Protein AF-A0A933HJG2-F1 (afdb_monomer)

Foldseek 3Di:
DDDDDDDDDDDDDDDDDPPPDPPPPPDDQADADAEEAEFDDLDAFAAPDAQPNDQQGPPVGGNHPLSVQSNCLNRADYEYEYEFDENEFDFADEPDQNSHHQEGHHAHEYEYEYPAQVGAEQASCQRAEHYEYPEYAYEYERHEFENAEHQAEQSHYEQAAHHEYEYERHEQEHAEYAAEALRGEHLYYYEYYLYEQDDNREYAAEASRYEYNYEYEAYLYEQENGEYNQPHHYARHYEDDEEYEYALYEYYQGEHQEQQHYEYAQYAYEYELYEYAQGQHAAEAQHYEYANHEYHYYQAEFALGEYEAPYFASAYEYDNVYAAEYELAEFWHGDHHPDTGRYAEEHEYPANYEHQHCPRYDYPDDPRYHYNDHQQWDDWDCPQASYTDTDHDPPGPQAQSAAQCQCAGPPRHHDQAASRRDGPQANQNPPPHGHAGRHRDHHHD

Sequence (445 aa):
MQGKWTIAFSLGAALLLACTFTQANAAPPRAPSSATFTVNSVLDEVDANPGDGNCTSTPSKKCTLRAAIMENNALGGNTIVAPAGKYILSIAGQNEDNDASGDLDITANLVLKGAGAAKTTIDANSLDRVLHLVSGKTKISGITITNGVAPTSGGGVLVASGAKLTLNNGVVTGNVATFTGGGILNAGTLTLKRTTVGTGNYSGLAGGGIGNQGTLKLIKSFVTSNSANFNAGYGGGLYNEGPVFINASTFFHDESNEGGAIRNSGGTITLLNSTLAANTAYVEGGAIYNAGGTLNLFNVTIAENGAPSGASAGGILNTGGGMVHLKNSLLDLNRVGVVSDDCEGVLNSQGYNLIFGASGCTLNADATTILGISSGIGGIANNGGPTPTEALQSGSVAIDYIPVAKCTENQNKSLRQDQRGKPRPADGDGNGKPKCDIGAYEVQP

Solvent-accessible surface area (backbone atoms only — not comparable to full-atom values): 19465 Å² total; per-residue (Å²): 134,88,86,83,83,88,84,85,89,78,90,80,84,82,83,80,80,79,79,78,75,76,74,77,76,73,73,74,83,67,74,69,40,83,50,76,45,66,39,77,40,52,57,58,33,45,40,68,58,64,50,75,84,66,51,33,15,49,90,82,61,36,20,12,58,47,4,38,40,41,29,27,46,60,43,21,49,22,36,39,37,39,52,67,44,67,35,46,43,71,46,79,38,73,95,63,83,76,39,76,29,28,32,46,39,33,61,26,29,35,36,41,38,34,66,28,33,96,42,10,34,44,30,16,71,57,59,13,25,34,33,35,29,59,26,37,50,33,38,41,32,14,31,22,36,25,32,3,34,20,91,46,50,6,0,18,28,29,31,31,64,80,7,32,43,36,39,32,43,26,33,30,24,44,4,29,9,46,34,34,0,0,20,26,22,29,45,15,37,40,36,37,33,48,21,35,33,29,56,53,7,29,7,54,32,23,0,0,19,28,20,34,63,19,42,42,35,39,35,28,17,36,34,26,37,7,29,8,27,62,88,74,3,30,0,0,28,30,19,31,49,20,50,36,42,38,29,23,22,22,37,34,48,6,26,8,14,30,2,0,26,28,19,30,54,54,12,39,41,38,41,31,21,21,32,41,36,47,9,31,10,64,43,26,4,0,29,29,22,32,45,36,13,40,41,39,37,25,19,24,29,42,29,49,8,27,11,40,71,90,35,52,17,0,21,36,21,40,39,76,84,27,46,36,38,40,24,28,21,28,31,35,72,8,14,28,51,88,43,69,20,24,21,25,33,58,38,42,44,72,28,40,28,38,33,30,27,50,85,56,36,48,61,58,70,36,93,59,43,47,69,66,53,77,56,45,64,70,55,80,37,84,79,78,34,72,32,54,39,54,45,74,38,92,87,24,73,33,55,51,59,34,53,61,95,66,37,43,44,78,93,70,40,74,48,56,50,32,29,51,66,46,63,31,58,26,28,41,84,66,83,83,65,54,11,21,35,40,16,20,43,55,57,65,107

Nearest PDB structures (foldseek):
  7o78-assembly1_A  TM=3.677E-01  e=2.362E-01  Pseudopedobacter saltans DSM 12145
  4z06-assembly2_B  TM=2.243E-01  e=9.296E+00  Caldicellulosiruptor bescii DSM 6725

Secondary structure (DSSP, 8-state):
--------PPP--------------PPPPPPPP--EEE----S---BSSTTSS---BTTT-S--HHHHHHHHHHH-SEEEEE-SEEEE--S--SS-SSSSSSSEEE-S-EEEEES-TTTEEEE-TTSS-SEEE-SSEEEEES-EEE--EESSS-SSEEE-TT-EEEEES-EEES-EESSB-SSEEESSEEEEES-EE-SS-EESSB-SSEEESSEEEEES-EEES-EE-TTT-B-SSEEESSEEEEES-EEES-EEEE-SSEEEES-EEEEEEEEEES-EEEEE-SSEEEEB-EEEEEEEEEES-EE-TT-S-SSEEEETT-EEEEES-EEES-EETTEE--EEEEEEE-S--EES--TEEEE---TT-EES----EEEEE--SSSS-EEEEPTT-TTTT-B-GGG-B-GGGPBP-B-TTS-BSSB-TTSSS--BBPSSS-----

pLDDT: mean 92.32, std 15.51, range [30.97, 98.94]

Mean predicted aligned error: 6.68 Å

Structure (mmCIF, N/CA/C/O backbone):
data_AF-A0A933HJG2-F1
#
_entry.id   AF-A0A933HJG2-F1
#
loop_
_atom_site.group_PDB
_atom_site.id
_atom_site.type_symbol
_atom_site.label_atom_id
_atom_site.label_alt_id
_atom_site.label_comp_id
_atom_site.label_asym_id
_atom_site.label_entity_id
_atom_site.label_seq_id
_atom_site.pdbx_PDB_ins_code
_atom_site.Cartn_x
_atom_site.Cartn_y
_atom_site.Cartn_z
_atom_site.occupancy
_atom_site.B_iso_or_equiv
_atom_site.auth_seq_id
_atom_site.auth_comp_id
_atom_site.auth_asym_id
_atom_site.auth_atom_id
_atom_site.pdbx_PDB_model_num
ATOM 1 N N . MET A 1 1 ? 46.324 -17.237 85.308 1.00 41.25 1 MET A N 1
ATOM 2 C CA . MET A 1 1 ? 46.101 -16.614 83.989 1.00 41.25 1 MET A CA 1
ATOM 3 C C . MET A 1 1 ? 45.015 -17.404 83.280 1.00 41.25 1 MET A C 1
ATOM 5 O O . MET A 1 1 ? 45.149 -18.607 83.137 1.00 41.25 1 MET A O 1
ATOM 9 N N . GLN A 1 2 ? 43.913 -16.696 83.038 1.00 37.50 2 GLN A N 1
ATOM 10 C CA . GLN A 1 2 ? 42.702 -16.957 82.246 1.00 37.50 2 GLN A CA 1
ATOM 11 C C . GLN A 1 2 ? 42.429 -18.381 81.721 1.00 37.50 2 GLN A C 1
ATOM 13 O O . GLN A 1 2 ? 43.121 -18.890 80.846 1.00 37.50 2 GLN A O 1
ATOM 18 N N . GLY A 1 3 ? 41.344 -18.971 82.237 1.00 38.62 3 GLY A N 1
ATOM 19 C CA . GLY A 1 3 ? 40.788 -20.248 81.797 1.00 38.62 3 GLY A CA 1
ATOM 20 C C . GLY A 1 3 ? 39.843 -20.151 80.597 1.00 38.62 3 GLY A C 1
ATOM 21 O O . GLY A 1 3 ? 39.492 -19.066 80.136 1.00 38.62 3 GLY A O 1
ATOM 22 N N . LYS A 1 4 ? 39.395 -21.315 80.120 1.00 36.72 4 LYS A N 1
ATOM 23 C CA . LYS A 1 4 ? 38.275 -21.439 79.184 1.00 36.72 4 LYS A CA 1
ATOM 24 C C . LYS A 1 4 ? 37.314 -22.515 79.666 1.00 36.72 4 LYS A C 1
ATOM 26 O O . LYS A 1 4 ? 37.703 -23.648 79.929 1.00 36.72 4 LYS A O 1
ATOM 31 N N . TRP A 1 5 ? 36.069 -22.081 79.790 1.00 33.88 5 TRP A N 1
ATOM 32 C CA . TRP A 1 5 ? 34.883 -22.846 80.123 1.00 33.88 5 TRP A CA 1
ATOM 33 C C . TRP A 1 5 ? 34.332 -23.566 78.883 1.00 33.88 5 TRP A C 1
ATOM 35 O O . TRP A 1 5 ? 34.361 -23.031 77.776 1.00 33.88 5 TRP A O 1
ATOM 45 N N . THR A 1 6 ? 33.811 -24.770 79.102 1.00 42.28 6 THR A N 1
ATOM 46 C CA . THR A 1 6 ? 32.861 -25.518 78.258 1.00 42.28 6 THR A CA 1
ATOM 47 C C . THR A 1 6 ? 31.535 -24.770 78.067 1.00 42.28 6 THR A C 1
ATOM 49 O O . THR A 1 6 ? 31.181 -24.008 78.960 1.00 42.28 6 THR A O 1
ATOM 52 N N . ILE A 1 7 ? 30.775 -25.052 76.987 1.00 34.50 7 ILE A N 1
ATOM 53 C CA . ILE A 1 7 ? 29.321 -25.386 77.003 1.00 34.50 7 ILE A CA 1
ATOM 54 C C . ILE A 1 7 ? 28.732 -25.604 75.579 1.00 34.50 7 ILE A C 1
ATOM 56 O O . ILE A 1 7 ? 28.947 -24.810 74.671 1.00 34.50 7 ILE A O 1
ATOM 60 N N . ALA A 1 8 ? 27.980 -26.714 75.482 1.00 32.59 8 ALA A N 1
ATOM 61 C CA . ALA A 1 8 ? 26.775 -27.092 74.715 1.00 32.59 8 ALA A CA 1
ATOM 62 C C . ALA A 1 8 ? 26.498 -26.642 73.261 1.00 32.59 8 ALA A C 1
ATOM 64 O O . ALA A 1 8 ? 26.390 -25.462 72.947 1.00 32.59 8 ALA A O 1
ATOM 65 N N . PHE A 1 9 ? 26.144 -27.637 72.435 1.00 30.97 9 PHE A N 1
ATOM 66 C CA . PHE A 1 9 ? 25.297 -27.486 71.247 1.00 30.97 9 PHE A CA 1
ATOM 67 C C . PHE A 1 9 ? 23.821 -27.690 71.630 1.00 30.97 9 PHE A C 1
ATOM 69 O O . PHE A 1 9 ? 23.462 -28.741 72.162 1.00 30.97 9 PHE A O 1
ATOM 76 N N . SER A 1 10 ? 22.964 -26.709 71.339 1.00 35.41 10 SER A N 1
ATOM 77 C CA . SER A 1 10 ? 21.503 -26.824 71.398 1.00 35.41 10 SER A CA 1
ATOM 78 C C . SER A 1 10 ? 20.921 -26.976 69.987 1.00 35.41 10 SER A C 1
ATOM 80 O O . SER A 1 10 ? 21.325 -26.285 69.052 1.00 35.41 10 SER A O 1
ATOM 82 N N . LEU A 1 11 ? 19.964 -27.899 69.831 1.00 36.03 11 LEU A N 1
ATOM 83 C CA . LEU A 1 11 ? 19.127 -28.024 68.636 1.00 36.03 11 LEU A CA 1
ATOM 84 C C . LEU A 1 11 ? 18.189 -26.810 68.534 1.00 36.03 11 LEU A C 1
ATOM 86 O O . LEU A 1 11 ? 17.363 -26.595 69.418 1.00 36.03 11 LEU A O 1
ATOM 90 N N . GLY A 1 12 ? 18.272 -26.064 67.433 1.00 34.19 12 GLY A N 1
ATOM 91 C CA . GLY A 1 12 ? 17.255 -25.095 67.024 1.00 34.19 12 GLY A CA 1
ATOM 92 C C . GLY A 1 12 ? 16.346 -25.702 65.957 1.00 34.19 12 GLY A C 1
ATOM 93 O O . GLY A 1 12 ? 16.795 -25.966 64.844 1.00 34.19 12 GLY A O 1
ATOM 94 N N . ALA A 1 13 ? 15.077 -25.935 66.290 1.00 35.19 13 ALA A N 1
ATOM 95 C CA . ALA A 1 13 ? 14.045 -26.315 65.331 1.00 35.19 13 ALA A CA 1
ATOM 96 C C . ALA A 1 13 ? 13.632 -25.085 64.503 1.00 35.19 13 ALA A C 1
ATOM 98 O O . ALA A 1 13 ? 13.115 -24.112 65.050 1.00 35.19 13 ALA A O 1
ATOM 99 N N . ALA A 1 14 ? 13.853 -25.125 63.188 1.00 37.62 14 ALA A N 1
ATOM 100 C CA . ALA A 1 14 ? 13.330 -24.129 62.258 1.00 37.62 14 ALA A CA 1
ATOM 101 C C . ALA A 1 14 ? 11.882 -24.489 61.890 1.00 37.62 14 ALA A C 1
ATOM 103 O O . ALA A 1 14 ? 11.620 -25.502 61.242 1.00 37.62 14 ALA A O 1
ATOM 104 N N . LEU A 1 15 ? 10.940 -23.658 62.334 1.00 33.50 15 LEU A N 1
ATOM 105 C CA . LEU A 1 15 ? 9.524 -23.743 61.994 1.00 33.50 15 LEU A CA 1
ATOM 106 C C . LEU A 1 15 ? 9.335 -23.258 60.541 1.00 33.50 15 LEU A C 1
ATOM 108 O O . LEU A 1 15 ? 9.411 -22.063 60.265 1.00 33.50 15 LEU A O 1
ATOM 112 N N . LEU A 1 16 ? 9.119 -24.180 59.600 1.00 34.22 16 LEU A N 1
ATOM 113 C CA . LEU A 1 16 ? 8.690 -23.861 58.234 1.00 34.22 16 LEU A CA 1
ATOM 114 C C . LEU A 1 16 ? 7.208 -23.454 58.262 1.00 34.22 16 LEU A C 1
ATOM 116 O O . LEU A 1 16 ? 6.326 -24.307 58.345 1.00 34.22 16 LEU A O 1
ATOM 120 N N . LEU A 1 17 ? 6.926 -22.150 58.188 1.00 34.78 17 LEU A N 1
ATOM 121 C CA . LEU A 1 17 ? 5.595 -21.657 57.830 1.00 34.78 17 LEU A CA 1
ATOM 122 C C . LEU A 1 17 ? 5.347 -21.992 56.352 1.00 34.78 17 LEU A C 1
ATOM 124 O O . LEU A 1 17 ? 5.915 -21.368 55.456 1.00 34.78 17 LEU A O 1
ATOM 128 N N . ALA A 1 18 ? 4.501 -22.986 56.090 1.00 36.69 18 ALA A N 1
ATOM 129 C CA . ALA A 1 18 ? 3.959 -23.217 54.761 1.00 36.69 18 ALA A CA 1
ATOM 130 C C . ALA A 1 18 ? 2.960 -22.093 54.436 1.00 36.69 18 ALA A C 1
ATOM 132 O O . ALA A 1 18 ? 1.819 -22.119 54.894 1.00 36.69 18 ALA A O 1
ATOM 133 N N . CYS A 1 19 ? 3.385 -21.098 53.653 1.00 32.25 19 CYS A N 1
ATOM 134 C CA . CYS A 1 19 ? 2.453 -20.217 52.952 1.00 32.25 19 CYS A CA 1
ATOM 135 C C . CYS A 1 19 ? 1.676 -21.064 51.939 1.00 32.25 19 CYS A C 1
ATOM 137 O O . CYS A 1 19 ? 2.197 -21.435 50.886 1.00 32.25 19 CYS A O 1
ATOM 139 N N . THR A 1 20 ? 0.427 -21.384 52.260 1.00 35.59 20 THR A N 1
ATOM 140 C CA . THR A 1 20 ? -0.533 -21.909 51.295 1.00 35.59 20 THR A CA 1
ATOM 141 C C . THR A 1 20 ? -0.868 -20.792 50.312 1.00 35.59 20 THR A C 1
ATOM 143 O O . THR A 1 20 ? -1.713 -19.939 50.566 1.00 35.59 20 THR A O 1
ATOM 146 N N . PHE A 1 21 ? -0.183 -20.775 49.168 1.00 37.69 21 PHE A N 1
ATOM 147 C CA . PHE A 1 21 ? -0.677 -20.049 48.006 1.00 37.69 21 PHE A CA 1
ATOM 148 C C . PHE A 1 21 ? -2.015 -20.678 47.623 1.00 37.69 21 PHE A C 1
ATOM 150 O O . PHE A 1 21 ? -2.065 -21.780 47.076 1.00 37.69 21 PHE A O 1
ATOM 157 N N . THR A 1 22 ? -3.113 -19.991 47.924 1.00 36.16 22 THR A N 1
ATOM 158 C CA . THR A 1 22 ? -4.374 -20.239 47.239 1.00 36.16 22 THR A CA 1
ATOM 159 C C . THR A 1 22 ? -4.120 -19.921 45.772 1.00 36.16 22 THR A C 1
ATOM 161 O O . THR A 1 22 ? -4.031 -18.751 45.399 1.00 36.16 22 THR A O 1
ATOM 164 N N . GLN A 1 23 ? -3.941 -20.950 44.941 1.00 39.53 23 GLN A N 1
ATOM 165 C CA . GLN A 1 23 ? -4.115 -20.790 43.505 1.00 39.53 23 GLN A CA 1
ATOM 166 C C . GLN A 1 23 ? -5.506 -20.192 43.321 1.00 39.53 23 GLN A C 1
ATOM 168 O O . GLN A 1 23 ? -6.511 -20.833 43.630 1.00 39.53 23 GLN A O 1
ATOM 173 N N . ALA A 1 24 ? -5.568 -18.939 42.874 1.00 41.94 24 ALA A N 1
ATOM 174 C CA . ALA A 1 24 ? -6.773 -18.449 42.245 1.00 41.94 24 ALA A CA 1
ATOM 175 C C . ALA A 1 24 ? -7.001 -19.388 41.061 1.00 41.94 24 ALA A C 1
ATOM 177 O O . ALA A 1 24 ? -6.227 -19.376 40.103 1.00 41.94 24 ALA A O 1
ATOM 178 N N . ASN A 1 25 ? -7.992 -20.272 41.178 1.00 38.12 25 ASN A N 1
ATOM 179 C CA . ASN A 1 25 ? -8.471 -21.050 40.051 1.00 38.12 25 ASN A CA 1
ATOM 180 C C . ASN A 1 25 ? -8.864 -20.036 38.979 1.00 38.12 25 ASN A C 1
ATOM 182 O O . ASN A 1 25 ? -9.914 -19.401 39.082 1.00 38.12 25 ASN A O 1
ATOM 186 N N . ALA A 1 26 ? -8.005 -19.855 37.975 1.00 43.41 26 ALA A N 1
ATOM 187 C CA . ALA A 1 26 ? -8.406 -19.201 36.750 1.00 43.41 26 ALA A CA 1
ATOM 188 C C . ALA A 1 26 ? -9.627 -19.973 36.249 1.00 43.41 26 ALA A C 1
ATOM 190 O O . ALA A 1 26 ? -9.566 -21.197 36.079 1.00 43.41 26 ALA A O 1
ATOM 191 N N . ALA A 1 27 ? -10.753 -19.275 36.108 1.00 43.56 27 ALA A N 1
ATOM 192 C CA . ALA A 1 27 ? -11.939 -19.865 35.519 1.00 43.56 27 ALA A CA 1
ATOM 193 C C . ALA A 1 27 ? -11.533 -20.502 34.177 1.00 43.56 27 ALA A C 1
ATOM 195 O O . ALA A 1 27 ? -10.736 -19.905 33.443 1.00 43.56 27 ALA A O 1
ATOM 196 N N . PRO A 1 28 ? -12.018 -21.715 33.857 1.00 41.16 28 PRO A N 1
ATOM 197 C CA . PRO A 1 28 ? -11.735 -22.316 32.563 1.00 41.16 28 PRO A CA 1
ATOM 198 C C . PRO A 1 28 ? -12.122 -21.320 31.459 1.00 41.16 28 PRO A C 1
ATOM 200 O O . PRO A 1 28 ? -13.143 -20.640 31.612 1.00 41.16 28 PRO A O 1
ATOM 203 N N . PRO A 1 29 ? -11.335 -21.203 30.371 1.00 47.66 29 PRO A N 1
ATOM 204 C CA . PRO A 1 29 ? -11.653 -20.286 29.285 1.00 47.66 29 PRO A CA 1
ATOM 205 C C . PRO A 1 29 ? -13.084 -20.555 28.823 1.00 47.66 29 PRO A C 1
ATOM 207 O O . PRO A 1 29 ? -13.423 -21.670 28.413 1.00 47.66 29 PRO A O 1
ATOM 210 N N . ARG A 1 30 ? -13.942 -19.540 28.969 1.00 53.41 30 ARG A N 1
ATOM 211 C CA . ARG A 1 30 ? -15.344 -19.606 28.560 1.00 53.41 30 ARG A CA 1
ATOM 212 C C . ARG A 1 30 ? -15.365 -19.951 27.071 1.00 53.41 30 ARG A C 1
ATOM 214 O O . ARG A 1 30 ? -14.570 -19.417 26.298 1.00 53.41 30 ARG A O 1
ATOM 221 N N . ALA A 1 31 ? -16.222 -20.893 26.677 1.00 52.25 31 ALA A N 1
ATOM 222 C CA . ALA A 1 31 ? -16.365 -21.251 25.270 1.00 52.25 31 ALA A CA 1
ATOM 223 C C . ALA A 1 31 ? -16.665 -19.977 24.454 1.00 52.25 31 ALA A C 1
ATOM 225 O O . ALA A 1 31 ? -17.468 -19.165 24.923 1.00 52.25 31 ALA A O 1
ATOM 226 N N . PRO A 1 32 ? -16.038 -19.790 23.276 1.00 55.75 32 PRO A N 1
ATOM 227 C CA . PRO A 1 32 ? -16.205 -18.576 22.485 1.00 55.75 32 PRO A CA 1
ATOM 228 C C . PRO A 1 32 ? -17.691 -18.338 22.223 1.00 55.75 32 PRO A C 1
ATOM 230 O O . PRO A 1 32 ? -18.380 -19.214 21.688 1.00 55.75 32 PRO A O 1
ATOM 233 N N . SER A 1 33 ? -18.192 -17.173 22.625 1.00 60.72 33 SER A N 1
ATOM 234 C CA . SER A 1 33 ? -19.577 -16.805 22.368 1.00 60.72 33 SER A CA 1
ATOM 235 C C . SER A 1 33 ? -19.726 -16.371 20.911 1.00 60.72 33 SER A C 1
ATOM 237 O O . SER A 1 33 ? -18.871 -15.693 20.351 1.00 60.72 33 SER A O 1
ATOM 239 N N . SER A 1 34 ? -20.830 -16.758 20.272 1.00 78.00 34 SER A N 1
ATOM 240 C CA . SER A 1 34 ? -21.203 -16.269 18.939 1.00 78.00 34 SER A CA 1
ATOM 241 C C . SER A 1 34 ? -22.283 -15.187 19.041 1.00 78.00 34 SER A C 1
ATOM 243 O O . SER A 1 34 ? -23.278 -15.227 18.311 1.00 78.00 34 SER A O 1
ATOM 245 N N . ALA A 1 35 ? -22.149 -14.266 19.998 1.00 90.56 35 ALA A N 1
ATOM 246 C CA . ALA A 1 35 ? -23.117 -13.195 20.184 1.00 90.56 35 ALA A CA 1
ATOM 247 C C . ALA A 1 35 ? -22.948 -12.116 19.104 1.00 90.56 35 ALA A C 1
ATOM 249 O O . ALA A 1 35 ? -21.896 -11.983 18.468 1.00 90.56 35 ALA A O 1
ATOM 250 N N . THR A 1 36 ? -24.018 -11.355 18.876 1.00 96.75 36 THR A N 1
ATOM 251 C CA . THR A 1 36 ? -23.991 -10.167 18.020 1.00 96.75 36 THR A CA 1
ATOM 252 C C . THR A 1 36 ? -24.388 -8.945 18.834 1.00 96.75 36 THR A C 1
ATOM 254 O O . THR A 1 36 ? -25.530 -8.852 19.276 1.00 96.75 36 THR A O 1
ATOM 257 N N . PHE A 1 37 ? -23.468 -7.995 18.983 1.00 97.69 37 PHE A N 1
ATOM 258 C CA . PHE A 1 37 ? -23.735 -6.692 19.586 1.00 97.69 37 PHE A CA 1
ATOM 259 C C . PHE A 1 37 ? -24.031 -5.679 18.482 1.00 97.69 37 PHE A C 1
ATOM 261 O O . PHE A 1 37 ? -23.219 -5.475 17.579 1.00 97.69 37 PHE A O 1
ATOM 268 N N . THR A 1 38 ? -25.213 -5.065 18.522 1.00 98.00 38 THR A N 1
ATOM 269 C CA . THR A 1 38 ? -25.585 -4.008 17.571 1.00 98.00 38 THR A CA 1
ATOM 270 C C . THR A 1 38 ? -25.465 -2.664 18.263 1.00 98.00 38 THR A C 1
ATOM 272 O O . THR A 1 38 ? -26.263 -2.343 19.143 1.00 98.00 38 THR A O 1
ATOM 275 N N . VAL A 1 39 ? -24.469 -1.887 17.845 1.00 98.62 39 VAL A N 1
ATOM 276 C CA . VAL A 1 39 ? -24.215 -0.545 18.368 1.00 98.62 39 VAL A CA 1
ATOM 277 C C . VAL A 1 39 ? -25.411 0.348 18.041 1.00 98.62 39 VAL A C 1
ATOM 279 O O . VAL A 1 39 ? -25.862 0.400 16.897 1.00 98.62 39 VAL A O 1
ATOM 282 N N . ASN A 1 40 ? -25.936 1.048 19.045 1.00 98.25 40 ASN A N 1
ATOM 283 C CA . ASN A 1 40 ? -27.106 1.922 18.914 1.00 98.25 40 ASN A CA 1
ATOM 284 C C . ASN A 1 40 ? -26.849 3.362 19.387 1.00 98.25 40 ASN A C 1
ATOM 286 O O . ASN A 1 40 ? -27.776 4.172 19.422 1.00 98.25 40 ASN A O 1
ATOM 290 N N . SER A 1 41 ? -25.601 3.680 19.727 1.00 98.38 41 SER A N 1
ATOM 291 C CA . SER A 1 41 ? -25.156 5.019 20.097 1.00 98.38 41 SER A CA 1
ATOM 292 C C . SER A 1 41 ? -23.775 5.310 19.518 1.00 98.38 41 SER A C 1
ATOM 294 O O . SER A 1 41 ? -22.926 4.424 19.443 1.00 98.38 41 SER A O 1
ATOM 296 N N . VAL A 1 42 ? -23.566 6.561 19.107 1.00 98.44 42 VAL A N 1
ATOM 297 C CA . VAL A 1 42 ? -22.266 7.083 18.647 1.00 98.44 42 VAL A CA 1
ATOM 298 C C . VAL A 1 42 ? -21.426 7.669 19.781 1.00 98.44 42 VAL A C 1
ATOM 300 O O . VAL A 1 42 ? -20.304 8.098 19.533 1.00 98.44 42 VAL A O 1
ATOM 303 N N . LEU A 1 43 ? -21.976 7.720 21.000 1.00 98.31 43 LEU A N 1
ATOM 304 C CA . LEU A 1 43 ? -21.238 8.158 22.180 1.00 98.31 43 LEU A CA 1
ATOM 305 C C . LEU A 1 43 ? -20.043 7.235 22.429 1.00 98.31 43 LEU A C 1
ATOM 307 O O . LEU A 1 43 ? -20.095 6.043 22.120 1.00 98.31 43 LEU A O 1
ATOM 311 N N . ASP A 1 44 ? -19.001 7.799 23.025 1.00 98.19 44 ASP A N 1
ATOM 312 C CA . ASP A 1 44 ? -17.840 7.062 23.499 1.00 98.19 44 ASP A CA 1
ATOM 313 C C . ASP A 1 44 ? -17.936 6.907 25.020 1.00 98.19 44 ASP A C 1
ATOM 315 O O . ASP A 1 44 ? -17.625 7.821 25.778 1.00 98.19 44 ASP A O 1
ATOM 319 N N . GLU A 1 45 ? -18.463 5.764 25.449 1.00 98.25 45 GLU A N 1
ATOM 320 C CA . GLU A 1 45 ? -18.674 5.404 26.852 1.00 98.25 45 GLU A CA 1
ATOM 321 C C . GLU A 1 45 ? -18.287 3.939 27.056 1.00 98.25 45 GLU A C 1
ATOM 323 O O . GLU A 1 45 ? -18.541 3.105 26.181 1.00 98.25 45 GLU A O 1
ATOM 328 N N . VAL A 1 46 ? -17.718 3.636 28.220 1.00 97.81 46 VAL A N 1
ATOM 329 C CA . VAL A 1 46 ? -17.314 2.283 28.625 1.00 97.81 46 VAL A CA 1
ATOM 330 C C . VAL A 1 46 ? -18.516 1.405 28.966 1.00 97.81 46 VAL A C 1
ATOM 332 O O . VAL A 1 46 ? -19.557 1.915 29.396 1.00 97.81 46 VAL A O 1
ATOM 335 N N . ASP A 1 47 ? -18.364 0.089 28.810 1.00 97.19 47 ASP A N 1
ATOM 336 C CA . ASP A 1 47 ? -19.334 -0.880 29.324 1.00 97.19 47 ASP A CA 1
ATOM 337 C C . ASP A 1 47 ? -19.380 -0.842 30.861 1.00 97.19 47 ASP A C 1
ATOM 339 O O . ASP A 1 47 ? -18.355 -0.668 31.525 1.00 97.19 47 ASP A O 1
ATOM 343 N N . ALA A 1 48 ? -20.576 -0.977 31.435 1.00 96.81 48 ALA A N 1
ATOM 344 C CA . ALA A 1 48 ? -20.763 -0.975 32.878 1.00 96.81 48 ALA A CA 1
ATOM 345 C C . ALA A 1 48 ? -20.231 -2.250 33.557 1.00 96.81 48 ALA A C 1
ATOM 347 O O . ALA A 1 48 ? -19.760 -2.157 34.690 1.00 96.81 48 ALA A O 1
ATOM 348 N N . ASN A 1 49 ? -20.323 -3.416 32.906 1.00 96.00 49 ASN A N 1
ATOM 349 C CA . ASN A 1 49 ? -19.902 -4.715 33.435 1.00 96.00 49 ASN A CA 1
ATOM 350 C C . ASN A 1 49 ? -19.351 -5.646 32.326 1.00 96.00 49 ASN A C 1
ATOM 352 O O . ASN A 1 49 ? -20.008 -6.640 32.000 1.00 96.00 49 ASN A O 1
ATOM 356 N N . PRO A 1 50 ? -18.119 -5.407 31.829 1.00 95.88 50 PRO A N 1
ATOM 357 C CA . PRO A 1 50 ? -17.488 -6.241 30.807 1.00 95.88 50 PRO A CA 1
ATOM 358 C C . PRO A 1 50 ? -17.599 -7.755 31.065 1.00 95.88 50 PRO A C 1
ATOM 360 O O . PRO A 1 50 ? -17.093 -8.271 32.065 1.00 95.88 50 PRO A O 1
ATOM 363 N N . GLY A 1 51 ? -18.208 -8.487 30.132 1.00 95.00 51 GLY A N 1
ATOM 364 C CA . GLY A 1 51 ? -18.329 -9.947 30.142 1.00 95.00 51 GLY A CA 1
ATOM 365 C C . GLY A 1 51 ? -19.660 -10.495 30.659 1.00 95.00 51 GLY A C 1
ATOM 366 O O . GLY A 1 51 ? -19.812 -11.724 30.783 1.00 95.00 51 GLY A O 1
ATOM 367 N N . ASP A 1 52 ? -20.631 -9.629 30.946 1.00 95.00 52 ASP A N 1
ATOM 368 C CA . ASP A 1 52 ? -21.973 -10.034 31.369 1.00 95.00 52 ASP A CA 1
ATOM 369 C C . ASP A 1 52 ? -22.878 -10.463 30.192 1.00 95.00 52 ASP A C 1
ATOM 371 O O . ASP A 1 52 ? -23.907 -11.112 30.407 1.00 95.00 52 ASP A O 1
ATOM 375 N N . GLY A 1 53 ? -22.453 -10.210 28.947 1.00 94.38 53 GLY A N 1
ATOM 376 C CA . GLY A 1 53 ? -23.193 -10.544 27.731 1.00 94.38 53 GLY A CA 1
ATOM 377 C C . GLY A 1 53 ? -24.122 -9.436 27.241 1.00 94.38 53 GLY A C 1
ATOM 378 O O . GLY A 1 53 ? -24.834 -9.657 26.256 1.00 94.38 53 GLY A O 1
ATOM 379 N N . ASN A 1 54 ? -24.128 -8.267 27.882 1.00 94.38 54 ASN A N 1
ATOM 380 C CA . ASN A 1 54 ? -24.953 -7.121 27.535 1.00 94.38 54 ASN A CA 1
ATOM 381 C C . ASN A 1 54 ? -24.075 -5.903 27.255 1.00 94.38 54 ASN A C 1
ATOM 383 O O . ASN A 1 54 ? -23.544 -5.295 28.166 1.00 94.38 54 ASN A O 1
ATOM 387 N N . CYS A 1 55 ? -24.057 -5.445 26.005 1.00 95.19 55 CYS A N 1
ATOM 388 C CA . CYS A 1 55 ? -23.423 -4.177 25.637 1.00 95.19 55 CYS A CA 1
ATOM 389 C C . CYS A 1 55 ? -24.199 -2.980 26.225 1.00 95.19 55 CYS A C 1
ATOM 391 O O . CYS A 1 55 ? -25.097 -2.432 25.573 1.00 95.19 55 CYS A O 1
ATOM 393 N N . THR A 1 56 ? -23.895 -2.602 27.467 1.00 97.38 56 THR A N 1
ATOM 394 C CA . THR A 1 56 ? -24.610 -1.574 28.230 1.00 97.38 56 THR A CA 1
ATOM 395 C C . THR A 1 56 ? -23.622 -0.592 28.833 1.00 97.38 56 THR A C 1
ATOM 397 O O . THR A 1 56 ? -23.035 -0.826 29.886 1.00 97.38 56 THR A O 1
ATOM 400 N N . SER A 1 57 ? -23.498 0.567 28.194 1.00 97.44 57 SER A N 1
ATOM 401 C CA . SER A 1 57 ? -22.601 1.620 28.641 1.00 97.44 57 SER A CA 1
ATOM 402 C C . SER A 1 57 ? -23.081 2.333 29.904 1.00 97.44 57 SER A C 1
ATOM 404 O O . SER A 1 57 ? -24.268 2.337 30.249 1.00 97.44 57 SER A O 1
ATOM 406 N N . THR A 1 58 ? -22.163 3.027 30.566 1.00 95.00 58 THR A N 1
ATOM 407 C CA . THR A 1 58 ? -22.473 3.981 31.636 1.00 95.00 58 THR A CA 1
ATOM 408 C C . THR A 1 58 ? -21.970 5.384 31.267 1.00 95.00 58 THR A C 1
ATOM 410 O O . THR A 1 58 ? -20.853 5.506 30.769 1.00 95.00 58 THR A O 1
ATOM 413 N N . PRO A 1 59 ? -22.754 6.457 31.503 1.00 95.88 59 PRO A N 1
ATOM 414 C CA . PRO A 1 59 ? -24.054 6.482 32.183 1.00 95.88 59 PRO A CA 1
ATOM 415 C C . PRO A 1 59 ? -25.271 6.273 31.265 1.00 95.88 59 PRO A C 1
ATOM 417 O O . PRO A 1 59 ? -26.381 6.111 31.780 1.00 95.88 59 PRO A O 1
ATOM 420 N N . SER A 1 60 ? -25.120 6.301 29.933 1.00 96.81 60 SER A N 1
ATOM 421 C CA . SER A 1 60 ? -26.280 6.399 29.031 1.00 96.81 60 SER A CA 1
ATOM 422 C C . SER A 1 60 ? -27.086 5.105 28.867 1.00 96.81 60 SER A C 1
ATOM 424 O O . SER A 1 60 ? -28.215 5.155 28.362 1.00 96.81 60 SER A O 1
ATOM 426 N N . LYS A 1 61 ? -26.551 3.956 29.311 1.00 97.31 61 LYS A N 1
ATOM 427 C CA . LYS A 1 61 ? -27.160 2.622 29.152 1.00 97.31 61 LYS A CA 1
ATOM 428 C C . LYS A 1 61 ? -27.445 2.292 27.688 1.00 97.31 61 LYS A C 1
ATOM 430 O O . LYS A 1 61 ? -28.483 1.712 27.356 1.00 97.31 61 LYS A O 1
ATOM 435 N N . LYS A 1 62 ? -26.553 2.719 26.794 1.00 98.19 62 LYS A N 1
ATOM 436 C CA . LYS A 1 62 ? -26.609 2.430 25.359 1.00 98.19 62 LYS A CA 1
ATOM 437 C C . LYS A 1 62 ? -25.540 1.415 24.988 1.00 98.19 62 LYS A C 1
ATOM 439 O O . LYS A 1 62 ? -24.586 1.218 25.722 1.00 98.19 62 LYS A O 1
ATOM 444 N N . CYS A 1 63 ? -25.679 0.794 23.825 1.00 98.31 63 CYS A N 1
ATOM 445 C CA . CYS A 1 63 ? -24.586 0.014 23.265 1.00 98.31 63 CYS A CA 1
ATOM 446 C C . CYS A 1 63 ? -23.736 0.949 22.405 1.00 98.31 63 CYS A C 1
ATOM 448 O O . CYS A 1 63 ? -24.127 1.279 21.279 1.00 98.31 63 CYS A O 1
ATOM 450 N N . THR A 1 64 ? -22.627 1.430 22.963 1.00 98.62 64 THR A N 1
ATOM 451 C CA . THR A 1 64 ? -21.590 2.190 22.249 1.00 98.62 64 THR A CA 1
ATOM 452 C C . THR A 1 64 ? -20.627 1.233 21.545 1.00 98.62 64 THR A C 1
ATOM 454 O O . THR A 1 64 ? -20.630 0.027 21.801 1.00 98.62 64 THR A O 1
ATOM 457 N N . LEU A 1 65 ? -19.798 1.752 20.633 1.00 98.62 65 LEU A N 1
ATOM 458 C CA . LEU A 1 65 ? -18.770 0.930 19.989 1.00 98.62 65 LEU A CA 1
ATOM 459 C C . LEU A 1 65 ? -17.742 0.416 21.008 1.00 98.62 65 LEU A C 1
ATOM 461 O O . LEU A 1 65 ? -17.449 -0.776 20.993 1.00 98.62 65 LEU A O 1
ATOM 465 N N . ARG A 1 66 ? -17.258 1.288 21.902 1.00 98.31 66 ARG A N 1
ATOM 466 C CA . ARG A 1 66 ? -16.332 0.919 22.981 1.00 98.31 66 ARG A CA 1
ATOM 467 C C . ARG A 1 66 ? -16.934 -0.147 23.893 1.00 98.31 66 ARG A C 1
ATOM 469 O O . ARG A 1 66 ? -16.359 -1.216 24.025 1.00 98.31 66 ARG A O 1
ATOM 476 N N . ALA A 1 67 ? -18.152 0.054 24.405 1.00 98.25 67 ALA A N 1
ATOM 477 C CA . ALA A 1 67 ? -18.805 -0.951 25.247 1.00 98.25 67 ALA A CA 1
ATOM 478 C C . ALA A 1 67 ? -18.942 -2.317 24.544 1.00 98.25 67 ALA A C 1
ATOM 480 O O . ALA A 1 67 ? -18.674 -3.359 25.136 1.00 98.25 67 ALA A O 1
ATOM 481 N N . ALA A 1 68 ? -19.278 -2.330 23.249 1.00 98.31 68 ALA A N 1
ATOM 482 C CA . ALA A 1 68 ? -19.362 -3.570 22.478 1.00 98.31 68 ALA A CA 1
ATOM 483 C C . ALA A 1 68 ? -18.004 -4.283 22.331 1.00 98.31 68 ALA A C 1
ATOM 485 O O . ALA A 1 68 ? -17.961 -5.517 22.288 1.00 98.31 68 ALA A O 1
ATOM 486 N N . ILE A 1 69 ? -16.907 -3.528 22.211 1.00 98.12 69 ILE A N 1
ATOM 487 C CA . ILE A 1 69 ? -15.547 -4.075 22.136 1.00 98.12 69 ILE A CA 1
ATOM 488 C C . ILE A 1 69 ? -15.113 -4.594 23.507 1.00 98.12 69 ILE A C 1
ATOM 490 O O . ILE A 1 69 ? -14.650 -5.732 23.569 1.00 98.12 69 ILE A O 1
ATOM 494 N N . MET A 1 70 ? -15.363 -3.855 24.591 1.00 97.56 70 MET A N 1
ATOM 495 C CA . MET A 1 70 ? -15.127 -4.308 25.968 1.00 97.56 70 MET A CA 1
ATOM 496 C C . MET A 1 70 ? -15.853 -5.632 26.264 1.00 97.56 70 MET A C 1
ATOM 498 O O . MET A 1 70 ? -15.226 -6.590 26.725 1.00 97.56 70 MET A O 1
ATOM 502 N N . GLU A 1 71 ? -17.136 -5.742 25.899 1.00 96.69 71 GLU A N 1
ATOM 503 C CA . GLU A 1 71 ? -17.895 -6.998 25.987 1.00 96.69 71 GLU A CA 1
ATOM 504 C C . GLU A 1 71 ? -17.250 -8.121 25.165 1.00 96.69 71 GLU A C 1
ATOM 506 O O . GLU A 1 71 ? -17.089 -9.257 25.626 1.00 96.69 71 GLU A O 1
ATOM 511 N N . ASN A 1 72 ? -16.842 -7.826 23.926 1.00 96.94 72 ASN A N 1
ATOM 512 C CA . ASN A 1 72 ? -16.172 -8.813 23.090 1.00 96.94 72 ASN A CA 1
ATOM 513 C C . ASN A 1 72 ? -14.820 -9.252 23.664 1.00 96.94 72 ASN A C 1
ATOM 515 O O . ASN A 1 72 ? -14.491 -10.430 23.560 1.00 96.94 72 ASN A O 1
ATOM 519 N N . ASN A 1 73 ? -14.040 -8.344 2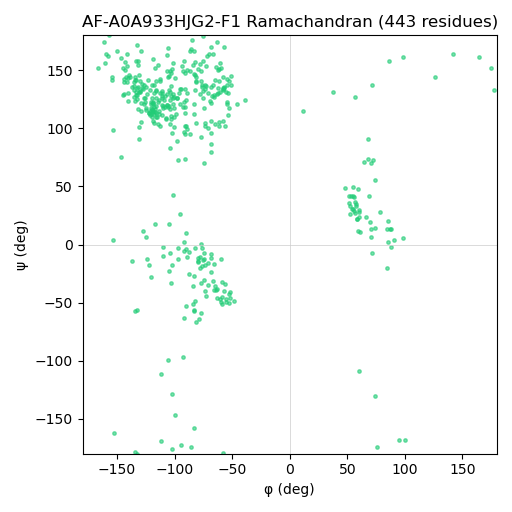4.239 1.00 96.31 73 ASN A N 1
ATOM 520 C CA . ASN A 1 73 ? -12.737 -8.647 24.818 1.00 96.31 73 ASN A CA 1
ATOM 521 C C . ASN A 1 73 ? -12.870 -9.612 26.005 1.00 96.31 73 ASN A C 1
ATOM 523 O O . ASN A 1 73 ? -12.080 -10.548 26.118 1.00 96.31 73 ASN A O 1
ATOM 527 N N . ALA A 1 74 ? -13.914 -9.461 26.825 1.00 95.81 74 ALA A N 1
ATOM 528 C CA . ALA A 1 74 ? -14.181 -10.345 27.959 1.00 95.81 74 ALA A CA 1
ATOM 529 C C . ALA A 1 74 ? -14.742 -11.728 27.560 1.00 95.81 74 ALA A C 1
ATOM 531 O O . ALA A 1 74 ? -14.503 -12.721 28.251 1.00 95.81 74 ALA A O 1
ATOM 532 N N . LEU A 1 75 ? -15.496 -11.818 26.456 1.00 94.38 75 LEU A N 1
ATOM 533 C CA . LEU A 1 75 ? -16.202 -13.046 26.050 1.00 94.38 75 LEU A CA 1
ATOM 534 C C . LEU A 1 75 ? -15.528 -13.824 24.910 1.00 94.38 75 LEU A C 1
ATOM 536 O O . LEU A 1 75 ? -15.601 -15.051 24.860 1.00 94.38 75 LEU A O 1
ATOM 540 N N . GLY A 1 76 ? -14.888 -13.102 23.994 1.00 91.56 76 GLY A N 1
ATOM 541 C CA . GLY A 1 76 ? -14.199 -13.596 22.809 1.00 91.56 76 GLY A CA 1
ATOM 542 C C . GLY A 1 76 ? -15.103 -14.133 21.692 1.00 91.56 76 GLY A C 1
ATOM 543 O O . GLY A 1 76 ? -16.011 -14.929 21.911 1.00 91.56 76 GLY A O 1
ATOM 544 N N . GLY A 1 77 ? -14.772 -13.783 20.443 1.00 90.69 77 GLY A N 1
ATOM 545 C CA . GLY A 1 77 ? -15.329 -14.428 19.246 1.00 90.69 77 GLY A CA 1
ATOM 546 C C . GLY A 1 77 ? -16.638 -13.838 18.719 1.00 90.69 77 GLY A C 1
ATOM 547 O O . GLY A 1 77 ? -17.265 -14.454 17.853 1.00 90.69 77 GLY A O 1
ATOM 548 N N . ASN A 1 78 ? -17.033 -12.652 19.180 1.00 95.81 78 ASN A N 1
ATOM 549 C CA . ASN A 1 78 ? -18.327 -12.062 18.853 1.00 95.81 78 ASN A CA 1
ATOM 550 C C . ASN A 1 78 ? -18.311 -11.250 17.553 1.00 95.81 78 ASN A C 1
ATOM 552 O O . ASN A 1 78 ? -17.269 -10.917 16.976 1.00 95.81 78 ASN A O 1
ATOM 556 N N . THR A 1 79 ? -19.518 -10.934 17.079 1.00 98.06 79 THR A N 1
ATOM 557 C CA . THR A 1 79 ? -19.733 -9.975 15.994 1.00 98.06 79 THR A CA 1
ATOM 558 C C . THR A 1 79 ? -20.239 -8.653 16.557 1.00 98.06 79 THR A C 1
ATOM 560 O O . THR A 1 79 ? -21.219 -8.626 17.292 1.00 98.06 79 THR A O 1
ATOM 563 N N . ILE A 1 80 ? -19.625 -7.549 16.149 1.00 98.62 80 ILE A N 1
ATOM 564 C CA . ILE A 1 80 ? -20.113 -6.196 16.401 1.00 98.62 80 ILE A CA 1
ATOM 565 C C . ILE A 1 80 ? -20.623 -5.623 15.081 1.00 98.62 80 ILE A C 1
ATOM 567 O O . ILE A 1 80 ? -19.924 -5.639 14.063 1.00 98.62 80 ILE A O 1
ATOM 571 N N . VAL A 1 81 ? -21.854 -5.122 15.089 1.00 98.75 81 VAL A N 1
ATOM 572 C CA . VAL A 1 81 ? -22.436 -4.362 13.982 1.00 98.75 81 VAL A CA 1
ATOM 573 C C . VAL A 1 81 ? -22.437 -2.894 14.379 1.00 98.75 81 VAL A C 1
ATOM 575 O O . VAL A 1 81 ? -23.113 -2.516 15.333 1.00 98.75 81 VAL A O 1
ATOM 578 N N . ALA A 1 82 ? -21.691 -2.083 13.633 1.00 98.62 82 ALA A N 1
ATOM 579 C CA . ALA A 1 82 ? -21.646 -0.633 13.749 1.00 98.62 82 ALA A CA 1
ATOM 580 C C . ALA A 1 82 ? -22.453 -0.022 12.587 1.00 98.62 82 ALA A C 1
ATOM 582 O O . ALA A 1 82 ? -21.993 -0.050 11.440 1.00 98.62 82 ALA A O 1
ATOM 583 N N . PRO A 1 83 ? -23.679 0.477 12.832 1.00 98.69 83 PRO A N 1
ATOM 584 C CA . PRO A 1 83 ? -24.466 1.162 11.812 1.00 98.69 83 PRO A CA 1
ATOM 585 C C . PRO A 1 83 ? -23.766 2.392 11.209 1.00 98.69 83 PRO A C 1
ATOM 587 O O . PRO A 1 83 ? -22.632 2.745 11.538 1.00 98.69 83 PRO A O 1
ATOM 590 N N . ALA A 1 84 ? -24.451 3.054 10.274 1.00 98.75 84 ALA A N 1
ATOM 591 C CA . ALA A 1 84 ? -23.973 4.323 9.741 1.00 98.75 84 ALA A CA 1
ATOM 592 C C . ALA A 1 84 ? -23.876 5.359 10.873 1.00 98.75 84 ALA A C 1
ATOM 594 O O . ALA A 1 84 ? -24.818 5.524 11.648 1.00 98.75 84 ALA A O 1
ATOM 595 N N . GLY A 1 85 ? -22.743 6.043 10.960 1.00 98.50 85 GLY A N 1
ATOM 596 C CA . GLY A 1 85 ? -22.440 6.948 12.056 1.00 98.50 85 GLY A CA 1
ATOM 597 C C . GLY A 1 85 ? -20.962 7.305 12.116 1.00 98.50 85 GLY A C 1
ATOM 598 O O . GLY A 1 85 ? -20.106 6.618 11.550 1.00 98.50 85 GLY A O 1
ATOM 599 N N . LYS A 1 86 ? -20.682 8.400 12.820 1.00 98.62 86 LYS A N 1
ATOM 600 C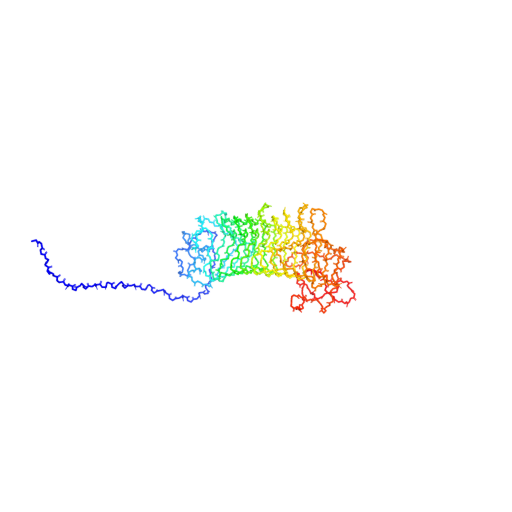 CA . LYS A 1 86 ? -19.331 8.835 13.159 1.00 98.62 86 LYS A CA 1
ATOM 601 C C . LYS A 1 86 ? -19.112 8.589 14.650 1.00 98.62 86 LYS A C 1
ATOM 603 O O . LYS A 1 86 ? -19.713 9.271 15.472 1.00 98.62 86 LYS A O 1
ATOM 608 N N . TYR A 1 87 ? -18.293 7.596 14.964 1.00 98.69 87 TYR A N 1
ATOM 609 C CA . TYR A 1 87 ? -17.917 7.191 16.314 1.00 98.69 87 TYR A CA 1
ATOM 610 C C . TYR A 1 87 ? -16.659 7.967 16.696 1.00 98.69 87 TYR A C 1
ATOM 612 O O . TYR A 1 87 ? -15.561 7.602 16.281 1.00 98.69 87 TYR A O 1
ATOM 620 N N . ILE A 1 88 ? -16.847 9.096 17.381 1.00 98.56 88 ILE A N 1
ATOM 621 C CA . ILE A 1 88 ? -15.762 9.996 17.783 1.00 98.56 88 ILE A CA 1
ATOM 622 C C . ILE A 1 88 ? -15.286 9.573 19.171 1.00 98.56 88 ILE A C 1
ATOM 624 O O . ILE A 1 88 ? -16.073 9.631 20.115 1.00 98.56 88 ILE A O 1
ATOM 628 N N . LEU A 1 89 ? -14.022 9.169 19.292 1.00 98.06 89 LEU A N 1
ATOM 629 C CA . LEU A 1 89 ? -13.414 8.862 20.584 1.00 98.06 89 LEU A CA 1
ATOM 630 C C . LEU A 1 89 ? -13.268 10.160 21.393 1.00 98.06 89 LEU A C 1
ATOM 632 O O . LEU A 1 89 ? -12.892 11.206 20.858 1.00 98.06 89 LEU A O 1
ATOM 636 N N . SER A 1 90 ? -13.624 10.109 22.674 1.00 97.12 90 SER A N 1
ATOM 637 C CA . SER A 1 90 ? -13.669 11.281 23.559 1.00 97.12 90 SER A CA 1
ATOM 638 C C . SER A 1 90 ? -13.094 11.036 24.953 1.00 97.12 90 SER A C 1
ATOM 640 O O . SER A 1 90 ? -12.803 12.000 25.662 1.00 97.12 90 SER A O 1
ATOM 642 N N . ILE A 1 91 ? -12.888 9.775 25.346 1.00 95.44 91 ILE A N 1
ATOM 643 C CA . ILE A 1 91 ? -12.261 9.443 26.625 1.00 95.44 91 ILE A CA 1
ATOM 644 C C . ILE A 1 91 ? -10.745 9.567 26.463 1.00 95.44 91 ILE A C 1
ATOM 646 O O . ILE A 1 91 ? -10.107 8.721 25.846 1.00 95.44 91 ILE A O 1
ATOM 650 N N . ALA A 1 92 ? -10.165 10.637 27.005 1.00 91.25 92 ALA A N 1
ATOM 651 C CA . ALA A 1 92 ? -8.727 10.861 26.929 1.00 91.25 92 ALA A CA 1
ATOM 652 C C . ALA A 1 92 ? -7.940 9.810 27.731 1.00 91.25 92 ALA A C 1
ATOM 654 O O . ALA A 1 92 ? -8.279 9.493 28.869 1.00 91.25 92 ALA A O 1
ATOM 655 N N . GLY A 1 93 ? -6.855 9.332 27.135 1.00 85.25 93 GLY A N 1
ATOM 656 C CA . GLY A 1 93 ? -5.910 8.362 27.676 1.00 85.25 93 GLY A CA 1
ATOM 657 C C . GLY A 1 93 ? -4.909 8.021 26.579 1.00 85.25 93 GLY A C 1
ATOM 658 O O . GLY A 1 93 ? -5.234 8.182 25.406 1.00 85.25 93 GLY A O 1
ATOM 659 N N . GLN A 1 94 ? -3.684 7.650 26.950 1.00 79.44 94 GLN A N 1
ATOM 660 C CA . GLN A 1 94 ? -2.676 7.202 25.989 1.00 79.44 94 GLN A CA 1
ATOM 661 C C . GLN A 1 94 ? -1.970 5.956 26.495 1.00 79.44 94 GLN A C 1
ATOM 663 O O . GLN A 1 94 ? -1.586 5.916 27.667 1.00 79.44 94 GLN A O 1
ATOM 668 N N . ASN A 1 95 ? -1.712 5.007 25.591 1.00 76.31 95 ASN A N 1
ATOM 669 C CA . ASN A 1 95 ? -1.019 3.747 25.902 1.00 76.31 95 ASN A CA 1
ATOM 670 C C . ASN A 1 95 ? -1.703 2.963 27.037 1.00 76.31 95 ASN A C 1
ATOM 672 O O . ASN A 1 95 ? -1.049 2.456 27.951 1.00 76.31 95 ASN A O 1
ATOM 676 N N . GLU A 1 96 ? -3.027 2.942 26.991 1.00 85.12 96 GLU A N 1
ATOM 677 C CA . GLU A 1 96 ? -3.877 2.057 27.776 1.00 85.12 96 GLU A CA 1
ATOM 678 C C . GLU A 1 96 ? -4.140 0.798 26.920 1.00 85.12 96 GLU A C 1
ATOM 680 O O . GLU A 1 96 ? -4.070 0.903 25.704 1.00 85.12 96 GLU A O 1
ATOM 685 N N . ASP A 1 97 ? -4.328 -0.380 27.530 1.00 81.12 97 ASP A N 1
ATOM 686 C CA . ASP A 1 97 ? -4.451 -1.663 26.795 1.00 81.12 97 ASP A CA 1
ATOM 687 C C . ASP A 1 97 ? -5.731 -2.456 27.181 1.00 81.12 97 ASP A C 1
ATOM 689 O O . ASP A 1 97 ? -5.856 -3.654 26.892 1.00 81.12 97 ASP A O 1
ATOM 693 N N . ASN A 1 98 ? -6.673 -1.834 27.900 1.00 82.56 98 ASN A N 1
ATOM 694 C CA . ASN A 1 98 ? -7.925 -2.437 28.374 1.00 82.56 98 ASN A CA 1
ATOM 695 C C . ASN A 1 98 ? -9.176 -1.768 27.781 1.00 82.56 98 ASN A C 1
ATOM 697 O O . ASN A 1 98 ? -10.271 -1.984 28.311 1.00 82.56 98 ASN A O 1
ATOM 701 N N . ASP A 1 99 ? -9.044 -1.006 26.691 1.00 86.44 99 ASP A N 1
ATOM 702 C CA . ASP A 1 99 ? -10.148 -0.332 25.995 1.00 86.44 99 ASP A CA 1
ATOM 703 C C . ASP A 1 99 ? -10.949 0.644 26.891 1.00 86.44 99 ASP A C 1
ATOM 705 O O . ASP A 1 99 ? -12.109 0.965 26.623 1.00 86.44 99 ASP A O 1
ATOM 709 N N . ALA A 1 100 ? -10.351 1.122 27.985 1.00 88.25 100 ALA A N 1
ATOM 710 C CA . ALA A 1 100 ? -10.982 1.998 28.968 1.00 88.25 100 ALA A CA 1
ATOM 711 C C . ALA A 1 100 ? -10.853 3.486 28.606 1.00 88.25 100 ALA A C 1
ATOM 713 O O . ALA A 1 100 ? -11.672 4.300 29.040 1.00 88.25 100 ALA A O 1
ATOM 714 N N . SER A 1 101 ? -9.831 3.854 27.832 1.00 92.38 101 SER A N 1
ATOM 715 C CA . SER A 1 101 ? -9.570 5.226 27.383 1.00 92.38 101 SER A CA 1
ATOM 716 C C . SER A 1 101 ? -8.665 5.238 26.153 1.00 92.38 101 SER A C 1
ATOM 718 O O . SER A 1 101 ? -7.981 4.257 25.909 1.00 92.38 101 SER A O 1
ATOM 720 N N . GLY A 1 102 ? -8.601 6.354 25.427 1.00 94.69 102 GLY A N 1
ATOM 721 C CA . GLY A 1 102 ? -7.718 6.480 24.267 1.00 94.69 102 GLY A CA 1
ATOM 722 C C . GLY A 1 102 ? -8.234 5.696 23.064 1.00 94.69 102 GLY A C 1
ATOM 723 O O . GLY A 1 102 ? -9.408 5.843 22.692 1.00 94.69 102 GLY A O 1
ATOM 724 N N . ASP A 1 103 ? -7.353 4.898 22.460 1.00 95.19 103 ASP A N 1
ATOM 725 C CA . ASP A 1 103 ? -7.665 4.001 21.350 1.00 95.19 103 ASP A CA 1
ATOM 726 C C . ASP A 1 103 ? -8.675 2.906 21.746 1.00 95.19 103 ASP A C 1
ATOM 728 O O . ASP A 1 103 ? -9.171 2.835 22.875 1.00 95.19 103 ASP A O 1
ATOM 732 N N . LEU A 1 104 ? -9.095 2.115 20.755 1.00 97.81 104 LEU A N 1
ATOM 733 C CA . LEU A 1 104 ? -9.912 0.927 20.988 1.00 97.81 104 LEU A CA 1
ATOM 734 C C . LEU A 1 104 ? -9.027 -0.321 20.947 1.00 97.81 104 LEU A C 1
ATOM 736 O O . LEU A 1 104 ? -8.565 -0.720 19.866 1.00 97.81 104 LEU A O 1
ATOM 740 N N . ASP A 1 105 ? -8.826 -0.953 22.102 1.00 97.56 105 ASP A N 1
ATOM 741 C CA . ASP A 1 105 ? -8.036 -2.177 22.215 1.00 97.56 105 ASP A CA 1
ATOM 742 C C . ASP A 1 105 ? -8.855 -3.413 21.860 1.00 97.56 105 ASP A C 1
ATOM 744 O O . ASP A 1 105 ? -9.962 -3.637 22.345 1.00 97.56 105 ASP A O 1
ATOM 748 N N . ILE A 1 106 ? -8.286 -4.285 21.034 1.00 97.62 106 ILE A N 1
ATOM 749 C CA . ILE A 1 106 ? -8.893 -5.555 20.646 1.00 97.62 106 ILE A CA 1
ATOM 750 C C . ILE A 1 106 ? -7.979 -6.680 21.120 1.00 97.62 106 ILE A C 1
ATOM 752 O O . ILE A 1 106 ? -6.936 -6.967 20.523 1.00 97.62 106 ILE A O 1
ATOM 756 N N . THR A 1 107 ? -8.393 -7.341 22.198 1.00 96.81 107 THR A N 1
ATOM 757 C CA . THR A 1 107 ? -7.602 -8.374 22.883 1.00 96.81 107 THR A CA 1
ATOM 758 C C . THR A 1 107 ? -8.087 -9.793 22.581 1.00 96.81 107 THR A C 1
ATOM 760 O O . THR A 1 107 ? -7.397 -10.759 22.910 1.00 96.81 107 THR A O 1
ATOM 763 N N . ALA A 1 108 ? -9.222 -9.947 21.890 1.00 95.62 108 ALA A N 1
ATOM 764 C CA . ALA A 1 108 ? -9.809 -11.234 21.520 1.00 95.62 108 ALA A CA 1
ATOM 765 C C . ALA A 1 108 ? -10.234 -11.297 20.040 1.00 95.62 108 ALA A C 1
ATOM 767 O O . ALA A 1 108 ? -10.232 -10.308 19.310 1.00 95.62 108 ALA A O 1
ATOM 768 N N . ASN A 1 109 ? -10.628 -12.487 19.570 1.00 97.62 109 ASN A N 1
ATOM 769 C CA . ASN A 1 109 ? -11.185 -12.640 18.220 1.00 97.62 109 ASN A CA 1
ATOM 770 C C . ASN A 1 109 ? -12.429 -11.754 18.048 1.00 97.62 109 ASN A C 1
ATOM 772 O O . ASN A 1 109 ? -13.313 -11.785 18.901 1.00 97.62 109 ASN A O 1
ATOM 776 N N . LEU A 1 110 ? -12.521 -11.034 16.929 1.00 97.94 110 LEU A N 1
ATOM 777 C CA . LEU A 1 110 ? -13.602 -10.082 16.664 1.00 97.94 110 LEU A CA 1
ATOM 778 C C . LEU A 1 110 ? -14.002 -10.075 15.184 1.00 97.94 110 LEU A C 1
ATOM 780 O O . LEU A 1 110 ? -13.158 -10.119 14.283 1.00 97.94 110 LEU A O 1
ATOM 784 N N . VAL A 1 111 ? -15.301 -9.942 14.917 1.00 98.56 111 VAL A N 1
ATOM 785 C CA . VAL A 1 111 ? -15.820 -9.524 13.609 1.00 98.56 111 VAL A CA 1
ATOM 786 C C . VAL A 1 111 ? -16.540 -8.185 13.752 1.00 98.56 111 VAL A C 1
ATOM 788 O O . VAL A 1 111 ? -17.635 -8.138 14.293 1.00 98.56 111 VAL A O 1
ATOM 791 N N . LEU A 1 112 ? -15.971 -7.108 13.214 1.00 98.69 112 LEU A N 1
ATOM 792 C CA . LEU A 1 112 ? -16.558 -5.768 13.225 1.00 98.69 112 LEU A CA 1
ATOM 793 C C . LEU A 1 112 ? -17.077 -5.391 11.828 1.00 98.69 112 LEU A C 1
ATOM 795 O O . LEU A 1 112 ? -16.328 -5.353 10.845 1.00 98.69 112 LEU A O 1
ATOM 799 N N . LYS A 1 113 ? -18.378 -5.119 11.725 1.00 98.81 113 LYS A N 1
ATOM 800 C CA . LYS A 1 113 ? -19.065 -4.808 10.465 1.00 98.81 113 LYS A CA 1
ATOM 801 C C . LYS A 1 113 ? -19.628 -3.393 10.499 1.00 98.81 113 LYS A C 1
ATOM 803 O O . LYS A 1 113 ? -20.559 -3.131 11.253 1.00 98.81 113 LYS A O 1
ATOM 808 N N . GLY A 1 114 ? -19.095 -2.520 9.652 1.00 98.75 114 GLY A N 1
ATOM 809 C CA . GLY A 1 114 ? -19.672 -1.215 9.352 1.00 98.75 114 GLY A CA 1
ATOM 810 C C . GLY A 1 114 ? -20.717 -1.273 8.236 1.00 98.75 114 GLY A C 1
ATOM 811 O O . GLY A 1 114 ? -20.810 -2.253 7.491 1.00 98.75 114 GLY A O 1
ATOM 812 N N . ALA A 1 115 ? -21.469 -0.186 8.067 1.00 98.50 115 ALA A N 1
ATOM 813 C CA . ALA A 1 115 ? -22.455 -0.019 6.996 1.00 98.50 115 ALA A CA 1
ATOM 814 C C . ALA A 1 115 ? -21.830 0.314 5.618 1.00 98.50 115 ALA A C 1
ATOM 816 O O . ALA A 1 115 ? -22.553 0.507 4.636 1.00 98.50 115 ALA A O 1
ATOM 817 N N . GLY A 1 116 ? -20.497 0.396 5.539 1.00 98.56 116 GLY A N 1
ATOM 818 C CA . GLY A 1 116 ? -19.713 0.805 4.372 1.00 98.56 116 GLY A CA 1
ATOM 819 C C . GLY A 1 116 ? -18.757 1.942 4.740 1.00 98.56 116 GLY A C 1
ATOM 820 O O . GLY A 1 116 ? -19.118 2.799 5.541 1.00 98.56 116 GLY A O 1
ATOM 821 N N . ALA A 1 117 ? -17.552 1.976 4.156 1.00 97.88 117 ALA A N 1
ATOM 822 C CA . ALA A 1 117 ? -16.510 2.919 4.587 1.00 97.88 117 ALA A CA 1
ATOM 823 C C . ALA A 1 117 ? -16.938 4.395 4.475 1.00 97.88 117 ALA A C 1
ATOM 825 O O . ALA A 1 117 ? -16.594 5.198 5.329 1.00 97.88 117 ALA A O 1
ATOM 826 N N . ALA A 1 118 ? -17.781 4.744 3.499 1.00 98.06 118 ALA A N 1
ATOM 827 C CA . ALA A 1 118 ? -18.333 6.097 3.368 1.00 98.06 118 ALA A CA 1
ATOM 828 C C . ALA A 1 118 ? -19.432 6.447 4.398 1.00 98.06 118 ALA A C 1
ATOM 830 O O . ALA A 1 118 ? -19.914 7.575 4.416 1.00 98.06 118 ALA A O 1
ATOM 831 N N . LYS A 1 119 ? -19.894 5.481 5.202 1.00 98.62 119 LYS A N 1
ATOM 832 C CA . LYS A 1 119 ? -21.048 5.618 6.110 1.00 98.62 119 LYS A CA 1
ATOM 833 C C . LYS A 1 119 ? -20.703 5.375 7.576 1.00 98.62 119 LYS A C 1
ATOM 835 O O . LYS A 1 119 ? -21.401 5.896 8.439 1.00 98.62 119 LYS A O 1
ATOM 840 N N . THR A 1 120 ? -19.684 4.569 7.853 1.00 98.81 120 THR A N 1
ATOM 841 C CA . THR A 1 120 ? -19.249 4.226 9.208 1.00 98.81 120 THR A CA 1
ATOM 842 C C . THR A 1 120 ? -17.806 4.672 9.396 1.00 98.81 120 THR A C 1
ATOM 844 O O . THR A 1 120 ? -16.908 4.140 8.741 1.00 98.81 120 THR A O 1
ATOM 847 N N . THR A 1 121 ? -17.590 5.614 10.310 1.00 98.88 121 THR A N 1
ATOM 848 C CA . THR A 1 121 ? -16.270 6.186 10.605 1.00 98.88 121 THR A CA 1
ATOM 849 C C . THR A 1 121 ? -15.951 6.030 12.082 1.00 98.88 121 THR A C 1
ATOM 851 O O . THR A 1 121 ? -16.763 6.425 12.914 1.00 98.88 121 THR A O 1
ATOM 854 N N . ILE A 1 122 ? -14.769 5.503 12.394 1.00 98.88 122 ILE A N 1
ATOM 855 C CA . ILE A 1 122 ? -14.148 5.575 13.718 1.00 98.88 122 ILE A CA 1
ATOM 856 C C . ILE A 1 122 ? -13.100 6.686 13.648 1.00 98.88 122 ILE A C 1
ATOM 858 O O . ILE A 1 122 ? -12.181 6.626 12.829 1.00 98.88 122 ILE A O 1
ATOM 862 N N . ASP A 1 123 ? -13.299 7.724 14.451 1.00 98.88 123 ASP A N 1
ATOM 863 C CA . ASP A 1 123 ? -12.492 8.942 14.469 1.00 98.88 123 ASP A CA 1
ATOM 864 C C . ASP A 1 123 ? -11.865 9.087 15.857 1.00 98.88 123 ASP A C 1
ATOM 866 O O . ASP A 1 123 ? -12.589 9.273 16.833 1.00 98.88 123 ASP A O 1
ATOM 870 N N . ALA A 1 124 ? -10.539 8.991 15.953 1.00 98.12 124 ALA A N 1
ATOM 871 C CA . ALA A 1 124 ? -9.838 9.107 17.234 1.00 98.12 124 ALA A CA 1
ATOM 872 C C . ALA A 1 124 ? -9.727 10.545 17.756 1.00 98.12 124 ALA A C 1
ATOM 874 O O . ALA A 1 124 ? -9.211 10.758 18.851 1.00 98.12 124 ALA A O 1
ATOM 875 N N . ASN A 1 125 ? -10.212 11.534 16.998 1.00 97.62 125 ASN A N 1
ATOM 876 C CA . ASN A 1 125 ? -10.266 12.934 17.408 1.00 97.62 125 ASN A CA 1
ATOM 877 C C . ASN A 1 125 ? -8.900 13.493 17.848 1.00 97.62 125 ASN A C 1
ATOM 879 O O . ASN A 1 125 ? -8.820 14.353 18.726 1.00 97.62 125 ASN A O 1
ATOM 883 N N . SER A 1 126 ? -7.821 12.973 17.258 1.00 96.38 126 SER A N 1
ATOM 884 C CA . SER A 1 126 ? -6.433 13.290 17.596 1.00 96.38 126 SER A CA 1
ATOM 885 C C . SER A 1 126 ? -6.040 13.020 19.058 1.00 96.38 126 SER A C 1
ATOM 887 O O . SER A 1 126 ? -5.093 13.634 19.547 1.00 96.38 126 SER A O 1
ATOM 889 N N . LEU A 1 127 ? -6.758 12.143 19.771 1.00 93.44 127 LEU A N 1
ATOM 890 C CA . LEU A 1 127 ? -6.504 11.847 21.189 1.00 93.44 127 LEU A CA 1
ATOM 891 C C . LEU A 1 127 ? -5.377 10.824 21.390 1.00 93.44 127 LEU A C 1
ATOM 893 O O . LEU A 1 127 ? -4.472 11.037 22.200 1.00 93.44 127 LEU A O 1
ATOM 897 N N . ASP A 1 128 ? -5.456 9.729 20.643 1.00 94.94 128 ASP A N 1
ATOM 898 C CA . ASP A 1 128 ? -4.493 8.629 20.586 1.00 94.94 128 ASP A CA 1
ATOM 899 C C . ASP A 1 128 ? -4.600 7.989 19.188 1.00 94.94 128 ASP A C 1
ATOM 901 O O . ASP A 1 128 ? -5.160 8.584 18.259 1.00 94.94 128 ASP A O 1
ATOM 905 N N . ARG A 1 129 ? -4.092 6.771 19.017 1.00 96.50 129 ARG A N 1
ATOM 906 C CA . ARG A 1 129 ? -4.404 5.896 17.889 1.00 96.50 129 ARG A CA 1
ATOM 907 C C . ARG A 1 129 ? -5.908 5.639 17.773 1.00 96.50 129 ARG A C 1
ATOM 909 O O . ARG A 1 129 ? -6.695 5.971 18.653 1.00 96.50 129 ARG A O 1
ATOM 916 N N . VAL A 1 130 ? -6.332 5.022 16.671 1.00 98.50 130 VAL A N 1
ATOM 917 C CA . VAL A 1 130 ? -7.738 4.612 16.526 1.00 98.50 130 VAL A CA 1
ATOM 918 C C . VAL A 1 130 ? -7.960 3.201 17.060 1.00 98.50 130 VAL A C 1
ATOM 920 O O . VAL A 1 130 ? -8.863 2.992 17.863 1.00 98.50 130 VAL A O 1
ATOM 923 N N . LEU A 1 131 ? -7.169 2.227 16.597 1.00 98.44 131 LEU A N 1
ATOM 924 C CA . LEU A 1 131 ? -7.317 0.815 16.959 1.00 98.44 131 LEU A CA 1
ATOM 925 C C . LEU A 1 131 ? -5.972 0.193 17.343 1.00 98.44 131 LEU A C 1
ATOM 927 O O . LEU A 1 131 ? -5.013 0.265 16.568 1.00 98.44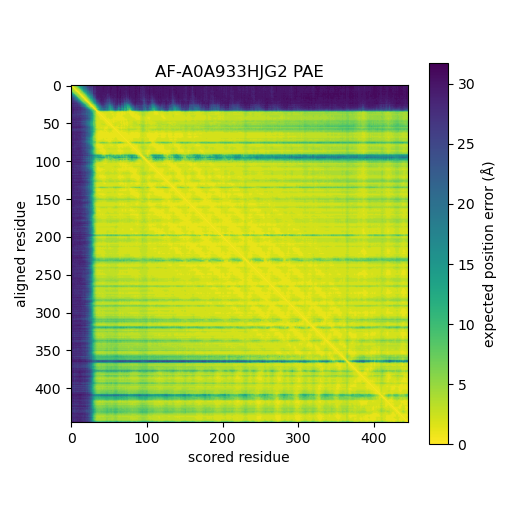 131 LEU A O 1
ATOM 931 N N . HIS A 1 132 ? -5.949 -0.556 18.440 1.00 98.00 132 HIS A N 1
ATOM 932 C CA . HIS A 1 132 ? -4.811 -1.380 18.828 1.00 98.00 132 HIS A CA 1
ATOM 933 C C . HIS A 1 132 ? -5.229 -2.848 18.925 1.00 98.00 132 HIS A C 1
ATOM 935 O O . HIS A 1 132 ? -6.029 -3.264 19.753 1.00 98.00 132 HIS A O 1
ATOM 941 N N . LEU A 1 133 ? -4.713 -3.677 18.019 1.00 98.19 133 LEU A N 1
ATOM 942 C CA . LEU A 1 133 ? -4.936 -5.116 18.062 1.00 98.19 133 LEU A CA 1
ATOM 943 C C . LEU A 1 133 ? -3.813 -5.766 18.856 1.00 98.19 133 LEU A C 1
ATOM 945 O O . LEU A 1 133 ? -2.756 -6.072 18.298 1.00 98.19 133 LEU A O 1
ATOM 949 N N . VAL A 1 134 ? -4.085 -6.018 20.131 1.00 97.25 134 VAL A N 1
ATOM 950 C CA . VAL A 1 134 ? -3.152 -6.647 21.069 1.00 97.25 134 VAL A CA 1
ATOM 951 C C . VAL A 1 134 ? -3.012 -8.141 20.773 1.00 97.25 134 VAL A C 1
ATOM 953 O O . VAL A 1 134 ? -1.921 -8.705 20.827 1.00 97.25 134 VAL A O 1
ATOM 956 N N . SER A 1 135 ? -4.119 -8.815 20.442 1.00 95.31 135 SER A N 1
ATOM 957 C CA . SER A 1 135 ? -4.120 -10.261 20.208 1.00 95.31 135 SER A CA 1
ATOM 958 C C . SER A 1 135 ? -5.287 -10.715 19.319 1.00 95.31 135 SER A C 1
ATOM 960 O O . SER A 1 135 ? -6.097 -9.922 18.844 1.00 95.31 135 SER A O 1
ATOM 962 N N . GLY A 1 136 ? -5.366 -12.020 19.053 1.00 94.38 136 GLY A N 1
ATOM 963 C CA . GLY A 1 136 ? -6.518 -12.619 18.388 1.00 94.38 136 GLY A CA 1
ATOM 964 C C . GLY A 1 136 ? -6.593 -12.372 16.880 1.00 94.38 136 GLY A C 1
ATOM 965 O O . GLY A 1 136 ? -5.666 -11.896 16.220 1.00 94.38 136 GLY A O 1
ATOM 966 N N . LYS A 1 137 ? -7.712 -12.812 16.300 1.00 97.75 137 LYS A N 1
ATOM 967 C CA . LYS A 1 137 ? -8.033 -12.698 14.876 1.00 97.75 137 LYS A CA 1
ATOM 968 C C . LYS A 1 137 ? -9.211 -11.753 14.700 1.00 97.75 137 LYS A C 1
ATOM 970 O O . LYS A 1 137 ? -10.349 -12.115 15.002 1.00 97.75 137 LYS A O 1
ATOM 975 N N . THR A 1 138 ? -8.937 -10.606 14.105 1.00 98.44 138 THR A N 1
ATOM 976 C CA . THR A 1 138 ? -9.914 -9.546 13.883 1.00 98.44 138 THR A CA 1
ATOM 977 C C . THR A 1 138 ? -10.230 -9.413 12.401 1.00 98.44 138 THR A C 1
ATOM 979 O O . THR A 1 138 ? -9.343 -9.363 11.542 1.00 98.44 138 THR A O 1
ATOM 982 N N . LYS A 1 139 ? -11.521 -9.357 12.079 1.00 98.81 139 LYS A N 1
ATOM 983 C CA . LYS A 1 139 ? -12.019 -9.043 10.738 1.00 98.81 139 LYS A CA 1
ATOM 984 C C . LYS A 1 139 ? -12.840 -7.770 10.805 1.00 98.81 139 LYS A C 1
ATOM 986 O O . LYS A 1 139 ? -13.879 -7.756 11.453 1.00 98.81 139 LYS A O 1
ATOM 991 N N . ILE A 1 140 ? -12.405 -6.745 10.086 1.00 98.88 140 ILE A N 1
ATOM 992 C CA . ILE A 1 140 ? -13.113 -5.474 9.962 1.00 98.88 140 ILE A CA 1
ATOM 993 C C . ILE A 1 140 ? -13.602 -5.331 8.523 1.00 98.88 140 ILE A C 1
ATOM 995 O O . ILE A 1 140 ? -12.904 -5.705 7.571 1.00 98.88 140 ILE A O 1
ATOM 999 N N . SER A 1 141 ? -14.811 -4.808 8.339 1.00 98.88 141 SER A N 1
ATOM 1000 C CA . SER A 1 141 ? -15.309 -4.496 7.001 1.00 98.88 141 SER A CA 1
ATOM 1001 C C . SER A 1 141 ? -16.171 -3.249 6.944 1.00 98.88 141 SER A C 1
ATOM 1003 O O . SER A 1 141 ? -17.024 -3.078 7.808 1.00 98.88 141 SER A O 1
ATOM 1005 N N . GLY A 1 142 ? -16.000 -2.441 5.892 1.00 98.69 142 GLY A N 1
ATOM 1006 C CA . GLY A 1 142 ? -16.882 -1.308 5.611 1.00 98.69 142 GLY A CA 1
ATOM 1007 C C . GLY A 1 142 ? -16.758 -0.165 6.616 1.00 98.69 142 GLY A C 1
ATOM 1008 O O . GLY A 1 142 ? -17.786 0.366 7.024 1.00 98.69 142 GLY A O 1
ATOM 1009 N N . ILE A 1 143 ? -15.536 0.176 7.031 1.00 98.88 143 ILE A N 1
ATOM 1010 C CA . ILE A 1 143 ? -15.255 1.210 8.039 1.00 98.88 143 ILE A CA 1
ATOM 1011 C C . ILE A 1 143 ? -14.135 2.136 7.554 1.00 98.88 143 ILE A C 1
ATOM 1013 O O . ILE A 1 143 ? -13.169 1.665 6.947 1.00 98.88 143 ILE A O 1
ATOM 1017 N N . THR A 1 144 ? -14.270 3.429 7.847 1.00 98.94 144 THR A N 1
ATOM 1018 C CA . THR A 1 144 ? -13.184 4.417 7.794 1.00 98.94 144 THR A CA 1
ATOM 1019 C C . THR A 1 144 ? -12.538 4.571 9.171 1.00 98.94 144 THR A C 1
ATOM 1021 O O . THR A 1 144 ? -13.246 4.693 10.166 1.00 98.94 144 THR A O 1
ATOM 1024 N N . ILE A 1 145 ? -11.208 4.569 9.218 1.00 98.94 145 ILE A N 1
ATOM 1025 C CA . ILE A 1 145 ? -10.360 4.726 10.407 1.00 98.94 145 ILE A CA 1
ATOM 1026 C C . ILE A 1 145 ? -9.544 6.009 10.211 1.00 98.94 145 ILE A C 1
ATOM 1028 O O . ILE A 1 145 ? -8.774 6.094 9.247 1.00 98.94 145 ILE A O 1
ATOM 1032 N N . THR A 1 146 ? -9.748 7.016 11.066 1.00 98.94 146 THR A N 1
ATOM 1033 C CA . THR A 1 146 ? -9.207 8.364 10.826 1.00 98.94 146 THR A CA 1
ATOM 1034 C C . THR A 1 146 ? -8.801 9.123 12.081 1.00 98.94 146 THR A C 1
ATOM 1036 O O . THR A 1 146 ? -9.300 8.852 13.174 1.00 98.94 146 THR A O 1
ATOM 1039 N N . ASN A 1 147 ? -7.960 10.142 11.867 1.00 98.69 147 ASN A N 1
ATOM 1040 C CA . ASN A 1 147 ? -7.538 11.145 12.848 1.00 98.69 147 ASN A CA 1
ATOM 1041 C C . ASN A 1 147 ? -6.906 10.553 14.111 1.00 98.69 147 ASN A C 1
ATOM 1043 O O . ASN A 1 147 ? -7.007 11.141 15.186 1.00 98.69 147 ASN A O 1
ATOM 1047 N N . GLY A 1 148 ? -6.275 9.386 14.001 1.00 98.56 148 GLY A N 1
ATOM 1048 C CA . GLY A 1 148 ? -5.427 8.874 15.065 1.00 98.56 148 GLY A CA 1
ATOM 1049 C C . GLY A 1 148 ? -4.086 9.594 15.089 1.00 98.56 148 GLY A C 1
ATOM 1050 O O . GLY A 1 148 ? -3.499 9.850 14.036 1.00 98.56 148 GLY A O 1
ATOM 1051 N N . VAL A 1 149 ? -3.611 9.938 16.283 1.00 98.00 149 VAL A N 1
ATOM 1052 C CA . VAL A 1 149 ? -2.320 10.593 16.512 1.00 98.00 149 VAL A CA 1
ATOM 1053 C C . VAL A 1 149 ? -1.563 9.807 17.575 1.00 98.00 149 VAL A C 1
ATOM 1055 O O . VAL A 1 149 ? -1.866 9.896 18.760 1.00 98.00 149 VAL A O 1
ATOM 1058 N N . ALA A 1 150 ? -0.551 9.054 17.145 1.00 96.50 150 ALA A N 1
ATOM 1059 C CA . ALA A 1 150 ? 0.295 8.270 18.036 1.00 96.50 150 ALA A CA 1
ATOM 1060 C C . ALA A 1 150 ? 1.625 8.987 18.311 1.00 96.50 150 ALA A C 1
ATOM 1062 O O . ALA A 1 150 ? 2.370 9.245 17.357 1.00 96.50 150 ALA A O 1
ATOM 1063 N N . PRO A 1 151 ? 2.023 9.190 19.583 1.00 93.81 151 PRO A N 1
ATOM 1064 C CA . PRO A 1 151 ? 3.389 9.611 19.913 1.00 93.81 151 PRO A CA 1
ATOM 1065 C C . PRO A 1 151 ? 4.426 8.508 19.627 1.00 93.81 151 PRO A C 1
ATOM 1067 O O . PRO A 1 151 ? 5.631 8.731 19.729 1.00 93.81 151 PRO A O 1
ATOM 1070 N N . THR A 1 152 ? 3.961 7.300 19.295 1.00 94.81 152 THR A N 1
ATOM 1071 C CA . THR A 1 152 ? 4.778 6.141 18.942 1.00 94.81 152 THR A CA 1
ATOM 1072 C C . THR A 1 152 ? 4.597 5.778 17.460 1.00 94.81 152 THR A C 1
ATOM 1074 O O . THR A 1 152 ? 5.020 6.526 16.580 1.00 94.81 152 THR A O 1
ATOM 1077 N N . SER A 1 153 ? 3.971 4.640 17.170 1.00 96.94 153 SER A N 1
ATOM 1078 C CA . SER A 1 153 ? 3.795 4.065 15.837 1.00 96.94 153 SER A CA 1
ATOM 1079 C C . SER A 1 153 ? 2.347 3.620 15.632 1.00 96.94 153 SER A C 1
ATOM 1081 O O . SER A 1 153 ? 1.654 3.337 16.605 1.00 96.94 153 SER A O 1
ATOM 1083 N N . GLY A 1 154 ? 1.906 3.497 14.378 1.00 97.75 154 GLY A N 1
ATOM 1084 C CA . GLY A 1 154 ? 0.570 2.997 14.044 1.00 97.75 154 GLY A CA 1
ATOM 1085 C C . GLY A 1 154 ? -0.537 4.004 14.326 1.00 97.75 154 GLY A C 1
ATOM 1086 O O . GLY A 1 154 ? -1.468 3.674 15.048 1.00 97.75 154 GLY A O 1
ATOM 1087 N N . GLY A 1 155 ? -0.440 5.213 13.763 1.00 97.94 155 GLY A N 1
ATOM 1088 C CA . GLY A 1 155 ? -1.353 6.328 14.047 1.00 97.94 155 GLY A CA 1
ATOM 1089 C C . GLY A 1 155 ? -2.824 5.951 13.902 1.00 97.94 155 GLY A C 1
ATOM 1090 O O . GLY A 1 155 ? -3.620 6.224 14.786 1.00 97.94 155 GLY A O 1
ATOM 1091 N N . GLY A 1 156 ? -3.195 5.261 12.825 1.00 98.69 156 GLY A N 1
ATOM 1092 C CA . GLY A 1 156 ? -4.542 4.713 12.678 1.00 98.69 156 GLY A CA 1
ATOM 1093 C C . GLY A 1 156 ? -4.686 3.374 13.391 1.00 98.69 156 GLY A C 1
ATOM 1094 O O . GLY A 1 156 ? -5.571 3.189 14.225 1.00 98.69 156 GLY A O 1
ATOM 1095 N N . VAL A 1 157 ? -3.827 2.420 13.033 1.00 98.88 157 VAL A N 1
ATOM 1096 C CA . VAL A 1 157 ? -3.904 1.040 13.518 1.00 98.88 157 VAL A CA 1
ATOM 1097 C C . VAL A 1 157 ? -2.535 0.516 13.933 1.00 98.88 157 VAL A C 1
ATOM 1099 O O . VAL A 1 157 ? -1.584 0.565 13.150 1.00 98.88 157 VAL A O 1
ATOM 1102 N N . LEU A 1 158 ? -2.470 -0.111 15.105 1.00 98.69 158 LEU A N 1
ATOM 1103 C CA . LEU A 1 158 ? -1.357 -0.962 15.516 1.00 98.69 158 LEU A CA 1
ATOM 1104 C C . LEU A 1 158 ? -1.790 -2.433 15.519 1.00 98.69 158 LEU A C 1
ATOM 1106 O O . LEU A 1 158 ? -2.689 -2.825 16.256 1.00 98.69 158 LEU A O 1
ATOM 1110 N N . VAL A 1 159 ? -1.147 -3.267 14.699 1.00 98.88 159 VAL A N 1
ATOM 1111 C CA . VAL A 1 159 ? -1.296 -4.731 14.753 1.00 98.88 159 VAL A CA 1
ATOM 1112 C C . VAL A 1 159 ? -0.092 -5.308 15.484 1.00 98.88 159 VAL A C 1
ATOM 1114 O O . VAL A 1 159 ? 0.980 -5.443 14.887 1.00 98.88 159 VAL A O 1
ATOM 1117 N N . ALA A 1 160 ? -0.263 -5.647 16.762 1.00 98.44 160 ALA A N 1
ATOM 1118 C CA . ALA A 1 160 ? 0.809 -6.163 17.602 1.00 98.44 160 ALA A CA 1
ATOM 1119 C C . ALA A 1 160 ? 1.293 -7.553 17.152 1.00 98.44 160 ALA A C 1
ATOM 1121 O O . ALA A 1 160 ? 0.635 -8.272 16.388 1.00 98.44 160 ALA A O 1
ATOM 1122 N N . SER A 1 161 ? 2.467 -7.953 17.645 1.00 98.00 161 SER A N 1
ATOM 1123 C CA . SER A 1 161 ? 3.002 -9.295 17.406 1.00 98.00 161 SER A CA 1
ATOM 1124 C C . SER A 1 161 ? 2.021 -10.365 17.902 1.00 98.00 161 SER A C 1
ATOM 1126 O O . SER A 1 161 ? 1.479 -10.277 18.998 1.00 98.00 161 SER A O 1
ATOM 1128 N N . GLY A 1 162 ? 1.758 -11.378 17.074 1.00 96.38 162 GLY A N 1
ATOM 1129 C CA . GLY A 1 162 ? 0.772 -12.428 17.359 1.00 96.38 162 GLY A CA 1
ATOM 1130 C C . GLY A 1 162 ? -0.680 -12.083 16.989 1.00 96.38 162 GLY A C 1
ATOM 1131 O O . GLY A 1 162 ? -1.466 -13.007 16.748 1.00 96.38 162 GLY A O 1
ATOM 1132 N N . ALA A 1 163 ? -1.028 -10.801 16.841 1.00 98.56 163 ALA A N 1
ATOM 1133 C CA . ALA A 1 163 ? -2.348 -10.370 16.387 1.00 98.56 163 ALA A CA 1
ATOM 1134 C C . ALA A 1 163 ? -2.516 -10.506 14.863 1.00 98.56 163 ALA A C 1
ATOM 1136 O O . ALA A 1 163 ? -1.551 -10.515 14.086 1.00 98.56 163 ALA A O 1
ATOM 1137 N N . LYS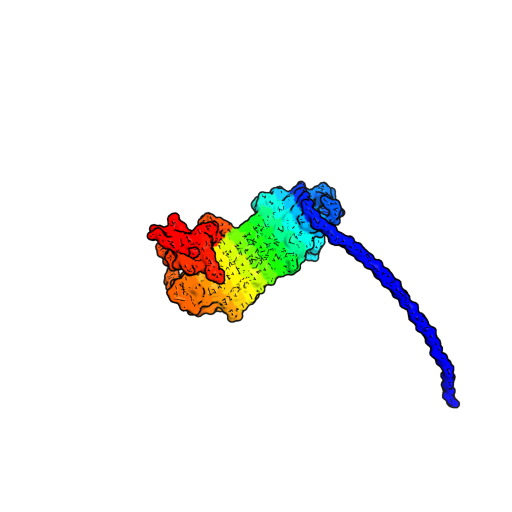 A 1 164 ? -3.770 -10.635 14.410 1.00 98.81 164 LYS A N 1
ATOM 1138 C CA . LYS A 1 164 ? -4.107 -10.743 12.982 1.00 98.81 164 LYS A CA 1
ATOM 1139 C C . LYS A 1 164 ? -5.277 -9.846 12.611 1.00 98.81 164 LYS A C 1
ATOM 1141 O O . LYS A 1 164 ? -6.379 -10.049 13.112 1.00 98.81 164 LYS A O 1
ATOM 1146 N N . LEU A 1 165 ? -5.074 -8.961 11.638 1.00 98.88 165 LEU A N 1
ATOM 1147 C CA . LEU A 1 165 ? -6.121 -8.119 11.063 1.00 98.88 165 LEU A CA 1
ATOM 1148 C C . LEU A 1 165 ? -6.410 -8.499 9.612 1.00 98.88 165 LEU A C 1
ATOM 1150 O O . LEU A 1 165 ? -5.518 -8.565 8.767 1.00 98.88 165 LEU A O 1
ATOM 1154 N N . THR A 1 166 ? -7.689 -8.687 9.291 1.00 98.94 166 THR A N 1
ATOM 1155 C CA . THR A 1 166 ? -8.190 -8.570 7.918 1.00 98.94 166 THR A CA 1
ATOM 1156 C C . THR A 1 166 ? -9.128 -7.374 7.815 1.00 98.94 166 THR A C 1
ATOM 1158 O O . THR A 1 166 ? -10.216 -7.414 8.385 1.00 98.94 166 THR A O 1
ATOM 1161 N N . LEU A 1 167 ? -8.752 -6.358 7.039 1.00 98.94 167 LEU A N 1
ATOM 1162 C CA . LEU A 1 167 ? -9.597 -5.202 6.735 1.00 98.94 167 LEU A CA 1
ATOM 1163 C C . LEU A 1 167 ? -10.088 -5.293 5.285 1.00 98.94 167 LEU A C 1
ATOM 1165 O O . LEU A 1 167 ? -9.285 -5.333 4.351 1.00 98.94 167 LEU A O 1
ATOM 1169 N N . ASN A 1 168 ? -11.409 -5.347 5.103 1.00 98.81 168 ASN A N 1
ATOM 1170 C CA . ASN A 1 168 ? -12.047 -5.446 3.789 1.00 98.81 168 ASN A CA 1
ATOM 1171 C C . ASN A 1 168 ? -12.904 -4.215 3.492 1.00 98.81 168 ASN A C 1
ATOM 1173 O O . ASN A 1 168 ? -13.773 -3.882 4.295 1.00 98.81 168 ASN A O 1
ATOM 1177 N N . ASN A 1 169 ? -12.774 -3.619 2.305 1.00 98.62 169 ASN A N 1
ATOM 1178 C CA . ASN A 1 169 ? -13.585 -2.450 1.929 1.00 98.62 169 ASN A CA 1
ATOM 1179 C C . ASN A 1 169 ? -13.481 -1.329 2.979 1.00 98.62 169 ASN A C 1
ATOM 1181 O O . ASN A 1 169 ? -14.502 -0.789 3.406 1.00 98.62 169 ASN A O 1
ATOM 1185 N N . GLY A 1 170 ? -12.270 -1.091 3.485 1.00 98.69 170 GLY A N 1
ATOM 1186 C CA . GLY A 1 170 ? -11.993 -0.069 4.491 1.00 98.69 170 GLY A CA 1
ATOM 1187 C C . GLY A 1 170 ? -11.275 1.142 3.908 1.00 98.69 170 GLY A C 1
ATOM 1188 O O . GLY A 1 170 ? -10.782 1.096 2.780 1.00 98.69 170 GLY A O 1
ATOM 1189 N N . VAL A 1 171 ? -11.184 2.197 4.710 1.00 98.94 171 VAL A N 1
ATOM 1190 C CA . VAL A 1 171 ? -10.345 3.370 4.439 1.00 98.94 171 VAL A CA 1
ATOM 1191 C C . VAL A 1 171 ? -9.535 3.679 5.697 1.00 98.94 171 VAL A C 1
ATOM 1193 O O . VAL A 1 171 ? -10.101 3.717 6.785 1.00 98.94 171 VAL A O 1
ATOM 1196 N N . VAL A 1 172 ? -8.225 3.878 5.564 1.00 98.94 172 VAL A N 1
ATOM 1197 C CA . VAL A 1 172 ? -7.341 4.356 6.641 1.00 98.94 172 VAL A CA 1
ATOM 1198 C C . VAL A 1 172 ? -6.729 5.672 6.180 1.00 98.94 172 VAL A C 1
ATOM 1200 O O . VAL A 1 172 ? -5.935 5.669 5.242 1.00 98.94 172 VAL A O 1
ATOM 1203 N N . THR A 1 173 ? -7.132 6.792 6.778 1.00 98.88 173 THR A N 1
ATOM 1204 C CA . THR A 1 173 ? -6.875 8.141 6.238 1.00 98.88 173 THR A CA 1
ATOM 1205 C C . THR A 1 173 ? -6.589 9.148 7.345 1.00 98.88 173 THR A C 1
ATOM 1207 O O . THR A 1 173 ? -7.120 9.007 8.439 1.00 98.88 173 THR A O 1
ATOM 1210 N N . GLY A 1 174 ? -5.789 10.181 7.068 1.00 98.69 174 GLY A N 1
ATOM 1211 C CA . GLY A 1 174 ? -5.598 11.298 8.002 1.00 98.69 174 GLY A CA 1
ATOM 1212 C C . GLY A 1 174 ? -5.018 10.911 9.367 1.00 98.69 174 GLY A C 1
ATOM 1213 O O . GLY A 1 174 ? -5.360 11.543 10.362 1.00 98.69 174 GLY A O 1
ATOM 1214 N N . ASN A 1 175 ? -4.211 9.850 9.444 1.00 98.88 175 ASN A N 1
ATOM 1215 C CA . ASN A 1 175 ? -3.602 9.406 10.698 1.00 98.88 175 ASN A CA 1
ATOM 1216 C C . ASN A 1 175 ? -2.122 9.790 10.772 1.00 98.88 175 ASN A C 1
ATOM 1218 O O . ASN A 1 175 ? -1.429 9.843 9.757 1.00 98.88 175 ASN A O 1
ATOM 1222 N N . VAL A 1 176 ? -1.630 10.031 11.982 1.00 98.75 176 VAL A N 1
ATOM 1223 C CA . VAL A 1 176 ? -0.285 10.536 12.241 1.00 98.75 176 VAL A CA 1
ATOM 1224 C C . VAL A 1 176 ? 0.429 9.652 13.258 1.00 98.75 176 VAL A C 1
ATOM 1226 O O . VAL A 1 176 ? -0.120 9.331 14.309 1.00 98.75 176 VAL A O 1
ATOM 1229 N N . ALA A 1 177 ? 1.684 9.306 12.978 1.00 98.38 177 ALA A N 1
ATOM 1230 C CA . ALA A 1 177 ? 2.578 8.668 13.940 1.00 98.38 177 ALA A CA 1
ATOM 1231 C C . ALA A 1 177 ? 3.931 9.383 13.997 1.00 98.38 177 ALA A C 1
ATOM 1233 O O . ALA A 1 177 ? 4.486 9.762 12.964 1.00 98.38 177 ALA A O 1
ATOM 1234 N N . THR A 1 178 ? 4.507 9.524 15.191 1.00 97.88 178 THR A N 1
ATOM 1235 C CA . THR A 1 178 ? 5.854 10.094 15.349 1.00 97.88 178 THR A CA 1
ATOM 1236 C C . THR A 1 178 ? 6.933 9.212 14.721 1.00 97.88 178 THR A C 1
ATOM 1238 O O . THR A 1 178 ? 7.849 9.735 14.093 1.00 97.88 178 THR A O 1
ATOM 1241 N N . PHE A 1 179 ? 6.823 7.888 14.850 1.00 97.12 179 PHE A N 1
ATOM 1242 C CA . PHE A 1 179 ? 7.800 6.942 14.316 1.00 97.12 179 PHE A CA 1
ATOM 1243 C C . PHE A 1 179 ? 7.270 6.234 13.080 1.00 97.12 179 PHE A C 1
ATOM 1245 O O . PHE A 1 179 ? 7.357 6.799 12.001 1.00 97.12 179 PHE A O 1
ATOM 1252 N N . THR A 1 180 ? 6.759 5.009 13.186 1.00 98.00 180 THR A N 1
ATOM 1253 C CA . THR A 1 180 ? 6.510 4.160 12.011 1.00 98.00 180 THR A CA 1
ATOM 1254 C C . THR A 1 180 ? 5.020 3.931 11.773 1.00 98.00 180 THR A C 1
ATOM 1256 O O . THR A 1 180 ? 4.270 3.737 12.726 1.00 98.00 180 THR A O 1
ATOM 1259 N N . GLY A 1 181 ? 4.582 3.892 10.514 1.00 98.31 181 GLY A N 1
ATOM 1260 C CA . GLY A 1 181 ? 3.205 3.543 10.170 1.00 98.31 181 GLY A CA 1
ATOM 1261 C C . GLY A 1 181 ? 2.228 4.652 10.538 1.00 98.31 181 GLY A C 1
ATOM 1262 O O . GLY A 1 181 ? 1.477 4.509 11.500 1.00 98.31 181 GLY A O 1
ATOM 1263 N N . GLY A 1 182 ? 2.232 5.752 9.782 1.00 98.38 182 GLY A N 1
ATOM 1264 C CA . GLY A 1 182 ? 1.298 6.862 10.000 1.00 98.38 182 GLY A CA 1
ATOM 1265 C C . GLY A 1 182 ? -0.150 6.382 9.968 1.00 98.38 182 GLY A C 1
ATOM 1266 O O . GLY A 1 182 ? -0.907 6.587 10.912 1.00 98.38 182 GLY A O 1
ATOM 1267 N N . GLY A 1 183 ? -0.502 5.626 8.927 1.00 98.81 183 GLY A N 1
ATOM 1268 C CA . GLY A 1 183 ? -1.771 4.909 8.842 1.00 98.81 183 GLY A CA 1
ATOM 1269 C C . GLY A 1 183 ? -1.769 3.640 9.687 1.00 98.81 183 GLY A C 1
ATOM 1270 O O . GLY A 1 183 ? -2.620 3.465 10.557 1.00 98.81 183 GLY A O 1
ATOM 1271 N N . ILE A 1 184 ? -0.839 2.724 9.410 1.00 98.94 184 ILE A N 1
ATOM 1272 C CA . ILE A 1 184 ? -0.818 1.390 10.021 1.00 98.94 184 ILE A CA 1
ATOM 1273 C C . ILE A 1 184 ? 0.611 0.963 10.356 1.00 98.94 184 ILE A C 1
ATOM 1275 O O . ILE A 1 184 ? 1.464 0.942 9.471 1.00 98.94 184 ILE A O 1
ATOM 1279 N N . LEU A 1 185 ? 0.850 0.505 11.586 1.00 98.88 185 LEU A N 1
ATOM 1280 C CA . LEU A 1 185 ? 2.008 -0.328 11.916 1.00 98.88 185 LEU A CA 1
ATOM 1281 C C . LEU A 1 185 ? 1.564 -1.793 12.024 1.00 98.88 185 LEU A C 1
ATOM 1283 O O . LEU A 1 185 ? 0.664 -2.127 12.794 1.00 98.88 185 LEU A O 1
ATOM 1287 N N . ASN A 1 186 ? 2.221 -2.682 11.280 1.00 98.94 186 ASN A N 1
ATOM 1288 C CA . ASN A 1 186 ? 2.013 -4.125 11.355 1.00 98.94 186 ASN A CA 1
ATOM 1289 C C . ASN A 1 186 ? 3.253 -4.854 11.884 1.00 98.94 186 ASN A C 1
ATOM 1291 O O . ASN A 1 186 ? 4.188 -5.104 11.125 1.00 98.94 186 ASN A O 1
ATOM 1295 N N . ALA A 1 187 ? 3.209 -5.280 13.146 1.00 98.75 187 ALA A N 1
ATOM 1296 C CA . ALA A 1 187 ? 4.146 -6.237 13.741 1.00 98.75 187 ALA A CA 1
ATOM 1297 C C . ALA A 1 187 ? 3.598 -7.683 13.744 1.00 98.75 187 ALA A C 1
ATOM 1299 O O . ALA A 1 187 ? 4.341 -8.635 13.975 1.00 98.75 187 ALA A O 1
ATOM 1300 N N . GLY A 1 188 ? 2.302 -7.864 13.471 1.00 98.81 188 GLY A N 1
ATOM 1301 C CA . GLY A 1 188 ? 1.626 -9.160 13.394 1.00 98.81 188 GLY A CA 1
ATOM 1302 C C . GLY A 1 188 ? 1.369 -9.643 11.962 1.00 98.81 188 GLY A C 1
ATOM 1303 O O . GLY A 1 188 ? 2.266 -9.754 11.123 1.00 98.81 188 GLY A O 1
ATOM 1304 N N . THR A 1 189 ? 0.119 -10.013 11.670 1.00 98.88 189 THR A N 1
ATOM 1305 C CA . THR A 1 189 ? -0.325 -10.360 10.308 1.00 98.88 189 THR A CA 1
ATOM 1306 C C . THR A 1 189 ? -1.426 -9.421 9.836 1.00 98.88 189 THR A C 1
ATOM 1308 O O . THR A 1 189 ? -2.524 -9.423 10.392 1.00 98.88 189 THR A O 1
ATOM 1311 N N . LEU A 1 190 ? -1.184 -8.716 8.734 1.00 98.94 190 LEU A N 1
ATOM 1312 C CA . LEU A 1 190 ? -2.136 -7.794 8.132 1.00 98.94 190 LEU A CA 1
ATOM 1313 C C . LEU A 1 190 ? -2.554 -8.259 6.736 1.00 98.94 190 LEU A C 1
ATOM 1315 O O . LEU A 1 190 ? -1.740 -8.622 5.890 1.00 98.94 190 LEU A O 1
ATOM 1319 N N . THR A 1 191 ? -3.857 -8.243 6.472 1.00 98.94 191 THR A N 1
ATOM 1320 C CA . THR A 1 191 ? -4.421 -8.433 5.134 1.00 98.94 191 THR A CA 1
ATOM 1321 C C . THR A 1 191 ? -5.399 -7.309 4.821 1.00 98.94 191 THR A C 1
ATOM 1323 O O . THR A 1 191 ? -6.460 -7.215 5.436 1.00 98.94 191 THR A O 1
ATOM 1326 N N . LEU A 1 192 ? -5.068 -6.494 3.823 1.00 98.94 192 LEU A N 1
ATOM 1327 C CA . LEU A 1 192 ? -5.932 -5.445 3.290 1.00 98.94 192 LEU A CA 1
ATOM 1328 C C . LEU A 1 192 ? -6.519 -5.906 1.956 1.00 98.94 192 LEU A C 1
ATOM 1330 O O . LEU A 1 192 ? -5.772 -6.253 1.036 1.00 98.94 192 LEU A O 1
ATOM 1334 N N . LYS A 1 193 ? -7.850 -5.910 1.839 1.00 98.88 193 LYS A N 1
ATOM 1335 C CA . LYS A 1 193 ? -8.544 -6.277 0.597 1.00 98.88 193 LYS A CA 1
ATOM 1336 C C . LYS A 1 193 ? -9.520 -5.196 0.180 1.00 98.88 193 LYS A C 1
ATOM 1338 O O . LYS A 1 193 ? -10.494 -4.967 0.898 1.00 98.88 193 LYS A O 1
ATOM 1343 N N . ARG A 1 194 ? -9.346 -4.636 -1.021 1.00 98.75 194 ARG A N 1
ATOM 1344 C CA . ARG A 1 194 ? -10.215 -3.545 -1.505 1.00 98.75 194 ARG A CA 1
ATOM 1345 C C . ARG A 1 194 ? -10.241 -2.386 -0.515 1.00 98.75 194 ARG A C 1
ATOM 1347 O O . ARG A 1 194 ? -11.302 -1.877 -0.184 1.00 98.75 194 ARG A O 1
ATOM 1354 N N . THR A 1 195 ? -9.077 -2.058 0.027 1.00 98.88 195 THR A N 1
ATOM 1355 C CA . THR A 1 195 ? -8.925 -1.046 1.070 1.00 98.88 195 THR A CA 1
ATOM 1356 C C . THR A 1 195 ? -8.081 0.090 0.531 1.00 98.88 195 THR A C 1
ATOM 1358 O O . THR A 1 195 ? -7.096 -0.163 -0.166 1.00 98.88 195 THR A O 1
ATOM 1361 N N . THR A 1 196 ? -8.450 1.314 0.890 1.00 98.88 196 THR A N 1
ATOM 1362 C CA . THR A 1 196 ? -7.621 2.493 0.647 1.00 98.88 196 THR A CA 1
ATOM 1363 C C . THR A 1 196 ? -6.809 2.813 1.899 1.00 98.88 196 THR A C 1
ATOM 1365 O O . THR A 1 196 ? -7.370 2.878 2.993 1.00 98.88 196 THR A O 1
ATOM 1368 N N . VAL A 1 197 ? -5.500 3.003 1.749 1.00 98.94 197 VAL A N 1
ATOM 1369 C CA . VAL A 1 197 ? -4.628 3.598 2.771 1.00 98.94 197 VAL A CA 1
ATOM 1370 C C . VAL A 1 197 ? -4.155 4.936 2.222 1.00 98.94 197 VAL A C 1
ATOM 1372 O O . VAL A 1 197 ? -3.324 4.989 1.320 1.00 98.94 197 VAL A O 1
ATOM 1375 N N . GLY A 1 198 ? -4.778 5.999 2.709 1.00 95.94 198 GLY A N 1
ATOM 1376 C CA . GLY A 1 198 ? -4.737 7.338 2.140 1.00 95.94 198 GLY A CA 1
ATOM 1377 C C . GLY A 1 198 ? -6.107 8.014 2.256 1.00 95.94 198 GLY A C 1
ATOM 1378 O O . GLY A 1 198 ? -7.109 7.339 2.494 1.00 95.94 198 GLY A O 1
ATOM 1379 N N . THR A 1 199 ? -6.214 9.330 2.097 1.00 95.94 199 THR A N 1
ATOM 1380 C CA . THR A 1 199 ? -5.137 10.308 1.860 1.00 95.94 199 THR A CA 1
ATOM 1381 C C . THR A 1 199 ? -4.645 10.930 3.172 1.00 95.94 199 THR A C 1
ATOM 1383 O O . THR A 1 199 ? -5.401 11.054 4.138 1.00 95.94 199 THR A O 1
ATOM 1386 N N . GLY A 1 200 ? -3.391 11.378 3.205 1.00 96.75 200 GLY A N 1
ATOM 1387 C CA . GLY A 1 200 ? -2.864 12.206 4.292 1.00 96.75 200 GLY A CA 1
ATOM 1388 C C . GLY A 1 200 ? -2.501 11.440 5.559 1.00 96.75 200 GLY A C 1
ATOM 1389 O O . GLY A 1 200 ? -2.571 12.013 6.643 1.00 96.75 200 GLY A O 1
ATOM 1390 N N . ASN A 1 201 ? -2.141 10.156 5.453 1.00 98.88 201 ASN A N 1
ATOM 1391 C CA . ASN A 1 201 ? -1.440 9.528 6.567 1.00 98.88 201 ASN A CA 1
ATOM 1392 C C . ASN A 1 201 ? 0.018 10.002 6.578 1.00 98.88 201 ASN A C 1
ATOM 1394 O O . ASN A 1 201 ? 0.659 10.037 5.524 1.00 98.88 201 ASN A O 1
ATOM 1398 N N . TYR A 1 202 ? 0.522 10.353 7.759 1.00 98.75 202 TYR A N 1
ATOM 1399 C CA . TYR A 1 202 ? 1.859 10.905 7.939 1.00 98.75 202 TYR A CA 1
ATOM 1400 C C . TYR A 1 202 ? 2.658 10.159 9.005 1.00 98.75 202 TYR A C 1
ATOM 1402 O O . TYR A 1 202 ? 2.162 9.855 10.092 1.00 98.75 202 TYR A O 1
ATOM 1410 N N . SER A 1 203 ? 3.931 9.917 8.715 1.00 98.44 203 SER A N 1
ATOM 1411 C CA . SER A 1 203 ? 4.891 9.338 9.647 1.00 98.44 203 SER A CA 1
ATOM 1412 C C . SER A 1 203 ? 6.120 10.235 9.794 1.00 98.44 203 SER A C 1
ATOM 1414 O O . SER A 1 203 ? 6.690 10.705 8.810 1.00 98.44 203 SER A O 1
ATOM 1416 N N . GLY A 1 204 ? 6.578 10.434 11.031 1.00 98.25 204 GLY A N 1
ATOM 1417 C CA . GLY A 1 204 ? 7.811 11.172 11.304 1.00 98.25 204 GLY A CA 1
ATOM 1418 C C . GLY A 1 204 ? 9.104 10.413 10.974 1.00 98.25 204 GLY A C 1
ATOM 1419 O O . GLY A 1 204 ? 10.151 11.056 10.924 1.00 98.25 204 GLY A O 1
ATOM 1420 N N . LEU A 1 205 ? 9.051 9.097 10.717 1.00 97.94 205 LEU A N 1
ATOM 1421 C CA . LEU A 1 205 ? 10.233 8.277 10.419 1.00 97.94 205 LEU A CA 1
ATOM 1422 C C . LEU A 1 205 ? 10.057 7.332 9.224 1.00 97.94 205 LEU A C 1
ATOM 1424 O O . LEU A 1 205 ? 10.866 7.362 8.308 1.00 97.94 205 LEU A O 1
ATOM 1428 N N . ALA A 1 206 ? 9.067 6.443 9.217 1.00 98.00 206 ALA A N 1
ATOM 1429 C CA . ALA A 1 206 ? 8.969 5.427 8.172 1.00 98.00 206 ALA A CA 1
ATOM 1430 C C . ALA A 1 206 ? 7.541 4.929 7.933 1.00 98.00 206 ALA A C 1
ATOM 1432 O O . ALA A 1 206 ? 6.783 4.704 8.874 1.00 98.00 206 ALA A O 1
ATOM 1433 N N . GLY A 1 207 ? 7.178 4.678 6.677 1.00 98.31 207 GLY A N 1
ATOM 1434 C CA . GLY A 1 207 ? 5.869 4.143 6.323 1.00 98.31 207 GLY A CA 1
ATOM 1435 C C . GLY A 1 207 ? 4.766 5.155 6.606 1.00 98.31 207 GLY A C 1
ATOM 1436 O O . GLY A 1 207 ? 4.010 4.985 7.562 1.00 98.31 207 GLY A O 1
ATOM 1437 N N . GLY A 1 208 ? 4.662 6.205 5.787 1.00 98.44 208 GLY A N 1
ATOM 1438 C CA . GLY A 1 208 ? 3.580 7.193 5.899 1.00 98.44 208 GLY A CA 1
ATOM 1439 C C . GLY A 1 208 ? 2.208 6.521 5.908 1.00 98.44 208 GLY A C 1
ATOM 1440 O O . GLY A 1 208 ? 1.410 6.709 6.826 1.00 98.44 208 GLY A O 1
ATOM 1441 N N . GLY A 1 209 ? 1.978 5.638 4.937 1.00 98.81 209 GLY A N 1
ATOM 1442 C CA . GLY A 1 209 ? 0.806 4.772 4.896 1.00 98.81 209 GLY A CA 1
ATOM 1443 C C . GLY A 1 209 ? 0.959 3.578 5.833 1.00 98.81 209 GLY A C 1
ATOM 1444 O O . GLY A 1 209 ? 0.195 3.421 6.788 1.00 98.81 209 GLY A O 1
ATOM 1445 N N . ILE A 1 210 ? 1.934 2.713 5.544 1.00 98.94 210 ILE A N 1
ATOM 1446 C CA . ILE A 1 210 ? 2.104 1.415 6.201 1.00 98.94 210 ILE A CA 1
ATOM 1447 C C . ILE A 1 210 ? 3.566 1.203 6.601 1.00 98.94 210 ILE A C 1
ATOM 1449 O O . ILE A 1 210 ? 4.464 1.264 5.767 1.00 98.94 210 ILE A O 1
ATOM 1453 N N . GLY A 1 211 ? 3.804 0.856 7.861 1.00 98.88 211 GLY A N 1
ATOM 1454 C CA . GLY A 1 211 ? 5.047 0.232 8.305 1.00 98.88 211 GLY A CA 1
ATOM 1455 C C . GLY A 1 211 ? 4.846 -1.262 8.533 1.00 98.88 211 GLY A C 1
ATOM 1456 O O . GLY A 1 211 ? 3.925 -1.658 9.249 1.00 98.88 211 GLY A O 1
ATOM 1457 N N . ASN A 1 212 ? 5.685 -2.104 7.933 1.00 98.88 212 ASN A N 1
ATOM 1458 C CA . ASN A 1 212 ? 5.567 -3.555 8.028 1.00 98.88 212 ASN A CA 1
ATOM 1459 C C . ASN A 1 212 ? 6.818 -4.215 8.620 1.00 98.88 212 ASN A C 1
ATOM 1461 O O . ASN A 1 212 ? 7.842 -4.324 7.953 1.00 98.88 212 ASN A O 1
ATOM 1465 N N . GLN A 1 213 ? 6.666 -4.753 9.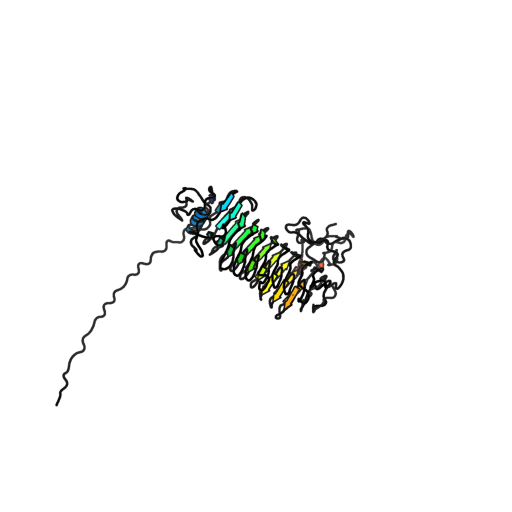827 1.00 98.69 213 GLN A N 1
ATOM 1466 C CA . GLN A 1 213 ? 7.629 -5.616 10.526 1.00 98.69 213 GLN A CA 1
ATOM 1467 C C . GLN A 1 213 ? 7.187 -7.088 10.523 1.00 98.69 213 GLN A C 1
ATOM 1469 O O . GLN A 1 213 ? 7.998 -7.998 10.669 1.00 98.69 213 GLN A O 1
ATOM 1474 N N . GLY A 1 214 ? 5.884 -7.326 10.358 1.00 98.69 214 GLY A N 1
ATOM 1475 C CA . GLY A 1 214 ? 5.279 -8.649 10.284 1.00 98.69 214 GLY A CA 1
ATOM 1476 C C . GLY A 1 214 ? 4.996 -9.106 8.851 1.00 98.69 214 GLY A C 1
ATOM 1477 O O . GLY A 1 214 ? 5.719 -8.802 7.905 1.00 98.69 214 GLY A O 1
ATOM 1478 N N . THR A 1 215 ? 3.913 -9.868 8.673 1.00 98.88 215 THR A N 1
ATOM 1479 C CA . THR A 1 215 ? 3.459 -10.326 7.345 1.00 98.88 215 THR A CA 1
ATOM 1480 C C . THR A 1 215 ? 2.347 -9.440 6.803 1.00 98.88 215 THR A C 1
ATOM 1482 O O . THR A 1 215 ? 1.300 -9.322 7.445 1.00 98.88 215 THR A O 1
ATOM 1485 N N . LEU A 1 216 ? 2.517 -8.914 5.588 1.00 98.94 216 LEU A N 1
ATOM 1486 C CA . LEU A 1 216 ? 1.534 -8.061 4.918 1.00 98.94 216 LEU A CA 1
ATOM 1487 C C . LEU A 1 216 ? 1.015 -8.678 3.614 1.00 98.94 216 LEU A C 1
ATOM 1489 O O . LEU A 1 216 ? 1.771 -9.184 2.783 1.00 98.94 216 LEU A O 1
ATOM 1493 N N . LYS A 1 217 ? -0.300 -8.576 3.398 1.00 98.94 217 LYS A N 1
ATOM 1494 C CA . LYS A 1 217 ? -0.945 -8.817 2.103 1.00 98.94 217 LYS A CA 1
ATOM 1495 C C . LYS A 1 217 ? -1.788 -7.620 1.679 1.00 98.94 217 LYS A C 1
ATOM 1497 O O . LYS A 1 217 ? -2.737 -7.267 2.378 1.00 98.94 217 LYS A O 1
ATOM 1502 N N . LEU A 1 218 ? -1.496 -7.071 0.504 1.00 98.88 218 LEU A N 1
ATOM 1503 C CA . LEU A 1 218 ? -2.300 -6.058 -0.178 1.00 98.88 218 LEU A CA 1
ATOM 1504 C C . LEU A 1 218 ? -2.946 -6.693 -1.407 1.00 98.88 218 LEU A C 1
ATOM 1506 O O . LEU A 1 218 ? -2.256 -7.212 -2.282 1.00 98.88 218 LEU A O 1
ATOM 1510 N N . ILE A 1 219 ? -4.275 -6.719 -1.456 1.00 98.88 219 ILE A N 1
ATOM 1511 C CA . ILE A 1 219 ? -5.009 -7.347 -2.556 1.00 98.88 219 ILE A CA 1
ATOM 1512 C C . ILE A 1 219 ? -6.078 -6.385 -3.040 1.00 98.88 219 ILE A C 1
ATOM 1514 O O . ILE A 1 219 ? -7.044 -6.125 -2.319 1.00 98.88 219 ILE A O 1
ATOM 1518 N N . LYS A 1 220 ? -5.969 -5.943 -4.295 1.00 98.81 220 LYS A N 1
ATOM 1519 C CA . LYS A 1 220 ? -6.946 -5.024 -4.888 1.00 98.81 220 LYS A CA 1
ATOM 1520 C C . LYS A 1 220 ? -7.075 -3.730 -4.080 1.00 98.81 220 LYS A C 1
ATOM 1522 O O . LYS A 1 220 ? -8.184 -3.241 -3.916 1.00 98.81 220 LYS A O 1
ATOM 1527 N N . SER A 1 221 ? -5.975 -3.250 -3.506 1.00 98.94 221 SER A N 1
ATOM 1528 C CA . SER A 1 221 ? -5.949 -2.139 -2.548 1.00 98.94 221 SER A CA 1
ATOM 1529 C C . SER A 1 221 ? -5.205 -0.937 -3.120 1.00 98.94 221 SER A C 1
ATOM 1531 O O . SER A 1 221 ? -4.349 -1.093 -3.989 1.00 98.94 221 SER A O 1
ATOM 1533 N N . PHE A 1 222 ? -5.534 0.252 -2.625 1.00 98.81 222 PHE A N 1
ATOM 1534 C CA . PHE A 1 222 ? -4.967 1.507 -3.105 1.00 98.81 222 PHE A CA 1
ATOM 1535 C C . PHE A 1 222 ? -4.212 2.207 -1.976 1.00 98.81 222 PHE A C 1
ATOM 1537 O O . PHE A 1 222 ? -4.814 2.570 -0.969 1.00 98.81 222 PHE A O 1
ATOM 1544 N N . VAL A 1 223 ? -2.899 2.348 -2.114 1.00 98.94 223 VAL A N 1
ATOM 1545 C CA . VAL A 1 223 ? -2.058 3.131 -1.202 1.00 98.94 223 VAL A CA 1
ATOM 1546 C C . VAL A 1 223 ? -1.787 4.453 -1.901 1.00 98.94 223 VAL A C 1
ATOM 1548 O O . VAL A 1 223 ? -1.358 4.451 -3.052 1.00 98.94 223 VAL A O 1
ATOM 1551 N N . THR A 1 224 ? -2.180 5.568 -1.294 1.00 98.81 224 THR A N 1
ATOM 1552 C CA . THR A 1 224 ? -2.099 6.846 -1.998 1.00 98.81 224 THR A CA 1
ATOM 1553 C C . THR A 1 224 ? -1.972 8.061 -1.101 1.00 98.81 224 THR A C 1
ATOM 1555 O O . THR A 1 224 ? -2.607 8.134 -0.044 1.00 98.81 224 THR A O 1
ATOM 1558 N N . SER A 1 225 ? -1.207 9.048 -1.570 1.00 98.75 225 SER A N 1
ATOM 1559 C CA . SER A 1 225 ? -1.058 10.353 -0.921 1.00 98.75 225 SER A CA 1
ATOM 1560 C C . SER A 1 225 ? -0.692 10.231 0.554 1.00 98.75 225 SER A C 1
ATOM 1562 O O . SER A 1 225 ? -1.261 10.921 1.406 1.00 98.75 225 SER A O 1
ATOM 1564 N N . ASN A 1 226 ? 0.208 9.303 0.867 1.00 98.88 226 ASN A N 1
ATOM 1565 C CA . ASN A 1 226 ? 0.803 9.177 2.184 1.00 98.88 226 ASN A CA 1
ATOM 1566 C C . ASN A 1 226 ? 2.207 9.773 2.179 1.00 98.88 226 ASN A C 1
ATOM 1568 O O . ASN A 1 226 ? 2.900 9.744 1.162 1.00 98.88 226 ASN A O 1
ATOM 1572 N N . SER A 1 227 ? 2.638 10.274 3.332 1.00 98.69 227 SER A N 1
ATOM 1573 C CA . SER A 1 227 ? 3.953 10.887 3.465 1.00 98.69 227 SER A CA 1
ATOM 1574 C C . SER A 1 227 ? 4.730 10.377 4.670 1.00 98.69 227 SER A C 1
ATOM 1576 O O . SER A 1 227 ? 4.211 10.258 5.779 1.00 98.69 227 SER A O 1
ATOM 1578 N N . ALA A 1 228 ? 6.008 10.082 4.463 1.00 98.19 228 ALA A N 1
ATOM 1579 C CA . ALA A 1 228 ? 6.980 10.016 5.548 1.00 98.19 228 ALA A CA 1
ATOM 1580 C C . ALA A 1 228 ? 7.810 11.307 5.543 1.00 98.19 228 ALA A C 1
ATOM 1582 O O . ALA A 1 228 ? 7.913 11.965 4.509 1.00 98.19 228 ALA A O 1
ATOM 1583 N N . ASN A 1 229 ? 8.394 11.669 6.687 1.00 96.62 229 ASN A N 1
ATOM 1584 C CA . ASN A 1 229 ? 9.208 12.877 6.851 1.00 96.62 229 ASN A CA 1
ATOM 1585 C C . ASN A 1 229 ? 10.103 13.162 5.626 1.00 96.62 229 ASN A C 1
ATOM 1587 O O . ASN A 1 229 ? 10.906 12.329 5.217 1.00 96.62 229 ASN A O 1
ATOM 1591 N N . PHE A 1 230 ? 9.995 14.353 5.044 1.00 92.19 230 PHE A N 1
ATOM 1592 C CA . PHE A 1 230 ? 10.664 14.654 3.775 1.00 92.19 230 PHE A CA 1
ATOM 1593 C C . PHE A 1 230 ? 12.187 14.789 3.880 1.00 92.19 230 PHE A C 1
ATOM 1595 O O . PHE A 1 230 ? 12.860 14.724 2.864 1.00 92.19 230 PHE A O 1
ATOM 1602 N N . ASN A 1 231 ? 12.729 14.947 5.092 1.00 91.81 231 ASN A N 1
ATOM 1603 C CA . ASN A 1 231 ? 14.161 15.147 5.332 1.00 91.81 231 ASN A CA 1
ATOM 1604 C C . ASN A 1 231 ? 14.883 13.882 5.822 1.00 91.81 231 ASN A C 1
ATOM 1606 O O . ASN A 1 231 ? 16.110 13.846 5.831 1.00 91.81 231 ASN A O 1
ATOM 1610 N N . ALA A 1 232 ? 14.147 12.885 6.320 1.00 93.88 232 ALA A N 1
ATOM 1611 C CA . ALA A 1 232 ? 14.736 11.688 6.934 1.00 93.88 232 ALA A CA 1
ATOM 1612 C C . ALA A 1 232 ? 13.843 10.439 6.846 1.00 93.88 232 ALA A C 1
ATOM 1614 O O . ALA A 1 232 ? 14.145 9.414 7.454 1.00 93.88 232 ALA A O 1
ATOM 1615 N N . GLY A 1 233 ? 12.703 10.543 6.165 1.00 93.94 233 GLY A N 1
ATOM 1616 C CA . GLY A 1 233 ? 11.644 9.550 6.187 1.00 93.94 233 GLY A CA 1
ATOM 1617 C C . GLY A 1 233 ? 11.766 8.489 5.102 1.00 93.94 233 GLY A C 1
ATOM 1618 O O . GLY A 1 233 ? 12.197 8.756 3.983 1.00 93.94 233 GLY A O 1
ATOM 1619 N N . TYR A 1 234 ? 11.318 7.279 5.407 1.00 97.81 234 TYR A N 1
ATOM 1620 C CA . TYR A 1 234 ? 11.502 6.119 4.537 1.00 97.81 234 TYR A CA 1
ATOM 1621 C C . TYR A 1 234 ? 10.165 5.528 4.105 1.00 97.81 234 TYR A C 1
ATOM 1623 O O . TYR A 1 234 ? 9.369 5.166 4.966 1.00 97.81 234 TYR A O 1
ATOM 1631 N N . GLY A 1 235 ? 9.927 5.362 2.803 1.00 98.12 235 GLY A N 1
ATOM 1632 C CA . GLY A 1 235 ? 8.709 4.718 2.307 1.00 98.12 235 GLY A CA 1
ATOM 1633 C C . GLY A 1 235 ? 7.455 5.550 2.568 1.00 98.12 235 GLY A C 1
ATOM 1634 O O . GLY A 1 235 ? 6.812 5.383 3.606 1.00 98.12 235 GLY A O 1
ATOM 1635 N N . GLY A 1 236 ? 7.069 6.419 1.633 1.00 98.31 236 GLY A N 1
ATOM 1636 C CA . GLY A 1 236 ? 5.856 7.234 1.770 1.00 98.31 236 GLY A CA 1
ATOM 1637 C C . GLY A 1 236 ? 4.606 6.367 1.909 1.00 98.31 236 GLY A C 1
ATOM 1638 O O . GLY A 1 236 ? 3.845 6.497 2.869 1.00 98.31 236 GLY A O 1
ATOM 1639 N N . GLY A 1 237 ? 4.450 5.393 1.012 1.00 98.75 237 GLY A N 1
ATOM 1640 C CA . GLY A 1 237 ? 3.351 4.431 1.041 1.00 98.75 237 GLY A CA 1
ATOM 1641 C C . GLY A 1 237 ? 3.633 3.248 1.967 1.00 98.75 237 GLY A C 1
ATOM 1642 O O . GLY A 1 237 ? 2.810 2.915 2.824 1.00 98.75 237 GLY A O 1
ATOM 1643 N N . LEU A 1 238 ? 4.796 2.607 1.805 1.00 98.94 238 LEU A N 1
ATOM 1644 C CA . LEU A 1 238 ? 5.194 1.406 2.543 1.00 98.94 238 LEU A CA 1
ATOM 1645 C C . LEU A 1 238 ? 6.678 1.423 2.938 1.00 98.94 238 LEU A C 1
ATOM 1647 O O . LEU A 1 238 ? 7.559 1.427 2.081 1.00 98.94 238 LEU A O 1
ATOM 1651 N N . TYR A 1 239 ? 6.950 1.285 4.233 1.00 98.94 239 TYR A N 1
ATOM 1652 C CA . TYR A 1 239 ? 8.250 0.845 4.744 1.00 98.94 239 TYR A CA 1
ATOM 1653 C C . TYR A 1 239 ? 8.178 -0.633 5.132 1.00 98.94 239 TYR A C 1
ATOM 1655 O O . TYR A 1 239 ? 7.257 -1.041 5.845 1.00 98.94 239 TYR A O 1
ATOM 1663 N N . ASN A 1 240 ? 9.125 -1.444 4.664 1.00 98.88 240 ASN A N 1
ATOM 1664 C CA . ASN A 1 240 ? 9.081 -2.891 4.834 1.00 98.88 240 ASN A CA 1
ATOM 1665 C C . ASN A 1 240 ? 10.370 -3.502 5.392 1.00 98.88 240 ASN A C 1
ATOM 1667 O O . ASN A 1 240 ? 11.439 -3.317 4.823 1.00 98.88 240 ASN A O 1
ATOM 1671 N N . GLU A 1 241 ? 10.212 -4.355 6.400 1.00 98.56 241 GLU A N 1
ATOM 1672 C CA . GLU A 1 241 ? 11.250 -5.214 6.992 1.00 98.56 241 GLU A CA 1
ATOM 1673 C C . GLU A 1 241 ? 10.847 -6.704 6.968 1.00 98.56 241 GLU A C 1
ATOM 1675 O O . GLU A 1 241 ? 11.671 -7.588 7.185 1.00 98.56 241 GLU A O 1
ATOM 1680 N N . GLY A 1 242 ? 9.576 -7.007 6.675 1.00 98.44 242 GLY A N 1
ATOM 1681 C CA . GLY A 1 242 ? 9.014 -8.360 6.686 1.00 98.44 242 GLY A CA 1
ATOM 1682 C C . GLY A 1 242 ? 8.632 -8.906 5.300 1.00 98.44 242 GLY A C 1
ATOM 1683 O O . GLY A 1 242 ? 8.991 -8.340 4.262 1.00 98.44 242 GLY A O 1
ATOM 1684 N N . PRO A 1 243 ? 7.905 -10.039 5.242 1.00 98.75 243 PRO A N 1
ATOM 1685 C CA . PRO A 1 243 ? 7.351 -10.566 3.998 1.00 98.75 243 PRO A CA 1
ATOM 1686 C C . PRO A 1 243 ? 6.080 -9.818 3.561 1.00 98.75 243 PRO A C 1
ATOM 1688 O O . PRO A 1 243 ? 5.104 -9.713 4.313 1.00 98.75 243 PRO A O 1
ATOM 1691 N N . VAL A 1 244 ? 6.055 -9.387 2.297 1.00 98.88 244 VAL A N 1
ATOM 1692 C CA . VAL A 1 244 ? 4.935 -8.667 1.675 1.00 98.88 244 VAL A CA 1
ATOM 1693 C C . VAL A 1 244 ? 4.506 -9.334 0.373 1.00 98.88 244 VAL A C 1
ATOM 1695 O O . VAL A 1 244 ? 5.324 -9.637 -0.497 1.00 98.88 244 VAL A O 1
ATOM 1698 N N . PHE A 1 245 ? 3.195 -9.499 0.205 1.00 98.81 245 PHE A N 1
ATOM 1699 C CA . PHE A 1 245 ? 2.582 -9.866 -1.070 1.00 98.81 245 PHE A CA 1
ATOM 1700 C C . PHE A 1 245 ? 1.585 -8.796 -1.518 1.00 98.81 245 PHE A C 1
ATOM 1702 O O . PHE A 1 245 ? 0.606 -8.523 -0.820 1.00 98.81 245 PHE A O 1
ATOM 1709 N N . ILE A 1 246 ? 1.819 -8.220 -2.694 1.00 98.88 246 ILE A N 1
ATOM 1710 C CA . ILE A 1 246 ? 1.013 -7.159 -3.299 1.00 98.88 246 ILE A CA 1
ATOM 1711 C C . ILE A 1 246 ? 0.451 -7.683 -4.616 1.00 98.88 246 ILE A C 1
ATOM 1713 O O . ILE A 1 246 ? 1.202 -8.117 -5.485 1.00 98.88 246 ILE A O 1
ATOM 1717 N N . ASN A 1 247 ? -0.872 -7.667 -4.759 1.00 98.44 247 ASN A N 1
ATOM 1718 C CA . ASN A 1 247 ? -1.542 -8.138 -5.965 1.00 98.44 247 ASN A CA 1
ATOM 1719 C C . ASN A 1 247 ? -2.670 -7.198 -6.383 1.00 98.44 247 ASN A C 1
ATOM 1721 O O . ASN A 1 247 ? -3.486 -6.805 -5.539 1.00 98.44 247 ASN A O 1
ATOM 1725 N N . ALA A 1 248 ? -2.761 -6.894 -7.678 1.00 98.50 248 ALA A N 1
ATOM 1726 C CA . ALA A 1 248 ? -3.822 -6.066 -8.247 1.00 98.50 248 ALA A CA 1
ATOM 1727 C C . ALA A 1 248 ? -3.968 -4.697 -7.551 1.00 98.50 248 ALA A C 1
ATOM 1729 O O . ALA A 1 248 ? -5.078 -4.186 -7.405 1.00 98.50 248 ALA A O 1
ATOM 1730 N N . SER A 1 249 ? -2.873 -4.151 -7.023 1.00 98.94 249 SER A N 1
ATOM 1731 C CA . SER A 1 249 ? -2.883 -2.984 -6.136 1.00 98.94 249 SER A CA 1
ATOM 1732 C C . SER A 1 249 ? -2.105 -1.825 -6.744 1.00 98.94 249 SER A C 1
ATOM 1734 O O . SER A 1 249 ? -1.260 -2.029 -7.614 1.00 98.94 249 SER A O 1
ATOM 1736 N N . THR A 1 250 ? -2.389 -0.619 -6.264 1.00 98.94 250 THR A N 1
ATOM 1737 C CA . THR A 1 250 ? -1.772 0.603 -6.786 1.00 98.94 250 THR A CA 1
ATOM 1738 C C . THR A 1 250 ? -1.141 1.403 -5.658 1.00 98.94 250 THR A C 1
ATOM 1740 O O . THR A 1 250 ? -1.759 1.530 -4.600 1.00 98.94 250 THR A O 1
ATOM 1743 N N . PHE A 1 251 ? 0.061 1.927 -5.894 1.00 98.94 251 PHE A N 1
ATOM 1744 C CA . PHE A 1 251 ? 0.684 2.980 -5.089 1.00 98.94 251 PHE A CA 1
ATOM 1745 C C . PHE A 1 251 ? 0.745 4.248 -5.927 1.00 98.94 251 PHE A C 1
ATOM 1747 O O . PHE A 1 251 ? 1.229 4.199 -7.065 1.00 98.94 251 PHE A O 1
ATOM 1754 N N . PHE A 1 252 ? 0.217 5.346 -5.401 1.00 98.75 252 PHE A N 1
ATOM 1755 C CA . PHE A 1 252 ? 0.080 6.578 -6.164 1.00 98.75 252 PHE A CA 1
ATOM 1756 C C . PHE A 1 252 ? 0.278 7.818 -5.315 1.00 98.75 252 PHE A C 1
ATOM 1758 O O . PHE A 1 252 ? -0.450 8.026 -4.340 1.00 98.75 252 PHE A O 1
ATOM 1765 N N . HIS A 1 253 ? 1.151 8.711 -5.774 1.00 98.50 253 HIS A N 1
ATOM 1766 C CA . HIS A 1 253 ? 1.355 10.007 -5.134 1.00 98.50 253 HIS A CA 1
ATOM 1767 C C . HIS A 1 253 ? 1.829 9.888 -3.679 1.00 98.50 253 HIS A C 1
ATOM 1769 O O . HIS A 1 253 ? 1.517 10.742 -2.857 1.00 98.50 253 HIS A O 1
ATOM 1775 N N . ASP A 1 254 ? 2.526 8.806 -3.342 1.00 98.81 254 ASP A N 1
ATOM 1776 C CA . ASP A 1 254 ? 3.180 8.671 -2.049 1.00 98.81 254 ASP A CA 1
ATOM 1777 C C . ASP A 1 254 ? 4.547 9.377 -2.068 1.00 98.81 254 ASP A C 1
ATOM 1779 O O . ASP A 1 254 ? 5.227 9.438 -3.101 1.00 98.81 254 ASP A O 1
ATOM 1783 N N . GLU A 1 255 ? 4.935 9.931 -0.918 1.00 98.62 255 GLU A N 1
ATOM 1784 C CA . GLU A 1 255 ? 6.094 10.816 -0.799 1.00 98.62 255 GLU A CA 1
ATOM 1785 C C . GLU A 1 255 ? 6.977 10.495 0.416 1.00 98.62 255 GLU A C 1
ATOM 1787 O O . GLU A 1 255 ? 6.494 10.304 1.534 1.00 98.62 255 GLU A O 1
ATOM 1792 N N . SER A 1 256 ? 8.298 10.487 0.241 1.00 98.31 256 SER A N 1
ATOM 1793 C CA . SER A 1 256 ? 9.252 10.345 1.356 1.00 98.31 256 SER A CA 1
ATOM 1794 C C . SER A 1 256 ? 10.652 10.819 0.983 1.00 98.31 256 SER A C 1
ATOM 1796 O O . SER A 1 256 ? 10.916 11.104 -0.178 1.00 98.31 256 SER A O 1
ATOM 1798 N N . ASN A 1 257 ? 11.587 10.856 1.935 1.00 98.06 257 ASN A N 1
ATOM 1799 C CA . ASN A 1 257 ? 12.997 11.103 1.618 1.00 98.06 257 ASN A CA 1
ATOM 1800 C C . ASN A 1 257 ? 13.554 10.019 0.679 1.00 98.06 257 ASN A C 1
ATOM 1802 O O . ASN A 1 257 ? 14.149 10.312 -0.352 1.00 98.06 257 ASN A O 1
ATOM 1806 N N . GLU A 1 258 ? 13.282 8.755 0.994 1.00 97.75 258 GLU A N 1
ATOM 1807 C CA . GLU A 1 258 ? 13.849 7.596 0.301 1.00 97.75 258 GLU A CA 1
ATOM 1808 C C . GLU A 1 258 ? 12.778 6.542 0.018 1.00 97.75 258 GLU A C 1
ATOM 1810 O O . GLU A 1 258 ? 12.103 6.087 0.947 1.00 97.75 258 GLU A O 1
ATOM 1815 N N . GLY A 1 259 ? 12.657 6.116 -1.244 1.00 98.12 259 GLY A N 1
ATOM 1816 C CA . GLY A 1 259 ? 11.627 5.160 -1.655 1.00 98.12 259 GLY A CA 1
ATOM 1817 C C . GLY A 1 259 ? 10.232 5.781 -1.635 1.00 98.12 259 GLY A C 1
ATOM 1818 O O . GLY A 1 259 ? 9.440 5.419 -0.770 1.00 98.12 259 GLY A O 1
ATOM 1819 N N . GLY A 1 260 ? 9.929 6.705 -2.556 1.00 98.25 260 GLY A N 1
ATOM 1820 C CA . GLY A 1 260 ? 8.696 7.511 -2.522 1.00 98.25 260 GLY A CA 1
ATOM 1821 C C . GLY A 1 260 ? 7.432 6.677 -2.287 1.00 98.25 260 GLY A C 1
ATOM 1822 O O . GLY A 1 260 ? 6.671 6.938 -1.356 1.00 98.25 260 GLY A O 1
ATOM 1823 N N . ALA A 1 261 ? 7.273 5.587 -3.043 1.00 98.75 261 ALA A N 1
ATOM 1824 C CA . ALA A 1 261 ? 6.228 4.599 -2.784 1.00 98.75 261 ALA A CA 1
ATOM 1825 C C . ALA A 1 261 ? 6.652 3.595 -1.706 1.00 98.75 261 ALA A C 1
ATOM 1827 O O . ALA A 1 261 ? 5.957 3.404 -0.705 1.00 98.75 261 ALA A O 1
ATOM 1828 N N . ILE A 1 262 ? 7.775 2.908 -1.941 1.00 98.94 262 ILE A N 1
ATOM 1829 C CA . ILE A 1 262 ? 8.206 1.757 -1.146 1.00 98.94 262 ILE A CA 1
ATOM 1830 C C . ILE A 1 262 ? 9.683 1.875 -0.772 1.00 98.94 262 ILE A C 1
ATOM 1832 O O . ILE A 1 262 ? 10.552 1.954 -1.639 1.00 98.94 262 ILE A O 1
ATOM 1836 N N . ARG A 1 263 ? 9.981 1.724 0.520 1.00 98.75 263 ARG A N 1
ATOM 1837 C CA . ARG A 1 263 ? 11.325 1.408 1.015 1.00 98.75 263 ARG A CA 1
ATOM 1838 C C . ARG A 1 263 ? 11.351 -0.019 1.557 1.00 98.75 263 ARG A C 1
ATOM 1840 O O . ARG A 1 263 ? 10.658 -0.331 2.524 1.00 98.75 263 ARG A O 1
ATOM 1847 N N . ASN A 1 264 ? 12.158 -0.886 0.950 1.00 98.75 264 ASN A N 1
ATOM 1848 C CA . ASN A 1 264 ? 12.382 -2.254 1.409 1.00 98.75 264 ASN A CA 1
ATOM 1849 C C . ASN A 1 264 ? 13.734 -2.360 2.125 1.00 98.75 264 ASN A C 1
ATOM 1851 O O . ASN A 1 264 ? 14.777 -2.305 1.480 1.00 98.75 264 ASN A O 1
ATOM 1855 N N . SER A 1 265 ? 13.708 -2.520 3.444 1.00 97.44 265 SER A N 1
ATOM 1856 C CA . SER A 1 265 ? 14.870 -2.563 4.333 1.00 97.44 265 SER A CA 1
ATOM 1857 C C . SER A 1 265 ? 15.144 -4.010 4.754 1.00 97.44 265 SER A C 1
ATOM 1859 O O . SER A 1 265 ? 14.643 -4.492 5.766 1.00 97.44 265 SER A O 1
ATOM 1861 N N . GLY A 1 266 ? 15.845 -4.766 3.905 1.00 94.44 266 GLY A N 1
ATOM 1862 C CA . GLY A 1 266 ? 16.158 -6.185 4.151 1.00 94.44 266 GLY A CA 1
ATOM 1863 C C . GLY A 1 266 ? 14.982 -7.176 4.050 1.00 94.44 266 GLY A C 1
ATOM 1864 O O . GLY A 1 266 ? 15.201 -8.386 4.076 1.00 94.44 266 GLY A O 1
ATOM 1865 N N . GLY A 1 267 ? 13.742 -6.699 3.890 1.00 98.25 267 GLY A N 1
ATOM 1866 C CA . GLY A 1 267 ? 12.549 -7.538 3.749 1.00 98.25 267 GLY A CA 1
ATOM 1867 C C . GLY A 1 267 ? 12.403 -8.209 2.375 1.00 98.25 267 GLY A C 1
ATOM 1868 O O . GLY A 1 267 ? 13.203 -8.020 1.453 1.00 98.25 267 GLY A O 1
ATOM 1869 N N . THR A 1 268 ? 11.334 -8.998 2.211 1.00 98.69 268 THR A N 1
ATOM 1870 C CA . THR A 1 268 ? 10.974 -9.618 0.922 1.00 98.69 268 THR A CA 1
ATOM 1871 C C . THR A 1 268 ? 9.635 -9.098 0.437 1.00 98.69 268 THR A C 1
ATOM 1873 O O . THR A 1 268 ? 8.626 -9.240 1.124 1.00 98.69 268 THR A O 1
ATOM 1876 N N . ILE A 1 269 ? 9.603 -8.584 -0.787 1.00 98.88 269 ILE A N 1
ATOM 1877 C CA . ILE A 1 269 ? 8.383 -8.102 -1.422 1.00 98.88 269 ILE A CA 1
ATOM 1878 C C . ILE A 1 269 ? 8.146 -8.872 -2.723 1.00 98.88 269 ILE A C 1
ATOM 1880 O O . ILE A 1 269 ? 9.047 -9.058 -3.539 1.00 98.88 269 ILE A O 1
ATOM 1884 N N . THR A 1 270 ? 6.911 -9.329 -2.923 1.00 98.69 270 THR A N 1
ATOM 1885 C CA . THR A 1 270 ? 6.416 -9.807 -4.221 1.00 98.69 270 THR A CA 1
ATOM 1886 C C . THR A 1 270 ? 5.290 -8.900 -4.706 1.00 98.69 270 THR A C 1
ATOM 1888 O O . THR A 1 270 ? 4.258 -8.814 -4.037 1.00 98.69 270 THR A O 1
ATOM 1891 N N . LEU A 1 271 ? 5.473 -8.258 -5.862 1.00 98.62 271 LEU A N 1
ATOM 1892 C CA . LEU A 1 271 ? 4.440 -7.501 -6.575 1.00 98.62 271 LEU A CA 1
ATOM 1893 C C . LEU A 1 271 ? 3.975 -8.303 -7.787 1.00 98.62 271 LEU A C 1
ATOM 1895 O O . LEU A 1 271 ? 4.785 -8.797 -8.572 1.00 98.62 271 LEU A O 1
ATOM 1899 N N . LEU A 1 272 ? 2.660 -8.386 -7.941 1.00 97.81 272 LEU A N 1
ATOM 1900 C CA . LEU A 1 272 ? 1.996 -9.059 -9.044 1.00 97.81 272 LEU A CA 1
ATOM 1901 C C . LEU A 1 272 ? 0.893 -8.165 -9.605 1.00 97.81 272 LEU A C 1
ATOM 1903 O O . LEU A 1 272 ? 0.060 -7.688 -8.830 1.00 97.81 272 LEU A O 1
ATOM 1907 N N . ASN A 1 273 ? 0.841 -7.974 -10.927 1.00 97.81 273 ASN A N 1
ATOM 1908 C CA . ASN A 1 273 ? -0.252 -7.246 -11.591 1.00 97.81 273 ASN A CA 1
ATOM 1909 C C . ASN A 1 273 ? -0.566 -5.915 -10.889 1.00 97.81 273 ASN A C 1
ATOM 1911 O O . ASN A 1 273 ? -1.700 -5.683 -10.483 1.00 97.81 273 ASN A O 1
ATOM 1915 N N . SER A 1 274 ? 0.452 -5.115 -10.594 1.00 98.81 274 SER A N 1
ATOM 1916 C CA . SER A 1 274 ? 0.312 -3.928 -9.743 1.00 98.81 274 SER A CA 1
ATOM 1917 C C . SER A 1 274 ? 0.976 -2.721 -10.395 1.00 98.8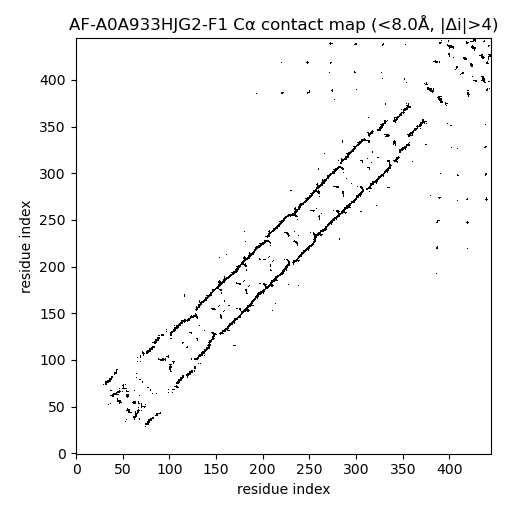1 274 SER A C 1
ATOM 1919 O O . SER A 1 274 ? 1.911 -2.878 -11.181 1.00 98.81 274 SER A O 1
ATOM 1921 N N . THR A 1 275 ? 0.505 -1.526 -10.050 1.00 98.88 275 THR A N 1
ATOM 1922 C CA . THR A 1 275 ? 1.008 -0.261 -10.601 1.00 98.88 275 THR A CA 1
ATOM 1923 C C . THR A 1 275 ? 1.602 0.605 -9.495 1.00 98.88 275 THR A C 1
ATOM 1925 O O . THR A 1 275 ? 0.967 0.816 -8.465 1.00 98.88 275 THR A O 1
ATOM 1928 N N . LEU A 1 276 ? 2.810 1.122 -9.699 1.00 98.94 276 LEU A N 1
ATOM 1929 C CA . LEU A 1 276 ? 3.402 2.177 -8.875 1.00 98.94 276 LEU A CA 1
ATOM 1930 C C . LEU A 1 276 ? 3.575 3.396 -9.774 1.00 98.94 276 LEU A C 1
ATOM 1932 O O . LEU A 1 276 ? 4.409 3.359 -10.680 1.00 98.94 276 LEU A O 1
ATOM 1936 N N . ALA A 1 277 ? 2.784 4.443 -9.545 1.00 98.62 277 ALA A N 1
ATOM 1937 C CA . ALA A 1 277 ? 2.811 5.621 -10.399 1.00 98.62 277 ALA A CA 1
ATOM 1938 C C . ALA A 1 277 ? 2.910 6.940 -9.637 1.00 98.62 277 ALA A C 1
ATOM 1940 O O . ALA A 1 277 ? 2.328 7.079 -8.564 1.00 98.62 277 ALA A O 1
ATOM 1941 N N . ALA A 1 278 ? 3.608 7.914 -10.219 1.00 98.44 278 ALA A N 1
ATOM 1942 C CA . ALA A 1 278 ? 3.678 9.292 -9.725 1.00 98.44 278 ALA A CA 1
ATOM 1943 C C . ALA A 1 278 ? 4.068 9.434 -8.239 1.00 98.44 278 ALA A C 1
ATOM 1945 O O . ALA A 1 278 ? 3.592 10.333 -7.550 1.00 98.44 278 ALA A O 1
ATOM 1946 N N . ASN A 1 279 ? 4.915 8.542 -7.727 1.00 98.81 279 ASN A N 1
ATOM 1947 C CA . ASN A 1 279 ? 5.465 8.646 -6.376 1.00 98.81 279 ASN A CA 1
ATOM 1948 C C . ASN A 1 279 ? 6.757 9.466 -6.402 1.00 98.81 279 ASN A C 1
ATOM 1950 O O . ASN A 1 279 ? 7.464 9.485 -7.414 1.00 98.81 279 ASN A O 1
ATOM 1954 N N . THR A 1 280 ? 7.052 10.158 -5.302 1.00 98.62 280 THR A N 1
ATOM 1955 C CA . THR A 1 280 ? 8.184 11.090 -5.239 1.00 98.62 280 THR A CA 1
ATOM 1956 C C . THR A 1 280 ? 9.098 10.785 -4.060 1.00 98.62 280 THR A C 1
ATOM 1958 O O . THR A 1 280 ? 8.661 10.735 -2.911 1.00 98.62 280 THR A O 1
ATOM 1961 N N . ALA A 1 281 ? 10.389 10.618 -4.342 1.00 98.44 281 ALA A N 1
ATOM 1962 C CA . ALA A 1 281 ? 11.440 10.636 -3.334 1.00 98.44 281 ALA A CA 1
ATOM 1963 C C . ALA A 1 281 ? 12.134 12.005 -3.311 1.00 98.44 281 ALA A C 1
ATOM 1965 O O . ALA A 1 281 ? 12.348 12.602 -4.364 1.00 98.44 281 ALA A O 1
ATOM 1966 N N . TYR A 1 282 ? 12.528 12.485 -2.132 1.00 97.81 282 TYR A N 1
ATOM 1967 C CA . TYR A 1 282 ? 13.294 13.732 -1.977 1.00 97.81 282 TYR A CA 1
ATOM 1968 C C . TYR A 1 282 ? 14.817 13.525 -1.964 1.00 97.81 282 TYR A C 1
ATOM 1970 O O . TYR A 1 282 ? 15.556 14.507 -1.986 1.00 97.81 282 TYR A O 1
ATOM 1978 N N . VAL A 1 283 ? 15.296 12.278 -1.973 1.00 97.06 283 VAL A N 1
ATOM 1979 C CA . VAL A 1 283 ? 16.721 11.936 -2.091 1.00 97.06 283 VAL A CA 1
ATOM 1980 C C . VAL A 1 283 ? 16.955 10.847 -3.123 1.00 97.06 283 VAL A C 1
ATOM 1982 O O . VAL A 1 283 ? 17.724 11.090 -4.040 1.00 97.06 283 VAL A O 1
ATOM 1985 N N . GLU A 1 284 ? 16.329 9.672 -3.017 1.00 96.31 284 GLU A N 1
ATOM 1986 C CA . GLU A 1 284 ? 16.614 8.569 -3.950 1.00 96.31 284 GLU A CA 1
ATOM 1987 C C . GLU A 1 284 ? 15.525 7.485 -4.001 1.00 96.31 284 GLU A C 1
ATOM 1989 O O . GLU A 1 284 ? 14.742 7.312 -3.059 1.00 96.31 284 GLU A O 1
ATOM 1994 N N . GLY A 1 285 ? 15.477 6.754 -5.122 1.00 96.38 285 GLY A N 1
ATOM 1995 C CA . GLY A 1 285 ? 14.485 5.712 -5.387 1.00 96.38 285 GLY A CA 1
ATOM 1996 C C . GLY A 1 285 ? 13.067 6.274 -5.472 1.00 96.38 285 GLY A C 1
ATOM 1997 O O . GLY A 1 285 ? 12.257 6.046 -4.573 1.00 96.38 285 GLY A O 1
ATOM 1998 N N . GLY A 1 286 ? 12.757 7.014 -6.540 1.00 97.69 286 GLY A N 1
ATOM 1999 C CA . GLY A 1 286 ? 11.470 7.712 -6.676 1.00 97.69 286 GLY A CA 1
ATOM 2000 C C . GLY A 1 286 ? 10.246 6.807 -6.482 1.00 97.69 286 GLY A C 1
ATOM 2001 O O . GLY A 1 286 ? 9.326 7.165 -5.748 1.00 97.69 286 GLY A O 1
ATOM 2002 N N . ALA A 1 287 ? 10.258 5.595 -7.049 1.00 98.69 287 ALA A N 1
ATOM 2003 C CA . ALA A 1 287 ? 9.229 4.587 -6.793 1.00 98.69 287 ALA A CA 1
ATOM 2004 C C . ALA A 1 287 ? 9.622 3.664 -5.636 1.00 98.69 287 ALA A C 1
ATOM 2006 O O . ALA A 1 287 ? 8.943 3.602 -4.609 1.00 98.69 287 ALA A O 1
ATOM 2007 N N . ILE A 1 288 ? 10.708 2.911 -5.825 1.00 98.88 288 ILE A N 1
ATOM 2008 C CA . ILE A 1 288 ? 11.146 1.874 -4.898 1.00 98.88 288 ILE A CA 1
ATOM 2009 C C . ILE A 1 288 ? 12.617 2.067 -4.575 1.00 98.88 288 ILE A C 1
ATOM 2011 O O . ILE A 1 288 ? 13.453 2.117 -5.474 1.00 98.88 288 ILE A O 1
ATOM 2015 N N . TYR A 1 289 ? 12.939 2.031 -3.288 1.00 98.81 289 TYR A N 1
ATOM 2016 C CA . TYR A 1 289 ? 14.296 1.799 -2.823 1.00 98.81 289 TYR A CA 1
ATOM 2017 C C . TYR A 1 289 ? 14.388 0.430 -2.135 1.00 98.81 289 TYR A C 1
ATOM 2019 O O . TYR A 1 289 ? 13.839 0.214 -1.053 1.00 98.81 289 TYR A O 1
ATOM 2027 N N . ASN A 1 290 ? 15.102 -0.505 -2.766 1.00 98.75 290 ASN A N 1
ATOM 2028 C CA . ASN A 1 290 ? 15.528 -1.770 -2.178 1.00 98.75 290 ASN A CA 1
ATOM 2029 C C . ASN A 1 290 ? 16.907 -1.657 -1.508 1.00 98.75 290 ASN A C 1
ATOM 2031 O O . ASN A 1 290 ? 17.938 -1.708 -2.178 1.00 98.75 290 ASN A O 1
ATOM 2035 N N . ALA A 1 291 ? 16.925 -1.558 -0.183 1.00 97.50 291 ALA A N 1
ATOM 2036 C CA . ALA A 1 291 ? 18.134 -1.520 0.630 1.00 97.50 291 ALA A CA 1
ATOM 2037 C C . ALA A 1 291 ? 18.418 -2.922 1.199 1.00 97.50 291 ALA A C 1
ATOM 2039 O O . ALA A 1 291 ? 17.922 -3.294 2.264 1.00 97.50 291 ALA A O 1
ATOM 2040 N N . GLY A 1 292 ? 19.170 -3.739 0.455 1.00 95.81 292 GLY A N 1
ATOM 2041 C CA . GLY A 1 292 ? 19.602 -5.074 0.899 1.00 95.81 292 GLY A CA 1
ATOM 2042 C C . GLY A 1 292 ? 18.506 -6.149 0.981 1.00 95.81 292 GLY A C 1
ATOM 2043 O O . GLY A 1 292 ? 18.770 -7.250 1.458 1.00 95.81 292 GLY A O 1
ATOM 2044 N N . GLY A 1 293 ? 17.278 -5.861 0.536 1.00 98.06 293 GLY A N 1
ATOM 2045 C CA . GLY A 1 293 ? 16.161 -6.812 0.534 1.00 98.06 293 GLY A CA 1
ATOM 2046 C C . GLY A 1 293 ? 15.986 -7.575 -0.785 1.00 98.06 293 GLY A C 1
ATOM 2047 O O . GLY A 1 293 ? 16.802 -7.479 -1.703 1.00 98.06 293 GLY A O 1
ATOM 2048 N N . THR A 1 294 ? 14.889 -8.331 -0.897 1.00 98.50 294 THR A N 1
ATOM 2049 C CA . THR A 1 294 ? 14.496 -9.035 -2.133 1.00 98.50 294 THR A CA 1
ATOM 2050 C C . THR A 1 294 ? 13.201 -8.467 -2.710 1.00 98.50 294 THR A C 1
ATOM 2052 O O . THR A 1 294 ? 12.163 -8.488 -2.047 1.00 98.50 294 THR A O 1
ATOM 2055 N N . LEU A 1 295 ? 13.233 -8.041 -3.972 1.00 98.38 295 LEU A N 1
ATOM 2056 C CA . LEU A 1 295 ? 12.062 -7.655 -4.756 1.00 98.38 295 LEU A CA 1
ATOM 2057 C C . LEU A 1 295 ? 11.802 -8.669 -5.865 1.00 98.38 295 LEU A C 1
ATOM 2059 O O . LEU A 1 295 ? 12.675 -8.951 -6.681 1.00 98.38 295 LEU A O 1
ATOM 2063 N N . ASN A 1 296 ? 10.574 -9.172 -5.931 1.00 98.06 296 ASN A N 1
ATOM 2064 C CA . ASN A 1 296 ? 10.103 -10.008 -7.026 1.00 98.06 296 ASN A CA 1
ATOM 2065 C C . ASN A 1 296 ? 8.942 -9.303 -7.728 1.00 98.06 296 ASN A C 1
ATOM 2067 O O . ASN A 1 296 ? 7.875 -9.127 -7.139 1.00 98.06 296 ASN A O 1
ATOM 2071 N N . LEU A 1 297 ? 9.160 -8.888 -8.969 1.00 98.31 297 LEU A N 1
ATOM 2072 C CA . LEU A 1 297 ? 8.258 -8.043 -9.739 1.00 98.31 297 LEU A CA 1
ATOM 2073 C C . LEU A 1 297 ? 7.757 -8.819 -10.963 1.00 98.31 297 LEU A C 1
ATOM 2075 O O . LEU A 1 297 ? 8.532 -9.147 -11.864 1.00 98.31 297 LEU A O 1
ATOM 2079 N N . PHE A 1 298 ? 6.459 -9.123 -10.979 1.00 97.44 298 PHE A N 1
ATOM 2080 C CA . PHE A 1 298 ? 5.805 -9.881 -12.045 1.00 97.44 298 PHE A CA 1
ATOM 2081 C C . PHE A 1 298 ? 4.625 -9.094 -12.603 1.00 97.44 298 PHE A C 1
ATOM 2083 O O . PHE A 1 298 ? 3.654 -8.841 -11.886 1.00 97.44 298 PHE A O 1
ATOM 2090 N N . ASN A 1 299 ? 4.684 -8.736 -13.886 1.00 97.88 299 ASN A N 1
ATOM 2091 C CA . ASN A 1 299 ? 3.612 -7.985 -14.544 1.00 97.88 299 ASN A CA 1
ATOM 2092 C C . ASN A 1 299 ? 3.287 -6.690 -13.794 1.00 97.88 299 ASN A C 1
ATOM 2094 O O . ASN A 1 299 ? 2.141 -6.418 -13.441 1.00 97.88 299 ASN A O 1
ATOM 2098 N N . VAL A 1 300 ? 4.327 -5.926 -13.479 1.00 98.69 300 VAL A N 1
ATOM 2099 C CA . VAL A 1 300 ? 4.225 -4.660 -12.753 1.00 98.69 300 VAL A CA 1
ATOM 2100 C C . VAL A 1 300 ? 4.427 -3.518 -13.736 1.00 98.69 300 VAL A C 1
ATOM 2102 O O . VAL A 1 300 ? 5.227 -3.638 -14.662 1.00 98.69 300 VAL A O 1
ATOM 2105 N N . THR A 1 301 ? 3.716 -2.417 -13.519 1.00 98.88 301 THR A N 1
ATOM 2106 C CA . THR A 1 301 ? 3.985 -1.144 -14.192 1.00 98.88 301 THR A CA 1
ATOM 2107 C C . THR A 1 301 ? 4.531 -0.155 -13.167 1.00 98.88 301 THR A C 1
ATOM 2109 O O . THR A 1 301 ? 3.856 0.128 -12.179 1.00 98.88 301 THR A O 1
ATOM 2112 N N . ILE A 1 302 ? 5.746 0.347 -13.375 1.00 98.88 302 ILE A N 1
ATOM 2113 C CA . ILE A 1 302 ? 6.377 1.376 -12.541 1.00 98.88 302 ILE A CA 1
ATOM 2114 C C . ILE A 1 302 ? 6.634 2.583 -13.432 1.00 98.88 302 ILE A C 1
ATOM 2116 O O . ILE A 1 302 ? 7.518 2.528 -14.286 1.00 98.88 302 ILE A O 1
ATOM 2120 N N . ALA A 1 303 ? 5.849 3.644 -13.262 1.00 98.50 303 ALA A N 1
ATOM 2121 C CA . ALA A 1 303 ? 5.906 4.780 -14.170 1.00 98.50 303 ALA A CA 1
ATOM 2122 C C . ALA A 1 303 ? 5.722 6.141 -13.509 1.00 98.50 303 ALA A C 1
ATOM 2124 O O . ALA A 1 303 ? 5.146 6.254 -12.437 1.00 98.50 303 ALA A O 1
ATOM 2125 N N . GLU A 1 304 ? 6.207 7.196 -14.154 1.00 98.19 304 GLU A N 1
ATOM 2126 C CA . GLU A 1 304 ? 5.997 8.589 -13.724 1.00 98.19 304 GLU A CA 1
ATOM 2127 C C . GLU A 1 304 ? 6.554 8.943 -12.332 1.00 98.19 304 GLU A C 1
ATOM 2129 O O . GLU A 1 304 ? 6.285 10.030 -11.813 1.00 98.19 304 GLU A O 1
ATOM 2134 N N . ASN A 1 305 ? 7.357 8.066 -11.727 1.00 98.75 305 ASN A N 1
ATOM 2135 C CA . ASN A 1 305 ? 7.941 8.298 -10.410 1.00 98.75 305 ASN A CA 1
ATOM 2136 C C . ASN A 1 305 ? 9.162 9.226 -10.509 1.00 98.75 305 ASN A C 1
ATOM 2138 O O . ASN A 1 305 ? 9.835 9.286 -11.541 1.00 98.75 305 ASN A O 1
ATOM 2142 N N . GLY A 1 306 ? 9.431 9.989 -9.450 1.00 98.31 306 GLY A N 1
ATOM 2143 C CA . GLY A 1 306 ? 10.414 11.069 -9.478 1.00 98.31 306 GLY A CA 1
ATOM 2144 C C . GLY A 1 306 ? 11.354 11.095 -8.279 1.00 98.31 306 GLY A C 1
ATOM 2145 O O . GLY A 1 306 ? 10.942 10.848 -7.151 1.00 98.31 306 GLY A O 1
ATOM 2146 N N . ALA A 1 307 ? 12.605 11.466 -8.530 1.00 98.12 307 ALA A N 1
ATOM 2147 C CA . ALA A 1 307 ? 13.583 11.888 -7.529 1.00 98.12 307 ALA A CA 1
ATOM 2148 C C . ALA A 1 307 ? 14.255 13.206 -7.987 1.00 98.12 307 ALA A C 1
ATOM 2150 O O . ALA A 1 307 ? 14.196 13.530 -9.180 1.00 98.12 307 ALA A O 1
ATOM 2151 N N . PRO A 1 308 ? 14.850 14.027 -7.100 1.00 97.62 308 PRO A N 1
ATOM 2152 C CA . PRO A 1 308 ? 15.465 15.300 -7.495 1.00 97.62 308 PRO A CA 1
ATOM 2153 C C . PRO A 1 308 ? 16.750 15.112 -8.310 1.00 97.62 308 PRO A C 1
ATOM 2155 O O . PRO A 1 308 ? 17.353 14.048 -8.313 1.00 97.62 308 PRO A O 1
ATOM 2158 N N . SER A 1 309 ? 17.213 16.162 -8.992 1.00 96.56 309 SER A N 1
ATOM 2159 C CA . SER A 1 309 ? 18.477 16.125 -9.742 1.00 96.56 309 SER A CA 1
ATOM 2160 C C . SER A 1 309 ? 19.661 15.709 -8.858 1.00 96.56 309 SER A C 1
ATOM 2162 O O . SER A 1 309 ? 19.874 16.297 -7.800 1.00 96.56 309 SER A O 1
ATOM 2164 N N . GLY A 1 310 ? 20.460 14.745 -9.325 1.00 93.12 310 GLY A N 1
ATOM 2165 C CA . GLY A 1 310 ? 21.597 14.192 -8.577 1.00 93.12 310 GLY A CA 1
ATOM 2166 C C . GLY A 1 310 ? 21.241 13.026 -7.648 1.00 93.12 310 GLY A C 1
ATOM 2167 O O . GLY A 1 310 ? 22.143 12.469 -7.031 1.00 93.12 310 GLY A O 1
ATOM 2168 N N . ALA A 1 311 ? 19.957 12.664 -7.565 1.00 95.69 311 ALA A N 1
ATOM 2169 C CA . ALA A 1 311 ? 19.487 11.424 -6.960 1.00 95.69 311 ALA A CA 1
ATOM 2170 C C . ALA A 1 311 ? 19.883 10.185 -7.773 1.00 95.69 311 ALA A C 1
ATOM 2172 O O . ALA A 1 311 ? 20.268 10.290 -8.939 1.00 95.69 311 ALA A O 1
ATOM 2173 N N . SER A 1 312 ? 19.667 9.023 -7.161 1.00 95.62 312 SER A N 1
ATOM 2174 C CA . SER A 1 312 ? 19.825 7.707 -7.782 1.00 95.62 312 SER A CA 1
ATOM 2175 C C . SER A 1 312 ? 18.447 7.102 -8.074 1.00 95.62 312 SER A C 1
ATOM 2177 O O . SER A 1 312 ? 17.669 6.872 -7.140 1.00 95.62 312 SER A O 1
ATOM 2179 N N . ALA A 1 313 ? 18.151 6.856 -9.355 1.00 96.31 313 ALA A N 1
ATOM 2180 C CA . ALA A 1 313 ? 16.911 6.297 -9.906 1.00 96.31 313 ALA A CA 1
ATOM 2181 C C . ALA A 1 313 ? 15.588 7.025 -9.579 1.00 96.31 313 ALA A C 1
ATOM 2183 O O . ALA A 1 313 ? 15.159 7.166 -8.429 1.00 96.31 313 ALA A O 1
ATOM 2184 N N . GLY A 1 314 ? 14.828 7.356 -10.626 1.00 97.44 314 GLY A N 1
ATOM 2185 C CA . GLY A 1 314 ? 13.426 7.759 -10.497 1.00 97.44 314 GLY A CA 1
ATOM 2186 C C . GLY A 1 314 ? 12.500 6.564 -10.260 1.00 97.44 314 GLY A C 1
ATOM 2187 O O . GLY A 1 314 ? 11.496 6.686 -9.563 1.00 97.44 314 GLY A O 1
ATOM 2188 N N . GLY A 1 315 ? 12.823 5.401 -10.831 1.00 98.44 315 GLY A N 1
ATOM 2189 C CA . GLY A 1 315 ? 12.050 4.170 -10.661 1.00 98.44 315 GLY A CA 1
ATOM 2190 C C . GLY A 1 315 ? 12.570 3.320 -9.501 1.00 98.44 315 GLY A C 1
ATOM 2191 O O . GLY A 1 315 ? 12.192 3.540 -8.348 1.00 98.44 315 GLY A O 1
ATOM 2192 N N . ILE A 1 316 ? 13.403 2.320 -9.806 1.00 98.69 316 ILE A N 1
ATOM 2193 C CA . ILE A 1 316 ? 13.938 1.365 -8.820 1.00 98.69 316 ILE A CA 1
ATOM 2194 C C . ILE A 1 316 ? 15.402 1.662 -8.500 1.00 98.69 316 ILE A C 1
ATOM 2196 O O . ILE A 1 316 ? 16.264 1.487 -9.354 1.00 98.69 316 ILE A O 1
ATOM 2200 N N . LEU A 1 317 ? 15.702 1.959 -7.240 1.00 98.62 317 LEU A N 1
ATOM 2201 C CA . LEU A 1 317 ? 17.062 1.923 -6.710 1.00 98.62 317 LEU A CA 1
ATOM 2202 C C . LEU A 1 317 ? 17.317 0.598 -5.978 1.00 98.62 317 LEU A C 1
ATOM 2204 O O . LEU A 1 317 ? 16.574 0.245 -5.057 1.00 98.62 317 LEU A O 1
ATOM 2208 N N . ASN A 1 318 ? 18.378 -0.126 -6.346 1.00 98.19 318 ASN A N 1
ATOM 2209 C CA . ASN A 1 318 ? 18.799 -1.356 -5.673 1.00 98.19 318 ASN A CA 1
ATOM 2210 C C . ASN A 1 318 ? 20.233 -1.259 -5.125 1.00 98.19 318 ASN A C 1
ATOM 2212 O O . ASN A 1 318 ? 21.192 -1.219 -5.895 1.00 98.19 318 ASN A O 1
ATOM 2216 N N . THR A 1 319 ? 20.390 -1.301 -3.798 1.00 96.69 319 THR A N 1
ATOM 2217 C CA . THR A 1 319 ? 21.699 -1.205 -3.123 1.00 96.69 319 THR A CA 1
ATOM 2218 C C . THR A 1 319 ? 21.875 -2.277 -2.039 1.00 96.69 319 THR A C 1
ATOM 2220 O O . THR A 1 319 ? 21.014 -3.134 -1.821 1.00 96.69 319 THR A O 1
ATOM 2223 N N . GLY A 1 320 ? 23.032 -2.274 -1.364 1.00 90.25 320 GLY A N 1
ATOM 2224 C CA . GLY A 1 320 ? 23.276 -3.110 -0.181 1.00 90.25 320 GLY A CA 1
ATOM 2225 C C . GLY A 1 320 ? 23.308 -4.618 -0.454 1.00 90.25 320 GLY A C 1
ATOM 2226 O O . GLY A 1 320 ? 23.030 -5.403 0.445 1.00 90.25 320 GLY A O 1
ATOM 2227 N N . GLY A 1 321 ? 23.597 -5.031 -1.694 1.00 91.38 321 GLY A N 1
ATOM 2228 C CA . GLY A 1 321 ? 23.530 -6.438 -2.108 1.00 91.38 321 GLY A CA 1
ATOM 2229 C C . GLY A 1 321 ? 22.103 -6.971 -2.286 1.00 91.38 321 GLY A C 1
ATOM 2230 O O . GLY A 1 321 ? 21.918 -8.184 -2.363 1.00 91.38 321 GLY A O 1
ATOM 2231 N N . GLY A 1 322 ? 21.101 -6.086 -2.346 1.00 95.44 322 GLY A N 1
ATOM 2232 C CA . GLY A 1 322 ? 19.711 -6.458 -2.580 1.00 95.44 322 GLY A CA 1
ATOM 2233 C C . GLY A 1 322 ? 19.503 -7.176 -3.916 1.00 95.44 322 GLY A C 1
ATOM 2234 O O . GLY A 1 322 ? 20.227 -6.966 -4.892 1.00 95.44 322 GLY A O 1
ATOM 2235 N N . MET A 1 323 ? 18.485 -8.033 -3.969 1.00 96.56 323 MET A N 1
ATOM 2236 C CA . MET A 1 323 ? 18.105 -8.773 -5.171 1.00 96.56 323 MET A CA 1
ATOM 2237 C C . MET A 1 323 ? 16.826 -8.200 -5.767 1.00 96.56 323 MET A C 1
ATOM 2239 O O . MET A 1 323 ? 15.813 -8.094 -5.080 1.00 96.56 323 MET A O 1
ATOM 2243 N N . VAL A 1 324 ? 16.845 -7.908 -7.065 1.00 97.50 324 VAL A N 1
ATOM 2244 C CA . VAL A 1 324 ? 15.641 -7.555 -7.823 1.00 97.50 324 VAL A CA 1
ATOM 2245 C C . VAL A 1 324 ? 15.457 -8.561 -8.945 1.00 97.50 324 VAL A C 1
ATOM 2247 O O . VAL A 1 324 ? 16.347 -8.735 -9.772 1.00 97.50 324 VAL A O 1
ATOM 2250 N N . HIS A 1 325 ? 14.305 -9.223 -8.968 1.00 96.12 325 HIS A N 1
ATOM 2251 C CA . HIS A 1 325 ? 13.862 -10.099 -10.046 1.00 96.12 325 HIS A CA 1
ATOM 2252 C C . HIS A 1 325 ? 12.716 -9.424 -10.788 1.00 96.12 325 HIS A C 1
ATOM 2254 O O . HIS A 1 325 ? 11.710 -9.073 -10.172 1.00 96.12 325 HIS A O 1
ATOM 2260 N N . LEU A 1 326 ? 12.863 -9.262 -12.100 1.00 95.62 326 LEU A N 1
ATOM 2261 C CA . LEU A 1 326 ? 11.896 -8.557 -12.936 1.00 95.62 326 LEU A CA 1
ATOM 2262 C C . LEU A 1 326 ? 11.450 -9.452 -14.093 1.00 95.62 326 LEU A C 1
ATOM 2264 O O . LEU A 1 326 ? 12.290 -9.950 -14.845 1.00 95.62 326 LEU A O 1
ATOM 2268 N N . LYS A 1 327 ? 10.142 -9.646 -14.260 1.00 96.00 327 LYS A N 1
ATOM 2269 C CA . LYS A 1 327 ? 9.564 -10.429 -15.360 1.00 96.00 327 LYS A CA 1
ATOM 2270 C C . LYS A 1 327 ? 8.279 -9.793 -15.874 1.00 96.00 327 LYS A C 1
ATOM 2272 O O . LYS A 1 327 ? 7.439 -9.374 -15.069 1.00 96.00 327 LYS A O 1
ATOM 2277 N N . ASN A 1 328 ? 8.082 -9.794 -17.191 1.00 97.06 328 ASN A N 1
ATOM 2278 C CA . ASN A 1 328 ? 6.875 -9.278 -17.847 1.00 97.06 328 ASN A CA 1
ATOM 2279 C C . ASN A 1 328 ? 6.506 -7.837 -17.432 1.00 97.06 328 ASN A C 1
ATOM 2281 O O . ASN A 1 328 ? 5.324 -7.504 -17.387 1.00 97.06 328 ASN A O 1
ATOM 2285 N N . SER A 1 329 ? 7.466 -7.019 -17.004 1.00 97.88 329 SER A N 1
ATOM 2286 C CA . SER A 1 329 ? 7.201 -5.758 -16.299 1.00 97.88 329 SER A CA 1
ATOM 2287 C C . SER A 1 329 ? 7.694 -4.544 -17.078 1.00 97.88 329 SER A C 1
ATOM 2289 O O . SER A 1 329 ? 8.641 -4.635 -17.857 1.00 97.88 329 SER A O 1
ATOM 2291 N N . LEU A 1 330 ? 7.033 -3.415 -16.848 1.00 98.56 330 LEU A N 1
ATOM 2292 C CA . LEU A 1 330 ? 7.217 -2.156 -17.557 1.00 98.56 330 LEU A CA 1
ATOM 2293 C C . LEU A 1 330 ? 7.768 -1.105 -16.592 1.00 98.56 330 LEU A C 1
ATOM 2295 O O . LEU A 1 330 ? 7.138 -0.824 -15.570 1.00 98.56 330 LEU A O 1
ATOM 2299 N N . LEU A 1 331 ? 8.923 -0.537 -16.928 1.00 98.56 331 LEU A N 1
ATOM 2300 C CA . LEU A 1 331 ? 9.496 0.647 -16.299 1.00 98.56 331 LEU A CA 1
ATOM 2301 C C . LEU A 1 331 ? 9.661 1.723 -17.385 1.00 98.56 331 LEU A C 1
ATOM 2303 O O . LEU A 1 331 ? 10.368 1.494 -18.363 1.00 98.56 331 LEU A O 1
ATOM 2307 N N . ASP A 1 332 ? 8.971 2.851 -17.248 1.00 98.06 332 ASP A N 1
ATOM 2308 C CA . ASP A 1 332 ? 9.074 3.981 -18.183 1.00 98.06 332 ASP A CA 1
ATOM 2309 C C . ASP A 1 332 ? 8.627 5.275 -17.490 1.00 98.06 332 ASP A C 1
ATOM 2311 O O . ASP A 1 332 ? 7.930 5.236 -16.481 1.00 98.06 332 ASP A O 1
ATOM 2315 N N . LEU A 1 333 ? 8.978 6.436 -18.038 1.00 97.62 333 LEU A N 1
ATOM 2316 C CA . LEU A 1 333 ? 8.595 7.764 -17.548 1.00 97.62 333 LEU A CA 1
ATOM 2317 C C . LEU A 1 333 ? 9.046 8.078 -16.112 1.00 97.62 333 LEU A C 1
ATOM 2319 O O . LEU A 1 333 ? 8.619 9.086 -15.543 1.00 97.62 333 LEU A O 1
ATOM 2323 N N . ASN A 1 334 ? 9.921 7.267 -15.517 1.00 98.31 334 ASN A N 1
ATOM 2324 C CA . ASN A 1 334 ? 10.515 7.601 -14.234 1.00 98.31 334 ASN A CA 1
ATOM 2325 C C . ASN A 1 334 ? 11.703 8.549 -14.438 1.00 98.31 334 ASN A C 1
ATOM 2327 O O . ASN A 1 334 ? 12.402 8.477 -15.454 1.00 98.31 334 ASN A O 1
ATOM 2331 N N . ARG A 1 335 ? 11.915 9.471 -13.494 1.00 97.50 335 ARG A N 1
ATOM 2332 C CA . ARG A 1 335 ? 12.870 10.572 -13.673 1.00 97.50 335 ARG A CA 1
ATOM 2333 C C . ARG A 1 335 ? 13.707 10.908 -12.445 1.00 97.50 335 ARG A C 1
ATOM 2335 O O . ARG A 1 335 ? 13.212 10.920 -11.321 1.00 97.50 335 ARG A O 1
ATOM 2342 N N . VAL A 1 336 ? 14.947 11.307 -12.708 1.00 97.56 336 VAL A N 1
ATOM 2343 C CA . VAL A 1 336 ? 15.827 12.046 -11.797 1.00 97.56 336 VAL A CA 1
ATOM 2344 C C . VAL A 1 336 ? 15.916 13.479 -12.320 1.00 97.56 336 VAL A C 1
ATOM 2346 O O . VAL A 1 336 ? 16.476 13.750 -13.385 1.00 97.56 336 VAL A O 1
ATOM 2349 N N . GLY A 1 337 ? 15.291 14.418 -11.610 1.00 95.38 337 GLY A N 1
ATOM 2350 C CA . GLY A 1 337 ? 15.052 15.768 -12.112 1.00 95.38 337 GLY A CA 1
ATOM 2351 C C . GLY A 1 337 ? 14.206 15.737 -13.390 1.00 95.38 337 GLY A C 1
ATOM 2352 O O . GLY A 1 337 ? 13.012 15.448 -13.347 1.00 95.38 337 GLY A O 1
ATOM 2353 N N . VAL A 1 338 ? 14.832 16.037 -14.530 1.00 93.06 338 VAL A N 1
ATOM 2354 C CA . VAL A 1 338 ? 14.208 15.998 -15.870 1.00 93.06 338 VAL A CA 1
ATOM 2355 C C . VAL A 1 338 ? 14.733 14.859 -16.748 1.00 93.06 338 VAL A C 1
ATOM 2357 O O . VAL A 1 338 ? 14.301 14.713 -17.888 1.00 93.06 338 VAL A O 1
ATOM 2360 N N . VAL A 1 339 ? 15.696 14.085 -16.248 1.00 94.62 339 VAL A N 1
ATOM 2361 C CA . VAL A 1 339 ? 16.342 13.003 -16.992 1.00 94.62 339 VAL A CA 1
ATOM 2362 C C . VAL A 1 339 ? 15.577 11.718 -16.733 1.00 94.62 339 VAL A C 1
ATOM 2364 O O . VAL A 1 339 ? 15.250 11.422 -15.586 1.00 94.62 339 VAL A O 1
ATOM 2367 N N . SER A 1 340 ? 15.290 10.962 -17.792 1.00 95.31 340 SER A N 1
ATOM 2368 C CA . SER A 1 340 ? 14.707 9.632 -17.641 1.00 95.31 340 SER A CA 1
ATOM 2369 C C . SER A 1 340 ? 15.704 8.701 -16.961 1.00 95.31 340 SER A C 1
ATOM 2371 O O . SER A 1 340 ? 16.841 8.571 -17.413 1.00 95.31 340 SER A O 1
ATOM 2373 N N . ASP A 1 341 ? 15.257 8.069 -15.883 1.00 96.56 341 ASP A N 1
ATOM 2374 C CA . ASP A 1 341 ? 16.045 7.115 -15.120 1.00 96.56 341 ASP A CA 1
ATOM 2375 C C . ASP A 1 341 ? 15.107 6.131 -14.415 1.00 96.56 341 ASP A C 1
ATOM 2377 O O . ASP A 1 341 ? 14.498 6.420 -13.376 1.00 96.56 341 ASP A O 1
ATOM 2381 N N . ASP A 1 342 ? 14.946 4.969 -15.038 1.00 98.06 342 ASP A N 1
ATOM 2382 C CA . ASP A 1 342 ? 14.012 3.944 -14.597 1.00 98.06 342 ASP A CA 1
ATOM 2383 C C . ASP A 1 342 ? 14.587 3.067 -13.501 1.00 98.06 342 ASP A C 1
ATOM 2385 O O . ASP A 1 342 ? 13.829 2.508 -12.700 1.00 98.06 342 ASP A O 1
ATOM 2389 N N . CYS A 1 343 ? 15.908 2.921 -13.449 1.00 97.50 343 CYS A N 1
ATOM 2390 C CA . CYS A 1 343 ? 16.513 2.069 -12.454 1.00 97.50 343 CYS A CA 1
ATOM 2391 C C . CYS A 1 343 ? 18.022 2.259 -12.303 1.00 97.50 343 CYS A C 1
ATOM 2393 O O . CYS A 1 343 ? 18.748 2.529 -13.260 1.00 97.50 343 CYS A O 1
ATOM 2395 N N . GLU A 1 344 ? 18.488 1.977 -11.088 1.00 97.56 344 GLU A N 1
ATOM 2396 C CA . GLU A 1 344 ? 19.896 1.947 -10.726 1.00 97.56 344 GLU A CA 1
ATOM 2397 C C . GLU A 1 344 ? 20.238 0.704 -9.894 1.00 97.56 344 GLU A C 1
ATOM 2399 O O . GLU A 1 344 ? 19.466 0.254 -9.039 1.00 97.56 344 GLU A O 1
ATOM 2404 N N . GLY A 1 345 ? 21.419 0.139 -10.154 1.00 96.50 345 GLY A N 1
ATOM 2405 C CA . GLY A 1 345 ? 21.912 -1.077 -9.510 1.00 96.50 345 GLY A CA 1
ATOM 2406 C C . GLY A 1 345 ? 21.635 -2.349 -10.316 1.00 96.50 345 GLY A C 1
ATOM 2407 O O . GLY A 1 345 ? 21.307 -2.315 -11.502 1.00 96.50 345 GLY A O 1
ATOM 2408 N N . VAL A 1 346 ? 21.833 -3.512 -9.689 1.00 96.25 346 VAL A N 1
ATOM 2409 C CA . VAL A 1 346 ? 21.701 -4.810 -10.375 1.00 96.25 346 VAL A CA 1
ATOM 2410 C C . VAL A 1 346 ? 20.240 -5.249 -10.415 1.00 96.25 346 VAL A C 1
ATOM 2412 O O . VAL A 1 346 ? 19.633 -5.470 -9.367 1.00 96.25 346 VAL A O 1
ATOM 2415 N N . LEU A 1 347 ? 19.704 -5.453 -11.619 1.00 95.81 347 LEU A N 1
ATOM 2416 C CA . LEU A 1 347 ? 18.369 -6.002 -11.856 1.00 95.81 347 LEU A CA 1
ATOM 2417 C C . LEU A 1 347 ? 18.478 -7.320 -12.639 1.00 95.81 347 LEU A C 1
ATOM 2419 O O . LEU A 1 347 ? 18.991 -7.378 -13.759 1.00 95.81 347 LEU A O 1
ATOM 2423 N N . ASN A 1 348 ? 17.956 -8.399 -12.057 1.00 94.31 348 ASN A N 1
ATOM 2424 C CA . ASN A 1 348 ? 17.924 -9.716 -12.685 1.00 94.31 348 ASN A CA 1
ATOM 2425 C C . ASN A 1 348 ? 16.675 -9.837 -13.560 1.00 94.31 348 ASN A C 1
ATOM 2427 O O . ASN A 1 348 ? 15.591 -10.186 -13.077 1.00 94.31 348 ASN A O 1
ATOM 2431 N N . SER A 1 349 ? 16.832 -9.559 -14.854 1.00 94.00 349 SER A N 1
ATOM 2432 C CA . SER A 1 349 ? 15.770 -9.798 -15.827 1.00 94.00 349 SER A CA 1
ATOM 2433 C C . SER A 1 349 ? 15.500 -11.300 -15.956 1.00 94.00 349 SER A C 1
ATOM 2435 O O . SER A 1 349 ? 16.406 -12.097 -16.180 1.00 94.00 349 SER A O 1
ATOM 2437 N N . GLN A 1 350 ? 14.235 -11.687 -15.827 1.00 93.81 350 GLN A N 1
ATOM 2438 C CA . GLN A 1 350 ? 13.719 -13.028 -16.117 1.00 93.81 350 GLN A CA 1
ATOM 2439 C C . GLN A 1 350 ? 12.924 -13.055 -17.437 1.00 93.81 350 GLN A C 1
ATOM 2441 O O . GLN A 1 350 ? 12.154 -13.987 -17.685 1.00 93.81 350 GLN A O 1
ATOM 2446 N N . GLY A 1 351 ? 13.116 -12.028 -18.271 1.00 93.56 351 GLY A N 1
ATOM 2447 C CA . GLY A 1 351 ? 12.548 -11.906 -19.609 1.00 93.56 351 GLY A CA 1
ATOM 2448 C C . GLY A 1 351 ? 11.283 -11.050 -19.698 1.00 93.56 351 GLY A C 1
ATOM 2449 O O . GLY A 1 351 ? 10.576 -10.812 -18.715 1.00 93.56 351 GLY A O 1
ATOM 2450 N N . TYR A 1 352 ? 11.010 -10.623 -20.931 1.00 96.00 352 TYR A N 1
ATOM 2451 C CA . TYR A 1 352 ? 9.812 -9.911 -21.378 1.00 96.00 352 TYR A CA 1
ATOM 2452 C C . TYR A 1 352 ? 9.534 -8.599 -20.642 1.00 96.00 352 TYR A C 1
ATOM 2454 O O . TYR A 1 352 ? 8.384 -8.231 -20.428 1.00 96.00 352 TYR A O 1
ATOM 2462 N N . ASN A 1 353 ? 10.586 -7.898 -20.233 1.00 97.62 353 ASN A N 1
ATOM 2463 C CA . ASN A 1 353 ? 10.461 -6.576 -19.628 1.00 97.62 353 ASN A CA 1
ATOM 2464 C C . ASN A 1 353 ? 10.561 -5.480 -20.692 1.00 97.62 353 ASN A C 1
ATOM 2466 O O . ASN A 1 353 ? 11.152 -5.699 -21.749 1.00 97.62 353 ASN A O 1
ATOM 2470 N N . LEU A 1 354 ? 10.027 -4.302 -20.386 1.00 98.00 354 LEU A N 1
ATOM 2471 C CA . LEU A 1 354 ? 10.187 -3.082 -21.171 1.00 98.00 354 LEU A CA 1
ATOM 2472 C C . LEU A 1 354 ? 10.737 -2.000 -20.248 1.00 98.00 354 LEU A C 1
ATOM 2474 O O . LEU A 1 354 ? 10.079 -1.654 -19.271 1.00 98.00 354 LEU A O 1
ATOM 2478 N N . ILE A 1 355 ? 11.953 -1.529 -20.519 1.00 97.81 355 ILE A N 1
ATOM 2479 C CA . ILE A 1 355 ? 12.642 -0.526 -19.698 1.00 97.81 355 ILE A CA 1
ATOM 2480 C C . ILE A 1 355 ? 13.132 0.589 -20.618 1.00 97.81 355 ILE A C 1
ATOM 2482 O O . ILE A 1 355 ? 13.905 0.323 -21.542 1.00 97.81 355 ILE A O 1
ATOM 2486 N N . PHE A 1 356 ? 12.709 1.828 -20.388 1.00 96.94 356 PHE A N 1
ATOM 2487 C CA . PHE A 1 356 ? 13.122 2.943 -21.233 1.00 96.94 356 PHE A CA 1
ATOM 2488 C C . PHE A 1 356 ? 14.513 3.465 -20.830 1.00 96.94 356 PHE A C 1
ATOM 2490 O O . PHE A 1 356 ? 15.485 3.284 -21.567 1.00 96.94 356 PHE A O 1
ATOM 2497 N N . GLY A 1 357 ? 14.637 4.045 -19.638 1.00 94.00 357 GLY A N 1
ATOM 2498 C CA . GLY A 1 357 ? 15.856 4.622 -19.072 1.00 94.00 357 GLY A CA 1
ATOM 2499 C C . GLY A 1 357 ? 16.675 3.624 -18.251 1.00 94.00 357 GLY A C 1
ATOM 2500 O O . GLY A 1 357 ? 16.716 3.712 -17.030 1.00 94.00 357 GLY A O 1
ATOM 2501 N N . ALA A 1 358 ? 17.351 2.679 -18.909 1.00 93.12 358 ALA A N 1
ATOM 2502 C CA . ALA A 1 358 ? 18.110 1.612 -18.238 1.00 93.12 358 ALA A CA 1
ATOM 2503 C C . ALA A 1 358 ? 19.591 1.940 -17.939 1.00 93.12 358 ALA A C 1
ATOM 2505 O O . ALA A 1 358 ? 20.357 1.038 -17.604 1.00 93.12 358 ALA A O 1
ATOM 2506 N N . SER A 1 359 ? 20.042 3.189 -18.099 1.00 90.69 359 SER A N 1
ATOM 2507 C CA . SER A 1 359 ? 21.474 3.531 -18.047 1.00 90.69 359 SER A CA 1
ATOM 2508 C C . SER A 1 359 ? 22.129 3.352 -16.674 1.00 90.69 359 SER A C 1
ATOM 2510 O O . SER A 1 359 ? 23.314 3.030 -16.625 1.00 90.69 359 SER A O 1
ATOM 2512 N N . GLY A 1 360 ? 21.387 3.539 -15.576 1.00 91.81 360 GLY A N 1
ATOM 2513 C CA . GLY A 1 360 ? 21.880 3.288 -14.212 1.00 91.81 360 GLY A CA 1
ATOM 2514 C C . GLY A 1 360 ? 21.898 1.800 -13.838 1.00 91.81 360 GLY A C 1
ATOM 2515 O O . GLY A 1 360 ? 22.468 1.393 -12.821 1.00 91.81 360 GLY A O 1
ATOM 2516 N N . CYS A 1 361 ? 21.285 0.961 -14.666 1.00 92.88 361 CYS A N 1
ATOM 2517 C CA . CYS A 1 361 ? 21.040 -0.433 -14.367 1.00 92.88 361 CYS A CA 1
ATOM 2518 C C . CYS A 1 361 ? 22.112 -1.362 -14.925 1.00 92.88 361 CYS A C 1
ATOM 2520 O O . CYS A 1 361 ? 22.434 -1.352 -16.111 1.00 92.88 361 CYS A O 1
ATOM 2522 N N . THR A 1 362 ? 22.570 -2.290 -14.087 1.00 93.69 362 THR A N 1
ATOM 2523 C CA . THR A 1 362 ? 23.238 -3.502 -14.565 1.00 93.69 362 THR A CA 1
ATOM 2524 C C . THR A 1 362 ? 22.186 -4.582 -14.767 1.00 93.69 362 THR A C 1
ATOM 2526 O O . THR A 1 362 ? 21.715 -5.204 -13.811 1.00 93.69 362 THR A O 1
ATOM 2529 N N . LEU A 1 363 ? 21.805 -4.797 -16.024 1.00 90.88 363 LEU A N 1
ATOM 2530 C CA . LEU A 1 363 ? 20.858 -5.837 -16.398 1.00 90.88 363 LEU A CA 1
ATOM 2531 C C . LEU A 1 363 ? 21.603 -7.119 -16.747 1.00 90.88 363 LEU A C 1
ATOM 2533 O O . LEU A 1 363 ? 22.372 -7.165 -17.706 1.00 90.88 363 LEU A O 1
ATOM 2537 N N . ASN A 1 364 ? 21.279 -8.197 -16.038 1.00 81.50 364 ASN A N 1
ATOM 2538 C CA . ASN A 1 364 ? 21.561 -9.549 -16.516 1.00 81.50 364 ASN A CA 1
ATOM 2539 C C . ASN A 1 364 ? 20.541 -9.867 -17.620 1.00 81.50 364 ASN A C 1
ATOM 2541 O O . ASN A 1 364 ? 19.550 -10.557 -17.389 1.00 81.50 364 ASN A O 1
ATOM 2545 N N . ALA A 1 365 ? 20.696 -9.205 -18.769 1.00 65.81 365 ALA A N 1
ATOM 2546 C CA . ALA A 1 365 ? 19.657 -9.086 -19.778 1.00 65.81 365 ALA A CA 1
ATOM 2547 C C . ALA A 1 365 ? 19.377 -10.427 -20.470 1.00 65.81 365 ALA A C 1
ATOM 2549 O O . ALA A 1 365 ? 20.255 -11.041 -21.074 1.00 65.81 365 ALA A O 1
ATOM 2550 N N . ASP A 1 366 ? 18.115 -10.843 -20.419 1.00 79.44 366 ASP A N 1
ATOM 2551 C CA . ASP A 1 366 ? 17.553 -11.833 -21.330 1.00 79.44 366 ASP A CA 1
ATOM 2552 C C . ASP A 1 366 ? 17.177 -11.138 -22.653 1.00 79.44 366 ASP A C 1
ATOM 2554 O O . ASP A 1 366 ? 16.656 -10.018 -22.635 1.00 79.44 366 ASP A O 1
ATOM 2558 N N . ALA A 1 367 ? 17.414 -11.803 -23.790 1.00 86.56 367 ALA A N 1
ATOM 2559 C CA . ALA A 1 367 ? 17.209 -11.260 -25.141 1.00 86.56 367 ALA A CA 1
ATOM 2560 C C . ALA A 1 367 ? 15.764 -10.817 -25.447 1.00 86.56 367 ALA A C 1
ATOM 2562 O O . ALA A 1 367 ? 15.522 -10.162 -26.456 1.00 86.56 367 ALA A O 1
ATOM 2563 N N . THR A 1 368 ? 14.797 -11.174 -24.602 1.00 94.88 368 THR A N 1
ATOM 2564 C CA . THR A 1 368 ? 13.395 -10.760 -24.730 1.00 94.88 368 THR A CA 1
ATOM 2565 C C . THR A 1 368 ? 13.095 -9.426 -24.046 1.00 94.88 368 THR A C 1
ATOM 2567 O O . THR A 1 368 ? 11.989 -8.915 -24.197 1.00 94.88 368 THR A O 1
ATOM 2570 N N . THR A 1 369 ? 14.042 -8.844 -23.305 1.00 95.81 369 THR A N 1
ATOM 2571 C CA . THR A 1 369 ? 13.884 -7.514 -22.696 1.00 95.81 369 THR A CA 1
ATOM 2572 C C . THR A 1 369 ? 14.023 -6.424 -23.756 1.00 95.81 369 THR A C 1
ATOM 2574 O O . THR A 1 369 ? 15.034 -6.367 -24.452 1.00 95.81 369 THR A O 1
ATOM 2577 N N . ILE A 1 370 ? 13.033 -5.540 -23.852 1.00 96.50 370 ILE A N 1
ATOM 2578 C CA . ILE A 1 370 ? 13.068 -4.360 -24.717 1.00 96.50 370 ILE A CA 1
ATOM 2579 C C . ILE A 1 370 ? 13.687 -3.196 -23.934 1.00 96.50 370 ILE A C 1
ATOM 2581 O O . ILE A 1 370 ? 13.261 -2.913 -22.813 1.00 96.50 370 ILE A O 1
ATOM 2585 N N . LEU A 1 371 ? 14.671 -2.517 -24.531 1.00 95.75 371 LEU A N 1
ATOM 2586 C CA . LEU A 1 371 ? 15.378 -1.382 -23.930 1.00 95.75 371 LEU A CA 1
ATOM 2587 C C . LEU A 1 371 ? 15.280 -0.128 -24.801 1.00 95.75 371 LEU A C 1
ATOM 2589 O O . LEU A 1 371 ? 15.390 -0.222 -26.023 1.00 95.75 371 LEU A O 1
ATOM 2593 N N . GLY A 1 372 ? 15.125 1.042 -24.174 1.00 95.50 372 GLY A N 1
ATOM 2594 C CA . GLY A 1 372 ? 15.230 2.347 -24.843 1.00 95.50 372 GLY A CA 1
ATOM 2595 C C . GLY A 1 372 ? 14.087 2.685 -25.806 1.00 95.50 372 GLY A C 1
ATOM 2596 O O . GLY A 1 372 ? 14.208 3.619 -26.597 1.00 95.50 372 GLY A O 1
ATOM 2597 N N . ILE A 1 373 ? 12.983 1.937 -25.755 1.00 96.62 373 ILE A N 1
ATOM 2598 C CA . ILE A 1 373 ? 11.773 2.197 -26.542 1.00 96.62 373 ILE A CA 1
ATOM 2599 C C . ILE A 1 373 ? 10.672 2.638 -25.587 1.00 96.62 373 ILE A C 1
ATOM 2601 O O . ILE A 1 373 ? 10.449 1.989 -24.567 1.00 96.62 373 ILE A O 1
ATOM 2605 N N . SER A 1 374 ? 10.002 3.747 -25.909 1.00 95.81 374 SER A N 1
ATOM 2606 C CA . SER A 1 374 ? 8.884 4.227 -25.097 1.00 95.81 374 SER A CA 1
ATOM 2607 C C . SER A 1 374 ? 7.759 3.197 -25.073 1.00 95.81 374 SER A C 1
ATOM 2609 O O . SER A 1 374 ? 7.432 2.566 -26.081 1.00 95.81 374 SER A O 1
ATOM 2611 N N . SER A 1 375 ? 7.147 3.059 -23.907 1.00 97.00 375 SER A N 1
ATOM 2612 C CA . SER A 1 375 ? 6.053 2.135 -23.671 1.00 97.00 375 SER A CA 1
ATOM 2613 C C . SER A 1 375 ? 4.713 2.583 -24.230 1.00 97.00 375 SER A C 1
ATOM 2615 O O . SER A 1 375 ? 3.840 1.738 -24.408 1.00 97.00 375 SER A O 1
ATOM 2617 N N . GLY A 1 376 ? 4.526 3.872 -24.529 1.00 96.06 376 GLY A N 1
ATOM 2618 C CA . GLY A 1 376 ? 3.239 4.390 -24.994 1.00 96.06 376 GLY A CA 1
ATOM 2619 C C . GLY A 1 376 ? 2.109 4.157 -23.985 1.00 96.06 376 GLY A C 1
ATOM 2620 O O . GLY A 1 376 ? 1.061 3.636 -24.354 1.00 96.06 376 GLY A O 1
ATOM 2621 N N . ILE A 1 377 ? 2.326 4.483 -22.709 1.00 95.81 377 ILE A N 1
ATOM 2622 C CA . ILE A 1 377 ? 1.285 4.470 -21.666 1.00 95.81 377 ILE A CA 1
ATOM 2623 C C . ILE A 1 377 ? 0.521 5.799 -21.611 1.00 95.81 377 ILE A C 1
ATOM 2625 O O . ILE A 1 377 ? 1.051 6.855 -21.954 1.00 95.81 377 ILE A O 1
ATOM 2629 N N . GLY A 1 378 ? -0.758 5.732 -21.231 1.00 87.00 378 GLY A N 1
ATOM 2630 C CA . GLY A 1 378 ? -1.688 6.867 -21.240 1.00 87.00 378 GLY A CA 1
ATOM 2631 C C . GLY A 1 378 ? -1.800 7.682 -19.952 1.00 87.00 378 GLY A C 1
ATOM 2632 O O . GLY A 1 378 ? -2.620 8.601 -19.923 1.00 87.00 378 GLY A O 1
ATOM 2633 N N . GLY A 1 379 ? -1.028 7.366 -18.916 1.00 92.69 379 GLY A N 1
ATOM 2634 C CA . GLY A 1 379 ? -1.176 7.944 -17.587 1.00 92.69 379 GLY A CA 1
ATOM 2635 C C . GLY A 1 379 ? -2.207 7.202 -16.735 1.00 92.69 379 GLY A C 1
ATOM 2636 O O . GLY A 1 379 ? -3.108 6.502 -17.228 1.00 92.69 379 GLY A O 1
ATOM 2637 N N . ILE A 1 380 ? -2.074 7.358 -15.420 1.00 95.00 380 ILE A N 1
ATOM 2638 C CA . ILE A 1 380 ? -2.891 6.627 -14.461 1.00 95.00 380 ILE A CA 1
ATOM 2639 C C . ILE A 1 380 ? -4.353 7.067 -14.525 1.00 95.00 380 ILE A C 1
ATOM 2641 O O . ILE A 1 380 ? -4.702 8.242 -14.399 1.00 95.00 380 ILE A O 1
ATOM 2645 N N . ALA A 1 381 ? -5.246 6.093 -14.674 1.00 97.06 381 ALA A N 1
ATOM 2646 C CA . ALA A 1 381 ? -6.676 6.347 -14.757 1.00 97.06 381 ALA A CA 1
ATOM 2647 C C . ALA A 1 381 ? -7.502 5.185 -14.197 1.00 97.06 381 ALA A C 1
ATOM 2649 O O . ALA A 1 381 ? -7.027 4.064 -13.975 1.00 97.06 381 ALA A O 1
ATOM 2650 N N . ASN A 1 382 ? -8.791 5.447 -13.974 1.00 96.62 382 ASN A N 1
ATOM 2651 C CA . ASN A 1 382 ? -9.747 4.392 -13.670 1.00 96.62 382 ASN A CA 1
ATOM 2652 C C . ASN A 1 382 ? -10.135 3.637 -14.951 1.00 96.62 382 ASN A C 1
ATOM 2654 O O . ASN A 1 382 ? -11.101 3.990 -15.623 1.00 96.62 382 ASN A O 1
ATOM 2658 N N . ASN A 1 383 ? -9.417 2.553 -15.243 1.00 96.88 383 ASN A N 1
ATOM 2659 C CA . ASN A 1 383 ? -9.639 1.738 -16.442 1.00 96.88 383 ASN A CA 1
ATOM 2660 C C . ASN A 1 383 ? -10.556 0.522 -16.198 1.00 96.88 383 ASN A C 1
ATOM 2662 O O . ASN A 1 383 ? -10.443 -0.494 -16.888 1.00 96.88 383 ASN A O 1
ATOM 2666 N N . GLY A 1 384 ? -11.450 0.593 -15.203 1.00 94.00 384 GLY A N 1
ATOM 2667 C CA . GLY A 1 384 ? -12.475 -0.432 -14.951 1.00 94.00 384 GLY A CA 1
ATOM 2668 C C . GLY A 1 384 ? -12.027 -1.618 -14.086 1.00 94.00 384 GLY A C 1
ATOM 2669 O O . GLY A 1 384 ? -12.647 -2.681 -14.137 1.00 94.00 384 GLY A O 1
ATOM 2670 N N . GLY A 1 385 ? -10.952 -1.450 -13.313 1.00 95.69 385 GLY A N 1
ATOM 2671 C CA . GLY A 1 385 ? -10.465 -2.408 -12.318 1.00 95.69 385 GLY A CA 1
ATOM 2672 C C . GLY A 1 385 ? -10.820 -2.026 -10.876 1.00 95.69 385 GLY A C 1
ATOM 2673 O O . GLY A 1 385 ? -11.506 -1.034 -10.642 1.00 95.69 385 GLY A O 1
ATOM 2674 N N . PRO A 1 386 ? -10.344 -2.796 -9.879 1.00 95.69 386 PRO A N 1
ATOM 2675 C CA . PRO A 1 386 ? -10.535 -2.455 -8.470 1.00 95.69 386 PRO A CA 1
ATOM 2676 C C . PRO A 1 386 ? -9.646 -1.292 -8.003 1.00 95.69 386 PRO A C 1
ATOM 2678 O O . PRO A 1 386 ? -9.894 -0.730 -6.940 1.00 95.69 386 PRO A O 1
ATOM 2681 N N . THR A 1 387 ? -8.599 -0.975 -8.763 1.00 98.25 387 THR A N 1
ATOM 2682 C CA . THR A 1 387 ? -7.614 0.074 -8.498 1.00 98.25 387 THR A CA 1
ATOM 2683 C C . THR A 1 387 ? -7.250 0.764 -9.822 1.00 98.25 387 THR A C 1
ATOM 2685 O O . THR A 1 387 ? -7.413 0.142 -10.879 1.00 98.25 387 THR A O 1
ATOM 2688 N N . PRO A 1 388 ? -6.812 2.039 -9.805 1.00 98.25 388 PRO A N 1
ATOM 2689 C CA . PRO A 1 388 ? -6.359 2.732 -11.012 1.00 98.25 388 PRO A CA 1
ATOM 2690 C C . PRO A 1 388 ? -5.137 2.054 -11.644 1.00 98.25 388 PRO A C 1
ATOM 2692 O O . PRO A 1 388 ? -4.328 1.456 -10.937 1.00 98.25 388 PRO A O 1
ATOM 2695 N N . THR A 1 389 ? -5.002 2.161 -12.964 1.00 97.81 389 THR A N 1
ATOM 2696 C CA . THR A 1 389 ? -3.940 1.506 -13.755 1.00 97.81 389 THR A CA 1
ATOM 2697 C C . THR A 1 389 ? -3.447 2.423 -14.869 1.00 97.81 389 THR A C 1
ATOM 2699 O O . THR A 1 389 ? -4.151 3.360 -15.239 1.00 97.81 389 THR A O 1
ATOM 2702 N N . GLU A 1 390 ? -2.295 2.095 -15.441 1.00 97.94 390 GLU A N 1
ATOM 2703 C CA . GLU A 1 390 ? -1.745 2.691 -16.664 1.00 97.94 390 GLU A CA 1
ATOM 2704 C C . GLU A 1 390 ? -2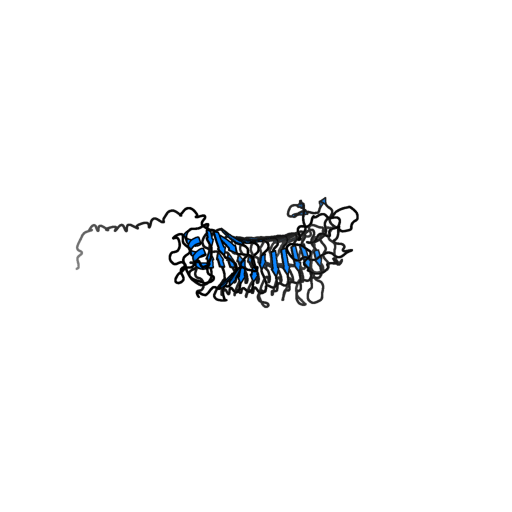.207 1.886 -17.885 1.00 97.94 390 GLU A C 1
ATOM 2706 O O . GLU A 1 390 ? -1.842 0.717 -18.022 1.00 97.94 390 GLU A O 1
ATOM 2711 N N . ALA A 1 391 ? -3.040 2.466 -18.754 1.00 97.56 391 ALA A N 1
ATOM 2712 C CA . ALA A 1 391 ? -3.459 1.788 -19.983 1.00 97.56 391 ALA A CA 1
ATOM 2713 C C . ALA A 1 391 ? -2.388 1.924 -21.075 1.00 97.56 391 ALA A C 1
ATOM 2715 O O . ALA A 1 391 ? -1.831 3.006 -21.268 1.00 97.56 391 ALA A O 1
ATOM 2716 N N . LEU A 1 392 ? -2.152 0.844 -21.824 1.00 98.19 392 LEU A N 1
ATOM 2717 C CA . LEU A 1 392 ? -1.330 0.877 -23.036 1.00 98.19 392 LEU A CA 1
ATOM 2718 C C . LEU A 1 392 ? -2.097 1.573 -24.168 1.00 98.19 392 LEU A C 1
ATOM 2720 O O . LEU A 1 392 ? -3.272 1.285 -24.404 1.00 98.19 392 LEU A O 1
ATOM 2724 N N . GLN A 1 393 ? -1.434 2.490 -24.868 1.00 96.25 393 GLN A N 1
ATOM 2725 C CA . GLN A 1 393 ? -1.972 3.164 -26.045 1.00 96.25 393 GLN A CA 1
ATOM 2726 C C . GLN A 1 393 ? -1.808 2.297 -27.300 1.00 96.25 393 GLN A C 1
ATOM 2728 O O . GLN A 1 393 ? -0.921 1.446 -27.393 1.00 96.25 393 GLN A O 1
ATOM 2733 N N . SER A 1 394 ? -2.652 2.555 -28.303 1.00 94.38 394 SER A N 1
ATOM 2734 C CA . SER A 1 394 ? -2.572 1.902 -29.614 1.00 94.38 394 SER A CA 1
ATOM 2735 C C . SER A 1 394 ? -1.174 2.048 -30.223 1.00 94.38 394 SER A C 1
ATOM 2737 O O . SER A 1 394 ? -0.653 3.156 -30.327 1.00 94.38 394 SER A O 1
ATOM 2739 N N . GLY A 1 395 ? -0.595 0.934 -30.677 1.00 93.31 395 GLY A N 1
ATOM 2740 C CA . GLY A 1 395 ? 0.750 0.893 -31.264 1.00 93.31 395 GLY A CA 1
ATOM 2741 C C . GLY A 1 395 ? 1.891 0.751 -30.252 1.00 93.31 395 GLY A C 1
ATOM 2742 O O . GLY A 1 395 ? 3.050 0.724 -30.662 1.00 93.31 395 GLY A O 1
ATOM 2743 N N . SER A 1 396 ? 1.590 0.636 -28.955 1.00 97.81 396 SER A N 1
ATOM 2744 C CA . SER A 1 396 ? 2.590 0.300 -27.942 1.00 97.81 396 SER A CA 1
ATOM 2745 C C . SER A 1 396 ? 3.281 -1.030 -28.260 1.00 97.81 396 SER A C 1
ATOM 2747 O O . SER A 1 396 ? 2.631 -2.033 -28.550 1.00 97.81 396 SER A O 1
ATOM 2749 N N . VAL A 1 397 ? 4.610 -1.059 -28.125 1.00 97.69 397 VAL A N 1
ATOM 2750 C CA . VAL A 1 397 ? 5.418 -2.282 -28.278 1.00 97.69 397 VAL A CA 1
ATOM 2751 C C . VAL A 1 397 ? 5.191 -3.305 -27.162 1.00 97.69 397 VAL A C 1
ATOM 2753 O O . VAL A 1 397 ? 5.655 -4.437 -27.265 1.00 97.69 397 VAL A O 1
ATOM 2756 N N . ALA A 1 398 ? 4.508 -2.908 -26.085 1.00 98.12 398 ALA A N 1
ATOM 2757 C CA . ALA A 1 398 ? 4.148 -3.797 -24.990 1.00 98.12 398 ALA A CA 1
ATOM 2758 C C . ALA A 1 398 ? 2.946 -4.690 -25.325 1.00 98.12 398 ALA A C 1
ATOM 2760 O O . ALA A 1 398 ? 2.786 -5.715 -24.661 1.00 98.12 398 ALA A O 1
ATOM 2761 N N . ILE A 1 399 ? 2.129 -4.309 -26.316 1.00 98.50 399 ILE A N 1
ATOM 2762 C CA . ILE A 1 399 ? 0.919 -5.040 -26.706 1.00 98.50 399 ILE A CA 1
ATOM 2763 C C . ILE A 1 399 ? 1.305 -6.350 -27.392 1.00 98.50 399 ILE A C 1
ATOM 2765 O O . ILE A 1 399 ? 2.134 -6.360 -28.303 1.00 98.50 399 ILE A O 1
ATOM 2769 N N . ASP A 1 400 ? 0.710 -7.456 -26.947 1.00 97.75 400 ASP A N 1
ATOM 2770 C CA . ASP A 1 400 ? 0.856 -8.793 -27.524 1.00 97.75 400 ASP A CA 1
ATOM 2771 C C . ASP A 1 400 ? 2.319 -9.230 -27.723 1.00 97.75 400 ASP A C 1
ATOM 2773 O O . ASP A 1 400 ? 2.695 -9.940 -28.668 1.00 97.75 400 ASP A O 1
ATOM 2777 N N . TYR A 1 401 ? 3.187 -8.824 -26.798 1.00 97.75 401 TYR A N 1
ATOM 2778 C CA . TYR A 1 401 ? 4.611 -9.118 -26.895 1.00 97.75 401 TYR A CA 1
ATOM 2779 C C . TYR A 1 401 ? 4.961 -10.506 -26.344 1.00 97.75 401 TYR A C 1
ATOM 2781 O O . TYR A 1 401 ? 5.826 -11.207 -26.876 1.00 97.75 401 TYR A O 1
ATOM 2789 N N . ILE A 1 402 ? 4.280 -10.942 -25.284 1.00 97.62 402 ILE A N 1
ATO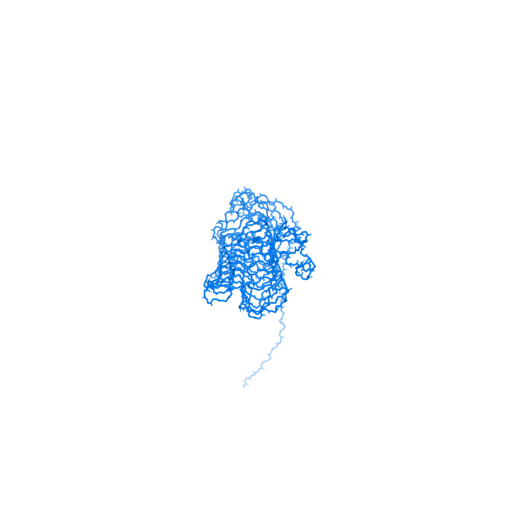M 2790 C CA . ILE A 1 402 ? 4.659 -12.126 -24.513 1.00 97.62 402 ILE A CA 1
ATOM 2791 C C . ILE A 1 402 ? 3.932 -13.362 -25.057 1.00 97.62 402 ILE A C 1
ATOM 2793 O O . ILE A 1 402 ? 2.704 -13.448 -24.964 1.00 97.62 402 ILE A O 1
ATOM 2797 N N . PRO A 1 403 ? 4.650 -14.382 -25.564 1.00 96.38 403 PRO A N 1
ATOM 2798 C CA . PRO A 1 403 ? 4.021 -15.610 -26.031 1.00 96.38 403 PRO A CA 1
ATOM 2799 C C . PRO A 1 403 ? 3.204 -16.287 -24.926 1.00 96.38 403 PRO A C 1
ATOM 2801 O O . PRO A 1 403 ? 3.640 -16.358 -23.776 1.00 96.38 403 PRO A O 1
ATOM 2804 N N . VAL A 1 404 ? 2.071 -16.896 -25.284 1.00 95.31 404 VAL A N 1
ATOM 2805 C CA . VAL A 1 404 ? 1.160 -17.565 -24.333 1.00 95.31 404 VAL A CA 1
ATOM 2806 C C . VAL A 1 404 ? 1.880 -18.569 -23.422 1.00 95.31 404 VAL A C 1
ATOM 2808 O O . VAL A 1 404 ? 1.651 -18.593 -22.216 1.00 95.31 404 VAL A O 1
ATOM 2811 N N . ALA A 1 405 ? 2.820 -19.348 -23.968 1.00 94.06 405 ALA A N 1
ATOM 2812 C CA . ALA A 1 405 ? 3.608 -20.324 -23.207 1.00 94.06 405 ALA A CA 1
ATOM 2813 C C . ALA A 1 405 ? 4.549 -19.695 -22.157 1.00 94.06 405 ALA A C 1
ATOM 2815 O O . ALA A 1 405 ? 5.061 -20.396 -21.284 1.00 94.06 405 ALA A O 1
ATOM 2816 N N . LYS A 1 406 ? 4.816 -18.389 -22.256 1.00 94.88 406 LYS A N 1
ATOM 2817 C CA . LYS A 1 406 ? 5.686 -17.618 -21.358 1.00 94.88 406 LYS A CA 1
ATOM 2818 C C . LYS A 1 406 ? 4.913 -16.643 -20.474 1.00 94.88 406 LYS A C 1
ATOM 2820 O O . LYS A 1 406 ? 5.481 -16.166 -19.493 1.00 94.88 406 LYS A O 1
ATOM 2825 N N . CYS A 1 407 ? 3.621 -16.446 -20.734 1.00 94.56 407 CYS A N 1
ATOM 2826 C CA . CYS A 1 407 ? 2.724 -15.628 -19.929 1.00 94.56 407 CYS A CA 1
ATOM 2827 C C . CYS A 1 407 ? 2.446 -16.248 -18.549 1.00 94.56 407 CYS A C 1
ATOM 2829 O O . CYS A 1 407 ? 1.440 -16.913 -18.283 1.00 94.56 407 CYS A O 1
ATOM 2831 N N . THR A 1 408 ? 3.410 -16.064 -17.657 1.00 93.25 408 THR A N 1
ATOM 2832 C CA . THR A 1 408 ? 3.485 -16.737 -16.364 1.00 93.25 408 THR A CA 1
ATOM 2833 C C . THR A 1 408 ? 4.003 -15.793 -15.288 1.00 93.25 408 THR A C 1
ATOM 2835 O O . THR A 1 408 ? 4.890 -14.980 -15.549 1.00 93.25 408 THR A O 1
ATOM 2838 N N . GLU A 1 409 ? 3.471 -15.938 -14.077 1.00 84.44 409 GLU A N 1
ATOM 2839 C CA . GLU A 1 409 ? 3.917 -15.244 -12.868 1.00 84.44 409 GLU A CA 1
ATOM 2840 C C . GLU A 1 409 ? 5.118 -15.966 -12.220 1.00 84.44 409 GLU A C 1
ATOM 2842 O O . GLU A 1 409 ? 5.838 -16.744 -12.865 1.00 84.44 409 GLU A O 1
ATOM 2847 N N . ASN A 1 410 ? 5.321 -15.718 -10.922 1.00 77.94 410 ASN A N 1
ATOM 2848 C CA . ASN A 1 410 ? 6.266 -16.440 -10.080 1.00 77.94 410 ASN A CA 1
ATOM 2849 C C . ASN A 1 410 ? 6.079 -17.968 -10.185 1.00 77.94 410 ASN A C 1
ATOM 2851 O O . ASN A 1 410 ? 4.959 -18.469 -10.300 1.00 77.94 410 ASN A O 1
ATOM 2855 N N . GLN A 1 411 ? 7.180 -18.718 -10.114 1.00 80.69 411 GLN A N 1
ATOM 2856 C CA . GLN A 1 411 ? 7.188 -20.188 -10.187 1.00 80.69 411 GLN A CA 1
ATOM 2857 C C . GLN A 1 411 ? 6.528 -20.759 -11.463 1.00 80.69 411 GLN A C 1
ATOM 2859 O O . GLN A 1 411 ? 6.034 -21.883 -11.460 1.00 80.69 411 GLN A O 1
ATOM 2864 N N . ASN A 1 412 ? 6.524 -19.996 -12.564 1.00 83.19 412 ASN A N 1
ATOM 2865 C CA . ASN A 1 412 ? 5.970 -20.385 -13.870 1.00 83.19 412 ASN A CA 1
ATOM 2866 C C . ASN A 1 412 ? 4.471 -20.728 -13.867 1.00 83.19 412 ASN A C 1
ATOM 2868 O O . ASN A 1 412 ? 3.983 -21.427 -14.756 1.00 83.19 412 ASN A O 1
ATOM 2872 N N . LYS A 1 413 ? 3.711 -20.216 -12.897 1.00 88.19 413 LYS A N 1
ATOM 2873 C CA . LYS A 1 413 ? 2.257 -20.372 -12.891 1.00 88.19 413 LYS A CA 1
ATOM 2874 C C . LYS A 1 413 ? 1.625 -19.489 -13.969 1.00 88.19 413 LYS A C 1
ATOM 2876 O O . LYS A 1 413 ? 2.020 -18.342 -14.139 1.00 88.19 413 LYS A O 1
ATOM 2881 N N . SER A 1 414 ? 0.652 -20.011 -14.715 1.00 90.12 414 SER A N 1
ATOM 2882 C CA . SER A 1 414 ? -0.022 -19.245 -15.772 1.00 90.12 414 SER A CA 1
ATOM 2883 C C . SER A 1 414 ? -0.751 -18.029 -15.205 1.00 90.12 414 SER A C 1
ATOM 2885 O O . SER A 1 414 ? -1.556 -18.157 -14.275 1.00 90.12 414 SER A O 1
ATOM 2887 N N . LEU A 1 415 ? -0.510 -16.868 -15.812 1.00 90.88 415 LEU A N 1
ATOM 2888 C CA . LEU A 1 415 ? -1.315 -15.674 -15.586 1.00 90.88 415 LEU A CA 1
ATOM 2889 C C . LEU A 1 415 ? -2.656 -15.855 -16.286 1.00 90.88 415 LEU A C 1
ATOM 2891 O O . LEU A 1 415 ? -2.717 -16.374 -17.395 1.00 90.88 415 LEU A O 1
ATOM 2895 N N . ARG A 1 416 ? -3.736 -15.470 -15.608 1.00 93.75 416 ARG A N 1
ATOM 2896 C CA . ARG A 1 416 ? -5.103 -15.583 -16.147 1.00 93.75 416 ARG A CA 1
ATOM 2897 C C . ARG A 1 416 ? -5.831 -14.254 -16.210 1.00 93.75 416 ARG A C 1
ATOM 2899 O O . ARG A 1 416 ? -6.881 -14.163 -16.840 1.00 93.75 416 ARG A O 1
ATOM 2906 N N . GLN A 1 417 ? -5.327 -13.272 -15.468 1.00 96.25 417 GLN A N 1
ATOM 2907 C CA . GLN A 1 417 ? -5.938 -11.967 -15.332 1.00 96.25 417 GLN A CA 1
ATOM 2908 C C . GLN A 1 417 ? -4.873 -10.884 -15.216 1.00 96.25 417 GLN A C 1
ATOM 2910 O O . GLN A 1 417 ? -3.780 -11.151 -14.706 1.00 96.25 417 GLN A O 1
ATOM 2915 N N . ASP A 1 418 ? -5.221 -9.681 -15.652 1.00 97.94 418 ASP A N 1
ATOM 2916 C CA . ASP A 1 418 ? -4.476 -8.452 -15.386 1.00 97.94 418 ASP A CA 1
ATOM 2917 C C . ASP A 1 418 ? -4.881 -7.825 -14.032 1.00 97.94 418 ASP A C 1
ATOM 2919 O O . ASP A 1 418 ? -5.673 -8.395 -13.270 1.00 97.94 418 ASP A O 1
ATOM 2923 N N . GLN A 1 419 ? -4.360 -6.637 -13.716 1.00 98.31 419 GLN A N 1
ATOM 2924 C CA . GLN A 1 419 ? -4.695 -5.908 -12.485 1.00 98.31 419 GLN A CA 1
ATOM 2925 C C . GLN A 1 419 ? -6.198 -5.647 -12.306 1.00 98.31 419 GLN A C 1
ATOM 2927 O O . GLN A 1 419 ? -6.722 -5.658 -11.186 1.00 98.31 419 GLN A O 1
ATOM 2932 N N . ARG A 1 420 ? -6.919 -5.435 -13.407 1.00 98.06 420 ARG A N 1
ATOM 2933 C CA . ARG A 1 420 ? -8.350 -5.118 -13.410 1.00 98.06 420 ARG A CA 1
ATOM 2934 C C . ARG A 1 420 ? -9.213 -6.362 -13.230 1.00 98.06 420 ARG A C 1
ATOM 2936 O O . ARG A 1 420 ? -10.398 -6.252 -12.917 1.00 98.06 420 ARG A O 1
ATOM 2943 N N . GLY A 1 421 ? -8.622 -7.546 -13.381 1.00 97.50 421 GLY A N 1
ATOM 2944 C CA . GLY A 1 421 ? -9.331 -8.818 -13.417 1.00 97.50 421 GLY A CA 1
ATOM 2945 C C . GLY A 1 421 ? -9.818 -9.194 -14.818 1.00 97.50 421 GLY A C 1
ATOM 2946 O O . GLY A 1 421 ? -10.651 -10.095 -14.930 1.00 97.50 421 GLY A O 1
ATOM 2947 N N . LYS A 1 422 ? -9.344 -8.512 -15.870 1.00 97.94 422 LYS A N 1
ATOM 2948 C CA . LYS A 1 422 ? -9.656 -8.847 -17.266 1.00 97.94 422 LYS A CA 1
ATOM 2949 C C . LYS A 1 422 ? -8.845 -10.063 -17.720 1.00 97.94 422 LYS A C 1
ATOM 2951 O O . LYS A 1 422 ? -7.759 -10.257 -17.180 1.00 97.94 422 LYS A O 1
ATOM 2956 N N . PRO A 1 423 ? -9.360 -10.896 -18.646 1.00 96.75 423 PRO A N 1
ATOM 2957 C CA . PRO A 1 423 ? -8.639 -12.060 -19.160 1.00 96.75 423 PRO A CA 1
ATOM 2958 C C . PRO A 1 423 ? -7.258 -11.708 -19.718 1.00 96.75 423 PRO A C 1
ATOM 2960 O O . PRO A 1 423 ? -7.096 -10.669 -20.349 1.00 96.75 423 PRO A O 1
ATOM 2963 N N . ARG A 1 424 ? -6.299 -12.606 -19.480 1.00 96.88 424 ARG A N 1
ATOM 2964 C CA . ARG A 1 424 ? -4.918 -12.571 -19.977 1.00 96.88 424 ARG A CA 1
ATOM 2965 C C . ARG A 1 424 ? -4.483 -14.018 -20.263 1.00 96.88 424 ARG A C 1
ATOM 2967 O O . ARG A 1 424 ? -4.667 -14.845 -19.358 1.00 96.88 424 ARG A O 1
ATOM 2974 N N . PRO A 1 425 ? -3.922 -14.370 -21.436 1.00 97.25 425 PRO A N 1
ATOM 2975 C CA . PRO A 1 425 ? -3.702 -13.53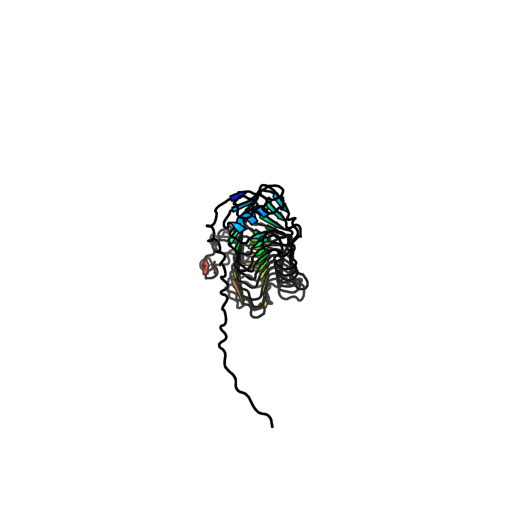5 -22.627 1.00 97.25 425 PRO A CA 1
ATOM 2976 C C . PRO A 1 425 ? -5.002 -13.041 -23.285 1.00 97.25 425 PRO A C 1
ATOM 2978 O O . PRO A 1 425 ? -6.026 -13.725 -23.198 1.00 97.25 425 PRO A O 1
ATOM 2981 N N . ALA A 1 426 ? -4.941 -11.903 -23.970 1.00 97.00 426 ALA A N 1
ATOM 2982 C CA . ALA A 1 426 ? -5.985 -11.347 -24.834 1.00 97.00 426 ALA A CA 1
ATOM 2983 C C . ALA A 1 426 ? -5.404 -10.980 -26.217 1.00 97.00 426 ALA A C 1
ATOM 2985 O O . ALA A 1 426 ? -4.203 -11.033 -26.403 1.00 97.00 426 ALA A O 1
ATOM 2986 N N . ASP A 1 427 ? -6.248 -10.724 -27.220 1.00 96.25 427 ASP A N 1
ATOM 2987 C CA . ASP A 1 427 ? -5.818 -10.356 -28.585 1.00 96.25 427 ASP A CA 1
ATOM 2988 C C . ASP A 1 427 ? -5.853 -8.831 -28.728 1.00 96.25 427 ASP A C 1
ATOM 2990 O O . ASP A 1 427 ? -6.792 -8.272 -29.290 1.00 96.25 427 ASP A O 1
ATOM 2994 N N . GLY A 1 428 ? -4.892 -8.157 -28.098 1.00 95.38 428 GLY A N 1
ATOM 2995 C CA . GLY A 1 428 ? -4.871 -6.702 -27.960 1.00 95.38 428 GLY A CA 1
ATOM 2996 C C . GLY A 1 428 ? -4.641 -5.941 -29.270 1.00 95.38 428 GLY A C 1
ATOM 2997 O O . GLY A 1 428 ? -5.054 -4.787 -29.377 1.00 95.38 428 GLY A O 1
ATOM 2998 N N . ASP A 1 429 ? -4.016 -6.569 -30.270 1.00 94.38 429 ASP A N 1
ATOM 2999 C CA . ASP A 1 429 ? -3.796 -5.997 -31.607 1.00 94.38 429 ASP A CA 1
ATOM 3000 C C . ASP A 1 429 ? -4.845 -6.418 -32.662 1.00 94.38 429 ASP A C 1
ATOM 3002 O O . ASP A 1 429 ? -4.809 -5.943 -33.802 1.00 94.38 429 ASP A O 1
ATOM 3006 N N . GLY A 1 430 ? -5.791 -7.288 -32.289 1.00 94.69 430 GLY A N 1
ATOM 3007 C CA . GLY A 1 430 ? -6.885 -7.749 -33.145 1.00 94.69 430 GLY A CA 1
ATOM 3008 C C . GLY A 1 430 ? -6.467 -8.661 -34.307 1.00 94.69 430 GLY A C 1
ATOM 3009 O O . GLY A 1 430 ? -7.216 -8.789 -35.282 1.00 94.69 430 GLY A O 1
ATOM 3010 N N . ASN A 1 431 ? -5.281 -9.280 -34.259 1.00 95.19 431 ASN A N 1
ATOM 3011 C CA . ASN A 1 431 ? -4.788 -10.152 -35.331 1.00 95.19 431 ASN A CA 1
ATOM 3012 C C . ASN A 1 431 ? -5.335 -11.601 -35.268 1.00 95.19 431 ASN A C 1
ATOM 3014 O O . ASN A 1 431 ? -5.040 -12.420 -36.151 1.00 95.19 431 ASN A O 1
ATOM 3018 N N . GLY A 1 432 ? -6.125 -11.929 -34.242 1.00 95.56 432 GLY A N 1
ATOM 3019 C CA . GLY A 1 432 ? -6.697 -13.247 -33.979 1.00 95.56 432 GLY A CA 1
ATOM 3020 C C . GLY A 1 432 ? -5.776 -14.204 -33.214 1.00 95.56 432 GLY A C 1
ATOM 3021 O O . GLY A 1 432 ? -6.054 -15.409 -33.188 1.00 95.56 432 GLY A O 1
ATOM 3022 N N . LYS A 1 433 ? -4.673 -13.730 -32.617 1.00 95.62 433 LYS A N 1
ATOM 3023 C CA . LYS A 1 433 ? -3.689 -14.552 -31.889 1.00 95.62 433 LYS A CA 1
ATOM 3024 C C . LYS A 1 433 ? -3.386 -13.928 -30.524 1.00 95.62 433 LYS A C 1
ATOM 3026 O O . LYS A 1 433 ? -2.391 -13.213 -30.396 1.00 95.62 433 LYS A O 1
ATOM 3031 N N . PRO A 1 434 ? -4.141 -14.310 -29.480 1.00 96.44 434 PRO A N 1
ATOM 3032 C CA . PRO A 1 434 ? -3.975 -13.716 -28.166 1.00 96.44 434 PRO A CA 1
ATOM 3033 C C . PRO A 1 434 ? -2.582 -13.985 -27.603 1.00 96.44 434 PRO A C 1
ATOM 3035 O O . PRO A 1 434 ? -2.090 -15.123 -27.631 1.00 96.44 434 PRO A O 1
ATOM 3038 N N . LYS A 1 435 ? -1.965 -12.948 -27.049 1.00 97.31 435 LYS A N 1
ATOM 3039 C CA . LYS A 1 435 ? -0.710 -12.998 -26.302 1.00 97.31 435 LYS A CA 1
ATOM 3040 C C . LYS A 1 435 ? -0.881 -12.173 -25.030 1.00 97.31 435 LYS A C 1
ATOM 3042 O O . LYS A 1 435 ? -1.986 -11.779 -24.696 1.00 97.31 435 LYS A O 1
ATOM 3047 N N . CYS A 1 436 ? 0.172 -12.076 -24.227 1.00 97.81 436 CYS A N 1
ATOM 3048 C CA . CYS A 1 436 ? 0.128 -11.219 -23.050 1.00 97.81 436 CYS A CA 1
ATOM 3049 C C . CYS A 1 436 ? 0.893 -9.935 -23.292 1.00 97.81 436 CYS A C 1
ATOM 3051 O O . CYS A 1 436 ? 1.941 -9.939 -23.947 1.00 97.81 436 CYS A O 1
ATOM 3053 N N . ASP A 1 437 ? 0.408 -8.880 -22.660 1.00 98.50 437 ASP A N 1
ATOM 3054 C CA . ASP A 1 437 ? 1.069 -7.593 -22.662 1.00 98.50 437 ASP A CA 1
ATOM 3055 C C . ASP A 1 437 ? 2.152 -7.521 -21.582 1.00 98.50 437 ASP A C 1
ATOM 3057 O O . ASP A 1 437 ? 2.093 -8.194 -20.540 1.00 98.50 437 ASP A O 1
ATOM 3061 N N . ILE A 1 438 ? 3.145 -6.662 -21.815 1.00 98.38 438 ILE A N 1
ATOM 3062 C CA . ILE A 1 438 ? 4.113 -6.275 -20.785 1.00 98.38 438 ILE A CA 1
ATOM 3063 C C . ILE A 1 438 ? 3.442 -5.303 -19.803 1.00 98.38 438 ILE A C 1
ATOM 3065 O O . ILE A 1 438 ? 2.832 -4.314 -20.199 1.00 98.38 438 ILE A O 1
ATOM 3069 N N . GLY A 1 439 ? 3.609 -5.554 -18.504 1.00 98.19 439 GLY A N 1
ATOM 3070 C CA . GLY A 1 439 ? 3.103 -4.710 -17.424 1.00 98.19 439 GLY A CA 1
ATOM 3071 C C . GLY A 1 439 ? 1.808 -5.216 -16.781 1.00 98.19 439 GLY A C 1
ATOM 3072 O O . GLY A 1 439 ? 1.375 -6.364 -16.951 1.00 98.19 439 GLY A O 1
ATOM 3073 N N . ALA A 1 440 ? 1.200 -4.353 -15.968 1.00 98.06 440 ALA A N 1
ATOM 3074 C CA . ALA A 1 440 ? 0.045 -4.697 -15.134 1.00 98.06 440 ALA A CA 1
ATOM 3075 C C . ALA A 1 440 ? -1.300 -4.707 -15.882 1.00 98.06 440 ALA A C 1
ATOM 3077 O O . ALA A 1 440 ? -2.284 -5.250 -15.369 1.00 98.06 440 ALA A O 1
ATOM 3078 N N . TYR A 1 441 ? -1.333 -4.129 -17.082 1.00 98.19 441 TYR A N 1
ATOM 3079 C CA . TYR A 1 441 ? -2.518 -3.950 -17.915 1.00 98.19 441 TYR A CA 1
ATOM 3080 C C . TYR A 1 441 ? -2.512 -4.921 -19.100 1.00 98.19 441 TYR A C 1
ATOM 3082 O O . TYR A 1 441 ? -1.451 -5.210 -19.639 1.00 98.19 441 TYR A O 1
ATOM 3090 N N . GLU A 1 442 ? -3.689 -5.411 -19.493 1.00 98.00 442 GLU A N 1
ATOM 3091 C CA . GLU A 1 442 ? -3.888 -6.219 -20.705 1.00 98.00 442 GLU A CA 1
ATOM 3092 C C . GLU A 1 442 ? -4.918 -5.568 -21.644 1.00 98.00 442 GLU A C 1
ATOM 3094 O O . GLU A 1 442 ? -6.111 -5.508 -21.329 1.00 98.00 442 GLU A O 1
ATOM 3099 N N . VAL A 1 443 ? -4.506 -5.099 -22.814 1.00 98.06 443 VAL A N 1
ATOM 3100 C CA . VAL A 1 443 ? -5.395 -4.608 -23.866 1.00 98.06 443 VAL A CA 1
ATOM 3101 C C . VAL A 1 443 ? -6.374 -5.710 -24.256 1.00 98.06 443 VAL A C 1
ATOM 3103 O O . VAL A 1 443 ? -6.039 -6.884 -24.350 1.00 98.06 443 VAL A O 1
ATOM 3106 N N . GLN A 1 444 ? -7.640 -5.329 -24.381 1.00 96.69 444 GLN A N 1
ATOM 3107 C CA . GLN A 1 444 ? -8.711 -6.229 -24.792 1.00 96.69 444 GLN A CA 1
ATOM 3108 C C . GLN A 1 444 ? -9.094 -5.876 -26.240 1.00 96.69 444 GLN A C 1
ATOM 3110 O O . GLN A 1 444 ? -8.968 -4.698 -26.584 1.00 96.69 444 GLN A O 1
ATOM 3115 N N . PRO A 1 445 ? -9.545 -6.856 -27.044 1.00 90.62 445 PRO A N 1
ATOM 3116 C CA . PRO A 1 445 ? -9.939 -6.655 -28.442 1.00 90.62 445 PRO A CA 1
ATOM 3117 C C . PRO A 1 445 ? -11.133 -5.713 -28.631 1.00 90.62 445 PRO A C 1
ATOM 3119 O O . PRO A 1 445 ? -11.934 -5.548 -27.674 1.00 90.62 445 PRO A O 1
#

Radius of gyration: 27.49 Å; Cα contacts (8 Å, |Δi|>4): 1630; chains: 1; bounding box: 73×44×119 Å